Protein 1XHL (pdb70)

CATH classification: 3.40.50.720

B-factor: mean 40.93, std 8.45, range [15.63, 81.37]

Solvent-accessible surface area: 23607 Å² total; per-residue (Å²): 196,9,76,53,80,0,0,0,0,2,20,0,10,48,10,21,0,37,19,0,0,19,23,0,3,127,42,19,0,40,0,0,0,3,10,175,49,123,119,90,5,76,69,0,57,62,66,0,55,148,41,64,13,63,58,138,62,14,1,45,12,77,12,37,16,22,96,62,76,5,1,59,68,1,7,86,43,0,38,92,130,20,59,69,0,5,2,0,0,6,20,22,33,18,8,54,54,67,80,58,46,57,2,85,9,36,23,96,5,9,92,121,2,4,82,25,1,0,18,3,8,0,24,0,1,44,68,0,32,110,32,0,62,133,34,108,1,9,2,0,1,12,4,13,28,11,9,17,96,72,29,33,22,25,67,0,1,14,0,0,0,10,9,0,1,24,0,1,1,64,0,1,0,89,8,3,60,130,90,15,0,3,0,1,0,0,6,7,13,37,14,39,38,26,62,38,35,80,57,60,66,86,135,112,35,8,77,158,61,19,77,111,29,7,86,102,167,51,36,5,55,82,52,69,16,13,127,32,106,71,6,0,77,31,0,16,83,1,2,21,75,127,108,2,62,215,55,48,7,105,32,74,75,26,13,32,15,24,32,147,39,114,59,152,108,68,125,85,131,135,70,98,124,128,208,6,89,32,71,0,1,0,0,2,21,0,9,50,12,23,0,37,19,0,0,18,24,0,3,131,35,21,0,34,0,0,0,3,10,178,56,121,119,96,5,79,76,0,62,58,63,0,53,160,43,65,14,63,48,117,52,6,16,43,8,75,12,47,18,21,88,63,84,7,1,60,64,0,7,84,44,0,41,93,100,21,58,70,0,7,1,0,0,6,18,20,31,17,9,54,55,68,79,61,46,57,0,82,9,35,26,96,4,9,95,118,1,4,72,28,1,0,17,3,7,0,24,1,1,43,65,0,34,111,25,0,65,155,42,126,2,6,2,0,1,9,4,15,28,6,8,16,98,72,30,36,20,25,72,0,2,18,0,0,0,10,10,0,1,25,0,1,2,66,1,2,0,88,9,4,63,136,91,15,0,4,0,1,0,0,5,8,12,37,14,27,35,26,63,36,38,81,55,62,63,84,138,113,36,8,78,161,61,19,76,106,29,7,86,101,163,50,35,6,60,80,54,71,10,15,108,26,98,77,5,0,78,25,0,17,81,1,1,20,70,127,105,2,62,214,58,48,6,106,33,62,83,28,12,31,16,23,32,148,40,114,59,151,108,69,125,85,119,124,64,94,124,129

Structure (mmCIF, N/CA/C/O backbone):
data_1XHL
#
_entry.id   1XHL
#
_cell.length_a   109.589
_cell.length_b   109.589
_cell.length_c   162.591
_cell.angle_alpha   90.00
_cell.angle_beta   90.00
_cell.angle_gamma   90.00
#
_symmetry.space_group_name_H-M   'P 41 21 2'
#
loop_
_entity.id
_entity.type
_entity.pdbx_description
1 polymer 'Short-chain dehydrogenase/reductase family member (5L265), putative Tropinone Reductase-II'
2 non-polymer 'NADPH DIHYDRO-NICOTINAMIDE-ADENINE-DINUCLEOTIDE PHOSPHATE'
3 non-polymer 8-METHYL-8-AZABICYCLO[3,2,1]OCTAN-3-ONE
4 water water
#
loop_
_atom_site.group_PDB
_atom_site.id
_atom_site.type_symbol
_atom_site.label_atom_id
_atom_site.label_alt_id
_atom_site.label_comp_id
_atom_site.label_asym_id
_atom_site.label_entity_id
_atom_site.label_seq_id
_atom_site.pdbx_PDB_ins_code
_atom_site.Cartn_x
_atom_site.Cartn_y
_atom_site.Cartn_z
_atom_site.occupancy
_atom_site.B_iso_or_equiv
_atom_site.auth_seq_id
_atom_site.auth_comp_id
_atom_site.auth_asym_id
_atom_site.auth_atom_id
_atom_site.pdbx_PDB_model_num
ATOM 1 N N . ARG A 1 23 ? -4.227 96.343 0.484 1.00 52.39 3 ARG A N 1
ATOM 2 C CA . ARG A 1 23 ? -3.936 95.113 1.222 1.00 53.42 3 ARG A CA 1
ATOM 3 C C . ARG A 1 23 ? -2.445 94.904 1.246 1.00 53.19 3 ARG A C 1
ATOM 4 O O . ARG A 1 23 ? -1.756 95.345 0.313 1.00 50.80 3 ARG A O 1
ATOM 12 N N . PHE A 1 24 ? -1.965 94.191 2.284 1.00 51.76 4 PHE A N 1
ATOM 13 C CA . PHE A 1 24 ? -0.551 93.812 2.559 1.00 51.56 4 PHE A CA 1
ATOM 14 C C . PHE A 1 24 ? -0.592 92.298 2.853 1.00 52.17 4 PHE A C 1
ATOM 15 O O . PHE A 1 24 ? 0.219 91.767 3.584 1.00 53.03 4 PHE A O 1
ATOM 23 N N . SER A 1 25 ? -1.604 91.652 2.268 1.00 51.78 5 SER A N 1
ATOM 24 C CA . SER A 1 25 ? -1.798 90.205 2.318 1.00 52.28 5 SER A CA 1
ATOM 25 C C . SER A 1 25 ? -0.548 89.639 1.683 1.00 51.85 5 SER A C 1
ATOM 26 O O . SER A 1 25 ? -0.165 90.060 0.589 1.00 51.69 5 SER A O 1
ATOM 29 N N . GLY A 1 26 ? 0.101 88.728 2.398 1.00 51.77 6 GLY A N 1
ATOM 30 C CA . GLY A 1 26 ? 1.310 88.144 1.880 1.00 51.85 6 GLY A CA 1
ATOM 31 C C . GLY A 1 26 ? 2.501 89.050 2.091 1.00 51.19 6 GLY A C 1
ATOM 32 O O . GLY A 1 26 ? 3.560 88.817 1.507 1.00 50.42 6 GLY A O 1
ATOM 33 N N . LYS A 1 27 ? 2.324 90.087 2.908 1.00 49.61 7 LYS A N 1
ATOM 34 C CA . LYS A 1 27 ? 3.404 91.020 3.201 1.00 48.33 7 LYS A CA 1
ATOM 35 C C . LYS A 1 27 ? 3.853 90.908 4.648 1.00 46.25 7 LYS A C 1
ATOM 36 O O . LYS A 1 27 ? 3.038 90.888 5.575 1.00 45.26 7 LYS A O 1
ATOM 42 N N . SER A 1 28 ? 5.165 90.830 4.822 1.00 44.97 8 SER A N 1
ATOM 43 C CA . SER A 1 28 ? 5.781 90.743 6.136 1.00 44.37 8 SER A CA 1
ATOM 44 C C . SER A 1 28 ? 6.308 92.147 6.448 1.00 42.67 8 SER A C 1
ATOM 45 O O . SER A 1 28 ? 7.189 92.659 5.749 1.00 42.04 8 SER A O 1
ATOM 48 N N . VAL A 1 29 ? 5.772 92.764 7.497 1.00 40.43 9 VAL A N 1
ATOM 49 C CA . VAL A 1 29 ? 6.157 94.126 7.857 1.00 39.14 9 VAL A CA 1
ATOM 50 C C . VAL A 1 29 ? 6.782 94.296 9.233 1.00 38.65 9 VAL A C 1
ATOM 51 O O . VAL A 1 29 ? 6.266 93.782 10.226 1.00 38.69 9 VAL A O 1
ATOM 55 N N . ILE A 1 30 ? 7.886 95.037 9.289 1.00 36.40 10 ILE A N 1
ATOM 56 C CA . ILE A 1 30 ? 8.552 95.312 10.556 1.00 35.14 10 ILE A CA 1
ATOM 57 C C . ILE A 1 30 ? 8.380 96.788 10.914 1.00 35.54 10 ILE A C 1
ATOM 58 O O . ILE A 1 30 ? 8.792 97.668 10.156 1.00 34.44 10 ILE A O 1
ATOM 63 N N . ILE A 1 31 ? 7.763 97.060 12.061 1.00 34.80 11 ILE A N 1
ATOM 64 C CA . ILE A 1 31 ? 7.584 98.437 12.501 1.00 33.96 11 ILE A CA 1
ATOM 65 C C . ILE A 1 31 ? 8.339 98.666 13.810 1.00 34.03 11 ILE A C 1
ATOM 66 O O . ILE A 1 31 ? 7.853 98.290 14.878 1.00 33.80 11 ILE A O 1
ATOM 71 N N . THR A 1 32 ? 9.522 99.272 13.741 1.00 33.15 12 THR A N 1
ATOM 72 C CA . THR A 1 32 ? 10.268 99.546 14.968 1.00 33.95 12 THR A CA 1
ATOM 73 C C . THR A 1 32 ? 9.505 100.638 15.715 1.00 35.09 12 THR A C 1
ATOM 74 O O . THR A 1 32 ? 8.791 101.439 15.105 1.00 37.39 12 THR A O 1
ATOM 78 N N . GLY A 1 33 ? 9.636 100.667 17.034 1.00 36.12 13 GLY A N 1
ATOM 79 C CA . GLY A 1 33 ? 8.929 101.673 17.804 1.00 36.31 13 GLY A CA 1
ATOM 80 C C . GLY A 1 33 ? 7.421 101.535 17.681 1.00 37.04 13 GLY A C 1
ATOM 81 O O . GLY A 1 33 ? 6.700 102.532 17.673 1.00 37.36 13 GLY A O 1
ATOM 82 N N . SER A 1 34 ? 6.933 100.301 17.588 1.00 37.95 14 SER A N 1
ATOM 83 C CA . SER A 1 34 ? 5.495 100.064 17.474 1.00 36.86 14 SER A CA 1
ATOM 84 C C . SER A 1 34 ? 4.848 99.690 18.805 1.00 37.50 14 SER A C 1
ATOM 85 O O . SER A 1 34 ? 3.718 99.204 18.846 1.00 35.98 14 SER A O 1
ATOM 88 N N . SER A 1 35 ? 5.572 99.919 19.895 1.00 37.74 15 SER A N 1
ATOM 89 C CA . SER A 1 35 ? 5.052 99.636 21.225 1.00 40.25 15 SER A CA 1
ATOM 90 C C . SER A 1 35 ? 4.250 100.843 21.731 1.00 41.14 15 SER A C 1
ATOM 91 O O . SER A 1 35 ? 3.654 100.797 22.808 1.00 42.32 15 SER A O 1
ATOM 94 N N . ASN A 1 36 ? 4.234 101.922 20.949 1.00 41.76 16 ASN A N 1
ATOM 95 C CA . ASN A 1 36 ? 3.500 103.131 21.328 1.00 41.59 16 ASN A CA 1
ATOM 96 C C . ASN A 1 36 ? 3.361 104.105 20.150 1.00 41.86 16 ASN A C 1
ATOM 97 O O . ASN A 1 36 ? 4.000 103.944 19.107 1.00 40.67 16 ASN A O 1
ATOM 102 N N . GLY A 1 37 ? 2.501 105.102 20.331 1.00 42.57 17 GLY A N 1
ATOM 103 C CA . GLY A 1 37 ? 2.274 106.132 19.329 1.00 42.21 17 GLY A CA 1
ATOM 104 C C . GLY A 1 37 ? 2.104 105.767 17.866 1.00 42.12 17 GLY A C 1
ATOM 105 O O . GLY A 1 37 ? 1.382 104.831 17.515 1.00 43.07 17 GLY A O 1
ATOM 106 N N . ILE A 1 38 ? 2.772 106.536 17.009 1.00 40.82 18 ILE A N 1
ATOM 107 C CA . ILE A 1 38 ? 2.709 106.348 15.566 1.00 39.53 18 ILE A CA 1
ATOM 108 C C . ILE A 1 38 ? 2.984 104.907 15.149 1.00 39.21 18 ILE A C 1
ATOM 109 O O . ILE A 1 38 ? 2.236 104.334 14.355 1.00 39.09 18 ILE A O 1
ATOM 114 N N . GLY A 1 39 ? 4.053 104.328 15.686 1.00 38.41 19 GLY A N 1
ATOM 115 C CA . GLY A 1 39 ? 4.392 102.957 15.356 1.00 39.07 19 GLY A CA 1
ATOM 116 C C . GLY A 1 39 ? 3.235 102.020 15.660 1.00 39.54 19 GLY A C 1
ATOM 117 O O . GLY A 1 39 ? 2.889 101.153 14.852 1.00 38.03 19 GLY A O 1
ATOM 118 N N . ARG A 1 40 ? 2.632 102.190 16.831 1.00 39.09 20 ARG A N 1
ATOM 119 C CA . ARG A 1 40 ? 1.502 101.357 17.212 1.00 39.79 20 ARG A CA 1
ATOM 120 C C . ARG A 1 40 ? 0.401 101.428 16.143 1.00 39.24 20 ARG A C 1
ATOM 121 O O . ARG A 1 40 ? -0.024 100.399 15.621 1.00 39.88 20 ARG A O 1
ATOM 129 N N . SER A 1 41 ? -0.042 102.642 15.813 1.00 38.61 21 SER A N 1
ATOM 130 C CA . SER A 1 41 ? -1.096 102.843 14.812 1.00 37.72 21 SER A CA 1
ATOM 131 C C . SER A 1 41 ? -0.747 102.206 13.482 1.00 36.91 21 SER A C 1
ATOM 132 O O . SER A 1 41 ? -1.569 101.514 12.876 1.00 36.39 21 SER A O 1
ATOM 135 N N . ALA A 1 42 ? 0.475 102.456 13.025 1.00 36.14 22 ALA A N 1
ATOM 136 C CA . ALA A 1 42 ? 0.931 101.902 11.762 1.00 36.00 22 ALA A CA 1
ATOM 137 C C . ALA A 1 42 ? 0.775 100.387 11.825 1.00 36.10 22 ALA A C 1
ATOM 138 O O . ALA A 1 42 ? 0.214 99.773 10.913 1.00 35.72 22 ALA A O 1
ATOM 140 N N . ALA A 1 43 ? 1.261 99.796 12.915 1.00 35.73 23 ALA A N 1
ATOM 141 C CA . ALA A 1 43 ? 1.178 98.355 13.115 1.00 36.16 23 ALA A CA 1
ATOM 142 C C . ALA A 1 43 ? -0.259 97.827 13.003 1.00 36.08 23 ALA A C 1
ATOM 143 O O . ALA A 1 43 ? -0.503 96.858 12.283 1.00 35.41 23 ALA A O 1
ATOM 145 N N . VAL A 1 44 ? -1.214 98.454 13.689 1.00 35.18 24 VAL A N 1
ATOM 146 C CA . VAL A 1 44 ? -2.585 97.966 13.603 1.00 38.98 24 VAL A CA 1
ATOM 147 C C . VAL A 1 44 ? -3.170 98.070 12.186 1.00 39.62 24 VAL A C 1
ATOM 148 O O . VAL A 1 44 ? -3.877 97.161 11.750 1.00 39.94 24 VAL A O 1
ATOM 152 N N . ILE A 1 45 ? -2.872 99.150 11.460 1.00 39.38 25 ILE A N 1
ATOM 153 C CA . ILE A 1 45 ? -3.394 99.291 10.097 1.00 38.91 25 ILE A CA 1
ATOM 154 C C . ILE A 1 45 ? -2.814 98.201 9.190 1.00 39.42 25 ILE A C 1
ATOM 155 O O . ILE A 1 45 ? -3.563 97.520 8.480 1.00 38.24 25 ILE A O 1
ATOM 160 N N . PHE A 1 46 ? -1.489 98.037 9.211 1.00 38.37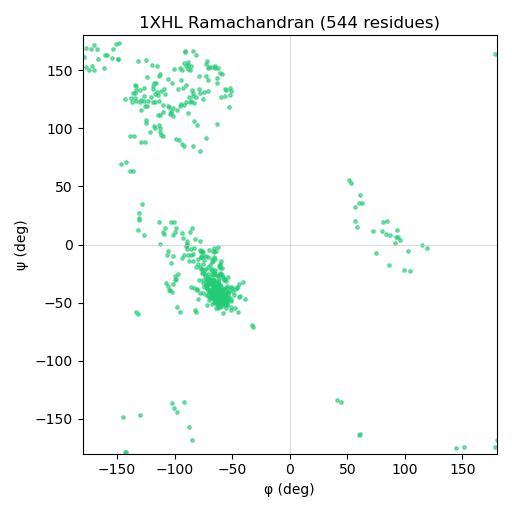 26 PHE A N 1
ATOM 161 C CA . PHE A 1 46 ? -0.839 97.005 8.401 1.00 38.55 26 PHE A CA 1
ATOM 162 C C . PHE A 1 46 ? -1.486 95.645 8.679 1.00 39.43 26 PHE A C 1
ATOM 163 O O . PHE A 1 46 ? -1.785 94.884 7.754 1.00 39.52 26 PHE A O 1
ATOM 171 N N . ALA A 1 47 ? -1.697 95.351 9.961 1.00 39.21 27 ALA A N 1
ATOM 172 C CA . ALA A 1 47 ? -2.303 94.092 10.377 1.00 40.11 27 ALA A CA 1
ATOM 173 C C . ALA A 1 47 ? -3.725 93.977 9.842 1.00 40.39 27 ALA A C 1
ATOM 174 O O . ALA A 1 47 ? -4.121 92.924 9.339 1.00 40.49 27 ALA A O 1
ATOM 176 N N . LYS A 1 48 ? -4.490 95.058 9.952 1.00 40.53 28 LYS A N 1
ATOM 177 C CA . LYS A 1 48 ? -5.860 95.066 9.456 1.00 42.02 28 LYS A CA 1
ATOM 178 C C . LYS A 1 48 ? -5.880 94.826 7.946 1.00 42.80 28 LYS A C 1
ATOM 179 O O . LYS A 1 48 ? -6.840 94.271 7.412 1.00 43.15 28 LYS A O 1
ATOM 185 N N . GLU A 1 49 ? -4.818 95.242 7.261 1.00 43.30 29 GLU A N 1
ATOM 186 C CA . GLU A 1 49 ? -4.724 95.064 5.816 1.00 43.70 29 GLU A CA 1
ATOM 187 C C . GLU A 1 49 ? -4.192 93.679 5.450 1.00 43.26 29 GLU A C 1
ATOM 188 O O . GLU A 1 49 ? -3.781 93.449 4.308 1.00 42.79 29 GLU A O 1
ATOM 194 N N . GLY A 1 50 ? -4.176 92.774 6.426 1.00 42.90 30 GLY A N 1
ATOM 195 C CA . GLY A 1 50 ? -3.725 91.411 6.179 1.00 42.82 30 GLY A CA 1
ATOM 196 C C . GLY A 1 50 ? -2.232 91.123 6.151 1.00 43.03 30 GLY A C 1
ATOM 197 O O . GLY A 1 50 ? -1.807 90.097 5.616 1.00 44.07 30 GLY A O 1
ATOM 198 N N . ALA A 1 51 ? -1.425 92.005 6.727 1.00 42.56 31 ALA A N 1
ATOM 199 C CA . ALA A 1 51 ? 0.021 91.788 6.740 1.00 41.18 31 ALA A CA 1
ATOM 200 C C . ALA A 1 51 ? 0.484 91.010 7.963 1.00 40.61 31 ALA A C 1
ATOM 201 O O . ALA A 1 51 ? -0.169 91.020 9.011 1.00 39.71 31 ALA A O 1
ATOM 203 N N . GLN A 1 52 ? 1.601 90.310 7.816 1.00 39.24 32 GLN A N 1
ATOM 204 C CA . GLN A 1 52 ? 2.186 89.609 8.947 1.00 40.13 32 GLN A CA 1
ATOM 205 C C . GLN A 1 52 ? 3.006 90.745 9.545 1.00 40.67 32 GLN A C 1
ATOM 206 O O . GLN A 1 52 ? 3.832 91.354 8.857 1.00 39.53 32 GLN A O 1
ATOM 212 N N . VAL A 1 53 ? 2.769 91.048 10.813 1.00 41.04 33 VAL A N 1
ATOM 213 C CA . VAL A 1 53 ? 3.466 92.159 11.435 1.00 41.85 33 VAL A CA 1
ATOM 214 C C . VAL A 1 53 ? 4.368 91.829 12.623 1.00 42.08 33 VAL A C 1
ATOM 215 O O . VAL A 1 53 ? 4.034 91.000 13.479 1.00 42.19 33 VAL A O 1
ATOM 219 N N . THR A 1 54 ? 5.524 92.486 12.651 1.00 40.27 34 THR A N 1
ATOM 220 C CA . THR A 1 54 ? 6.476 92.341 13.743 1.00 38.41 34 THR A CA 1
ATOM 221 C C . THR A 1 54 ? 6.451 93.670 14.485 1.00 37.49 34 THR A C 1
ATOM 222 O O . THR A 1 54 ? 6.829 94.702 13.926 1.00 35.35 34 THR A O 1
ATOM 226 N N . ILE A 1 55 ? 5.971 93.649 15.725 1.00 37.52 35 ILE A N 1
ATOM 227 C CA . ILE A 1 55 ? 5.921 94.859 16.535 1.00 38.06 35 ILE A CA 1
ATOM 228 C C . ILE A 1 55 ? 7.021 94.764 17.582 1.00 39.04 35 ILE A C 1
ATOM 229 O O . ILE A 1 55 ? 7.293 93.687 18.112 1.00 39.01 35 ILE A O 1
ATOM 234 N N . THR A 1 56 ? 7.655 95.889 17.883 1.00 39.28 36 THR A N 1
ATOM 235 C CA . THR A 1 56 ? 8.749 95.877 18.833 1.00 39.80 36 THR A CA 1
ATOM 236 C C . THR A 1 56 ? 8.907 97.159 19.639 1.00 41.08 36 THR A C 1
ATOM 237 O O . THR A 1 56 ? 8.428 98.222 19.252 1.00 41.66 36 THR A O 1
ATOM 241 N N . GLY A 1 57 ? 9.598 97.032 20.766 1.00 42.50 37 GLY A N 1
ATOM 242 C CA . GLY A 1 57 ? 9.848 98.151 21.654 1.00 43.10 37 GLY A CA 1
ATOM 243 C C . GLY A 1 57 ? 10.626 97.616 22.841 1.00 44.05 37 GLY A C 1
ATOM 244 O O . GLY A 1 57 ? 11.012 96.443 22.847 1.00 43.89 37 GLY A O 1
ATOM 245 N N . ARG A 1 58 ? 10.866 98.460 23.841 1.00 44.38 38 ARG A N 1
ATOM 246 C CA . ARG A 1 58 ? 11.597 98.041 25.036 1.00 45.42 38 ARG A CA 1
ATOM 247 C C . ARG A 1 58 ? 10.636 97.760 26.191 1.00 45.84 38 ARG A C 1
ATOM 248 O O . ARG A 1 58 ? 10.870 96.874 27.007 1.00 47.05 38 ARG A O 1
ATOM 256 N N . ASN A 1 59 ? 9.555 98.527 26.245 1.00 46.97 39 ASN A N 1
ATOM 257 C CA . ASN A 1 59 ? 8.545 98.399 27.286 1.00 48.63 39 ASN A CA 1
ATOM 258 C C . ASN A 1 59 ? 7.564 97.286 26.919 1.00 49.64 39 ASN A C 1
ATOM 259 O O . ASN A 1 59 ? 6.723 97.458 26.037 1.00 49.34 39 ASN A O 1
ATOM 264 N N . GLU A 1 60 ? 7.674 96.151 27.608 1.00 50.48 40 GLU A N 1
ATOM 265 C CA . GLU A 1 60 ? 6.816 95.001 27.346 1.00 51.27 40 GLU A CA 1
ATOM 266 C C . GLU A 1 60 ? 5.339 95.265 27.622 1.00 50.44 40 GLU A C 1
ATOM 267 O O . GLU A 1 60 ? 4.473 94.729 26.930 1.00 49.58 40 GLU A O 1
ATOM 273 N N . ASP A 1 61 ? 5.048 96.078 28.633 1.00 50.26 41 ASP A N 1
ATOM 274 C CA . ASP A 1 61 ? 3.663 96.401 28.970 1.00 52.03 41 ASP A CA 1
ATOM 275 C C . ASP A 1 61 ? 2.962 97.079 27.801 1.00 51.75 41 ASP A C 1
ATOM 276 O O . ASP A 1 61 ? 1.861 96.684 27.407 1.00 51.03 41 ASP A O 1
ATOM 281 N N . ARG A 1 62 ? 3.604 98.106 27.251 1.00 50.24 42 ARG A N 1
ATOM 282 C CA . ARG A 1 62 ? 3.025 98.830 26.135 1.00 49.71 42 ARG A CA 1
ATOM 283 C C . ARG A 1 62 ? 3.033 98.007 24.850 1.00 48.88 42 ARG A C 1
ATOM 284 O O . ARG A 1 62 ? 2.103 98.094 24.044 1.00 47.08 42 ARG A O 1
ATOM 292 N N . LEU A 1 63 ? 4.062 97.187 24.666 1.00 47.96 43 LEU A N 1
ATOM 293 C CA . LEU A 1 63 ? 4.126 96.348 23.476 1.00 48.39 43 LEU A CA 1
ATOM 294 C C . LEU A 1 63 ? 2.930 95.395 23.495 1.00 49.21 43 LEU A C 1
ATOM 295 O O . LEU A 1 63 ? 2.314 95.127 22.463 1.00 47.87 43 LEU A O 1
ATOM 300 N N . GLU A 1 64 ? 2.606 94.893 24.684 1.00 50.51 44 GLU A N 1
ATOM 301 C CA . GLU A 1 64 ? 1.479 93.985 24.859 1.00 50.74 44 GLU A CA 1
ATOM 302 C C . GLU A 1 64 ? 0.193 94.713 24.480 1.00 50.79 44 GLU A C 1
ATOM 303 O O . GLU A 1 64 ? -0.681 94.147 23.820 1.00 50.48 44 GLU A O 1
ATOM 309 N N . GLU A 1 65 ? 0.082 95.971 24.901 1.00 50.98 45 GLU A N 1
ATOM 310 C CA . GLU A 1 65 ? -1.098 96.775 24.595 1.00 51.21 45 GLU A CA 1
ATOM 311 C C . GLU A 1 65 ? -1.275 96.882 23.077 1.00 49.54 45 GLU A C 1
ATOM 312 O O . GLU A 1 65 ? -2.394 96.810 22.562 1.00 49.57 45 GLU A O 1
ATOM 318 N N . THR A 1 66 ? -0.169 97.048 22.362 1.00 46.62 46 THR A N 1
ATOM 319 C CA . THR A 1 66 ? -0.226 97.130 20.911 1.00 45.65 46 THR A CA 1
ATOM 320 C C . THR A 1 66 ? -0.758 95.808 20.367 1.00 46.58 46 THR A C 1
ATOM 321 O O . THR A 1 66 ? -1.697 95.792 19.567 1.00 46.25 46 THR A O 1
ATOM 325 N N . LYS A 1 67 ? -0.156 94.703 20.808 1.00 47.41 47 LYS A N 1
ATOM 326 C CA . LYS A 1 67 ? -0.570 93.369 20.375 1.00 48.81 47 LYS A CA 1
ATOM 327 C C . LYS A 1 67 ? -2.061 93.192 20.625 1.00 49.14 47 LYS A C 1
ATOM 328 O O . LYS A 1 67 ? -2.785 92.652 19.789 1.00 48.53 47 LYS A O 1
ATOM 334 N N . GLN A 1 68 ? -2.507 93.663 21.783 1.00 49.75 48 GLN A N 1
ATOM 335 C CA . GLN A 1 68 ? -3.901 93.552 22.174 1.00 51.13 48 GLN A CA 1
ATOM 336 C C . GLN A 1 68 ? -4.831 94.279 21.211 1.00 51.58 48 GLN A C 1
ATOM 337 O O . GLN A 1 68 ? -5.872 93.741 20.827 1.00 52.44 48 GLN A O 1
ATOM 343 N N . GLN A 1 69 ? -4.468 95.496 20.815 1.00 51.37 49 GLN A N 1
ATOM 344 C CA . GLN A 1 69 ? -5.310 96.246 19.888 1.00 51.16 49 GLN A CA 1
ATOM 345 C C . GLN A 1 69 ? -5.390 95.536 18.546 1.00 49.93 49 GLN A C 1
ATOM 346 O O . GLN A 1 69 ? -6.432 95.549 17.893 1.00 50.19 49 GLN A O 1
ATOM 352 N N . ILE A 1 70 ? -4.290 94.915 18.134 1.00 48.01 50 ILE A N 1
ATOM 353 C CA . ILE A 1 70 ? -4.273 94.201 16.868 1.00 48.06 50 ILE A CA 1
ATOM 354 C C . ILE A 1 70 ? -5.169 92.968 16.937 1.00 49.63 50 ILE A C 1
ATOM 355 O O . ILE A 1 70 ? -5.886 92.660 15.986 1.00 50.46 50 ILE A O 1
ATOM 360 N N . LEU A 1 71 ? -5.132 92.268 18.067 1.00 50.14 51 LEU A N 1
ATOM 361 C CA . LEU A 1 71 ? -5.962 91.084 18.254 1.00 49.83 51 LEU A CA 1
ATOM 362 C C . LEU A 1 71 ? -7.437 91.472 18.282 1.00 51.02 51 LEU A C 1
ATOM 363 O O . LEU A 1 71 ? -8.285 90.758 17.742 1.00 51.87 51 LEU A O 1
ATOM 368 N N . LYS A 1 72 ? -7.734 92.606 18.915 1.00 51.47 52 LYS A N 1
ATOM 369 C CA . LYS A 1 72 ? -9.105 93.101 19.017 1.00 52.82 52 LYS A CA 1
ATOM 370 C C . LYS A 1 72 ? -9.641 93.486 17.646 1.00 52.05 52 LYS A C 1
ATOM 371 O O . LYS A 1 72 ? -10.852 93.496 17.424 1.00 51.92 52 LYS A O 1
ATOM 377 N N . ALA A 1 73 ? -8.730 93.809 16.733 1.00 51.03 53 ALA A N 1
ATOM 378 C CA . ALA A 1 73 ? -9.101 94.196 15.377 1.00 50.35 53 ALA A CA 1
ATOM 379 C C . ALA A 1 73 ? -9.448 92.974 14.537 1.00 50.50 53 ALA A C 1
ATOM 380 O O . ALA A 1 73 ? -9.724 93.092 13.346 1.00 51.30 53 ALA A O 1
ATOM 382 N N . GLY A 1 74 ? -9.423 91.799 15.163 1.00 50.50 54 GLY A N 1
ATOM 383 C CA . GLY A 1 74 ? -9.752 90.573 14.457 1.00 48.73 54 GLY A CA 1
ATOM 384 C C . GLY A 1 74 ? -8.572 89.853 13.833 1.00 48.66 54 GLY A C 1
ATOM 385 O O . GLY A 1 74 ? -8.748 88.823 13.184 1.00 48.86 54 GLY A O 1
ATOM 386 N N . VAL A 1 75 ? -7.369 90.384 14.018 1.00 47.32 55 VAL A N 1
ATOM 387 C CA . VAL A 1 75 ? -6.181 89.756 13.451 1.00 46.45 55 VAL A CA 1
ATOM 388 C C . VAL A 1 75 ? -5.739 88.561 14.296 1.00 46.88 55 VAL A C 1
ATOM 389 O O . VAL A 1 75 ? -5.682 88.643 15.523 1.00 47.92 55 VAL A O 1
ATOM 393 N N . PRO A 1 76 ? -5.437 87.424 13.645 1.00 46.72 56 PRO A N 1
ATOM 394 C CA . PRO A 1 76 ? -4.997 86.209 14.341 1.00 46.68 56 PRO A CA 1
ATOM 395 C C . PRO A 1 76 ? -3.580 86.347 14.909 1.00 47.06 56 PRO A C 1
ATOM 396 O O . PRO A 1 76 ? -2.697 86.931 14.274 1.00 46.49 56 PRO A O 1
ATOM 400 N N . ALA A 1 77 ? -3.374 85.797 16.102 1.00 47.11 57 ALA A N 1
ATOM 401 C CA . ALA A 1 77 ? -2.085 85.866 16.783 1.00 47.35 57 ALA A CA 1
ATOM 402 C C . ALA A 1 77 ? -0.889 85.364 15.973 1.00 48.19 57 ALA A C 1
ATOM 403 O O . ALA A 1 77 ? 0.234 85.806 16.193 1.00 48.09 57 ALA A O 1
ATOM 405 N N . GLU A 1 78 ? -1.116 84.441 15.047 1.00 49.37 58 GLU A N 1
ATOM 406 C CA . GLU A 1 78 ? -0.018 83.923 14.238 1.00 51.47 58 GLU A CA 1
ATOM 407 C C . GLU A 1 78 ? 0.486 84.960 13.240 1.00 51.33 58 GLU A C 1
ATOM 408 O O . GLU A 1 78 ? 1.531 84.774 12.613 1.00 50.40 58 GLU A O 1
ATOM 414 N N . LYS A 1 79 ? -0.262 86.051 13.100 1.00 51.28 59 LYS A N 1
ATOM 415 C CA . LYS A 1 79 ? 0.095 87.122 12.174 1.00 51.20 59 LYS A CA 1
ATOM 416 C C . LYS A 1 79 ? 0.908 88.211 12.866 1.00 50.81 59 LYS A C 1
ATOM 417 O O . LYS A 1 79 ? 1.476 89.085 12.206 1.00 50.88 59 LYS A O 1
ATOM 423 N N . ILE A 1 80 ? 0.960 88.160 14.194 1.00 48.66 60 ILE A N 1
ATOM 424 C CA . ILE A 1 80 ? 1.689 89.163 14.956 1.00 48.15 60 ILE A CA 1
ATOM 425 C C . ILE A 1 80 ? 2.878 88.627 15.772 1.00 47.70 60 ILE A C 1
ATOM 426 O O . ILE A 1 80 ? 2.734 87.742 16.615 1.00 47.54 60 ILE A O 1
ATOM 431 N N . ASN A 1 81 ? 4.055 89.187 15.501 1.00 46.25 61 ASN A N 1
ATOM 432 C CA . ASN A 1 81 ? 5.297 88.801 16.166 1.00 44.42 61 ASN A CA 1
ATOM 433 C C . ASN A 1 81 ? 5.848 89.920 17.051 1.00 44.18 61 ASN A C 1
ATOM 434 O O . ASN A 1 81 ? 6.533 90.820 16.565 1.00 44.22 61 ASN A O 1
ATOM 439 N N . ALA A 1 82 ? 5.554 89.853 18.348 1.00 43.21 62 ALA A N 1
ATOM 440 C CA . ALA A 1 82 ? 6.011 90.863 19.299 1.00 42.84 62 ALA A CA 1
ATOM 441 C C . ALA A 1 82 ? 7.432 90.561 19.773 1.00 43.44 62 ALA A C 1
ATOM 442 O O . ALA A 1 82 ? 7.725 89.454 20.224 1.00 45.31 62 ALA A O 1
ATOM 444 N N . VAL A 1 83 ? 8.312 91.553 19.668 1.00 42.97 63 VAL A N 1
ATOM 445 C CA . VAL A 1 83 ? 9.703 91.387 20.067 1.00 42.60 63 VAL A CA 1
ATOM 446 C C . VAL A 1 83 ? 10.163 92.509 20.990 1.00 43.65 63 VAL A C 1
ATOM 447 O O . VAL A 1 83 ? 10.088 93.686 20.633 1.00 43.77 63 VAL A O 1
ATOM 451 N N . VAL A 1 84 ? 10.630 92.146 22.180 1.00 43.74 64 VAL A N 1
ATOM 452 C CA . VAL A 1 84 ? 11.130 93.139 23.124 1.00 43.64 64 VAL A CA 1
ATOM 453 C C . VAL A 1 84 ? 12.596 93.360 22.769 1.00 43.98 64 VAL A C 1
ATOM 454 O O . VAL A 1 84 ? 13.389 92.412 22.747 1.00 43.41 64 VAL A O 1
ATOM 458 N N . ALA A 1 85 ? 12.956 94.603 22.472 1.00 42.44 65 ALA A N 1
ATOM 459 C CA . ALA A 1 85 ? 14.331 94.890 22.097 1.00 41.62 65 ALA A CA 1
ATOM 460 C C . ALA A 1 85 ? 14.669 96.368 22.092 1.00 41.94 65 ALA A C 1
ATOM 461 O O . ALA A 1 85 ? 13.791 97.230 22.033 1.00 41.66 65 ALA A O 1
ATOM 463 N N . ASP A 1 86 ? 15.963 96.649 22.176 1.00 42.56 66 ASP A N 1
ATOM 464 C CA . ASP A 1 86 ? 16.450 98.015 22.134 1.00 42.09 66 ASP A CA 1
ATOM 465 C C . ASP A 1 86 ? 16.992 98.147 20.724 1.00 41.24 66 ASP A C 1
ATOM 466 O O . ASP A 1 86 ? 17.954 97.467 20.350 1.00 40.09 66 ASP A O 1
ATOM 471 N N . VAL A 1 87 ? 16.360 99.013 19.940 1.00 40.28 67 VAL A N 1
ATOM 472 C CA . VAL A 1 87 ? 16.753 99.214 18.556 1.00 38.81 67 VAL A CA 1
ATOM 473 C C . VAL A 1 87 ? 18.185 99.719 18.382 1.00 37.66 67 VAL A C 1
ATOM 474 O O . VAL A 1 87 ? 18.765 99.562 17.313 1.00 37.97 67 VAL A O 1
ATOM 478 N N . THR A 1 88 ? 18.767 100.301 19.427 1.00 39.03 68 THR A N 1
ATOM 479 C CA . THR A 1 88 ? 20.137 100.811 19.324 1.00 40.47 68 THR A CA 1
ATOM 480 C C . THR A 1 88 ? 21.187 99.736 19.569 1.00 41.58 68 THR A C 1
ATOM 481 O O . THR A 1 88 ? 22.364 99.934 19.271 1.00 42.64 68 THR A O 1
ATOM 485 N N . GLU A 1 89 ? 20.766 98.601 20.114 1.00 43.29 69 GLU A N 1
ATOM 486 C CA . GLU A 1 89 ? 21.693 97.505 20.387 1.00 43.88 69 GLU A CA 1
ATOM 487 C C . GLU A 1 89 ? 21.669 96.465 19.274 1.00 42.83 69 GLU A C 1
ATOM 488 O O . GLU A 1 89 ? 20.598 96.057 18.820 1.00 43.49 69 GLU A O 1
ATOM 494 N N . ALA A 1 90 ? 22.852 96.044 18.836 1.00 39.95 70 ALA A N 1
ATOM 495 C CA . ALA A 1 90 ? 22.963 95.044 17.782 1.00 39.24 70 ALA A CA 1
ATOM 496 C C . ALA A 1 90 ? 22.122 93.817 18.137 1.00 39.28 70 ALA A C 1
ATOM 497 O O . ALA A 1 90 ? 21.472 93.222 17.278 1.00 38.33 70 ALA A O 1
ATOM 499 N N . SER A 1 91 ? 22.141 93.446 19.412 1.00 39.12 71 SER A N 1
ATOM 500 C CA . SER A 1 91 ? 21.378 92.301 19.891 1.00 37.92 71 SER A CA 1
ATOM 501 C C . SER A 1 91 ? 19.887 92.487 19.599 1.00 37.66 71 SER A C 1
ATOM 502 O O . SER A 1 91 ? 19.219 91.564 19.129 1.00 36.37 71 SER A O 1
ATOM 505 N N . GLY A 1 92 ? 19.372 93.683 19.881 1.00 37.48 72 GLY A N 1
ATOM 506 C CA . GLY A 1 92 ? 17.967 93.966 19.636 1.00 37.10 72 GLY A CA 1
ATOM 507 C C . GLY A 1 92 ? 17.643 93.962 18.151 1.00 36.86 72 GLY A C 1
ATOM 508 O O . GLY A 1 92 ? 16.633 93.410 17.720 1.00 37.73 72 GLY A O 1
ATOM 509 N N . GLN A 1 93 ? 18.512 94.577 17.362 1.00 36.02 73 GLN A N 1
ATOM 510 C CA . GLN A 1 93 ? 18.320 94.644 15.923 1.00 37.25 73 GLN A CA 1
ATOM 511 C C . GLN A 1 93 ? 18.253 93.249 15.307 1.00 38.52 73 GLN A C 1
ATOM 512 O O . GLN A 1 93 ? 17.357 92.955 14.512 1.00 38.05 73 GLN A O 1
ATOM 518 N N . ASP A 1 94 ? 19.197 92.391 15.682 1.00 39.42 74 ASP A N 1
ATOM 519 C CA . ASP A 1 94 ? 19.236 91.029 15.165 1.00 39.92 74 ASP A CA 1
ATOM 520 C C . ASP A 1 94 ? 17.995 90.230 15.552 1.00 39.71 74 ASP A C 1
ATOM 521 O O . ASP A 1 94 ? 17.497 89.436 14.756 1.00 40.89 74 ASP A O 1
ATOM 526 N N . ASP A 1 95 ? 17.494 90.433 16.767 1.00 38.96 75 ASP A N 1
ATOM 527 C CA . ASP A 1 95 ? 16.305 89.709 17.206 1.00 39.97 75 ASP A CA 1
ATOM 528 C C . ASP A 1 95 ? 15.080 90.175 16.430 1.00 39.61 75 ASP A C 1
ATOM 529 O O . ASP A 1 95 ? 14.240 89.369 16.031 1.00 39.65 75 ASP A O 1
ATOM 534 N N . ILE A 1 96 ? 14.986 91.479 16.206 1.00 39.74 76 ILE A N 1
ATOM 535 C CA . ILE A 1 96 ? 13.867 92.032 15.457 1.00 39.52 76 ILE A CA 1
ATOM 536 C C . ILE A 1 96 ? 13.817 91.408 14.063 1.00 39.91 76 ILE A C 1
ATOM 537 O O . ILE A 1 96 ? 12.772 90.950 13.615 1.00 40.46 76 ILE A O 1
ATOM 542 N N . ILE A 1 97 ? 14.961 91.378 13.392 1.00 39.29 77 ILE A N 1
ATOM 543 C CA . ILE A 1 97 ? 15.034 90.833 12.051 1.00 39.90 77 ILE A CA 1
ATOM 544 C C . ILE A 1 97 ? 14.909 89.310 11.981 1.00 40.91 77 ILE A C 1
ATOM 545 O O . ILE A 1 97 ? 14.079 88.788 11.238 1.00 41.93 77 ILE A O 1
ATOM 550 N N . ASN A 1 98 ? 15.722 88.600 12.754 1.00 41.06 78 ASN A N 1
ATOM 551 C CA . ASN A 1 98 ? 15.701 87.138 12.752 1.00 41.12 78 ASN A CA 1
ATOM 552 C C . ASN A 1 98 ? 14.357 86.512 13.127 1.00 41.32 78 ASN A C 1
ATOM 553 O O . ASN A 1 98 ? 13.924 85.551 12.492 1.00 41.64 78 ASN A O 1
ATOM 558 N N . THR A 1 99 ? 13.698 87.040 14.154 1.00 41.23 79 THR A N 1
ATOM 559 C CA . THR A 1 99 ? 12.411 86.490 14.556 1.00 41.51 79 THR A CA 1
ATOM 560 C C . THR A 1 99 ? 11.393 86.615 13.429 1.00 42.94 79 THR A C 1
ATOM 561 O O . THR A 1 99 ? 10.569 85.716 13.233 1.00 42.50 79 THR A O 1
ATOM 565 N N . THR A 1 100 ? 11.442 87.723 12.688 1.00 42.40 80 THR A N 1
ATOM 566 C CA . THR A 1 100 ? 10.492 87.903 11.598 1.00 43.69 80 THR A CA 1
ATOM 567 C C . THR A 1 100 ? 10.805 86.896 10.489 1.00 42.22 80 THR A C 1
ATOM 568 O O . THR A 1 100 ? 9.905 86.232 9.965 1.00 42.24 80 THR A O 1
ATOM 572 N N . LEU A 1 101 ? 12.082 86.768 10.146 1.00 38.89 81 LEU A N 1
ATOM 573 C CA . LEU A 1 101 ? 12.484 85.831 9.112 1.00 39.45 81 LEU A CA 1
ATOM 574 C C . LEU A 1 101 ? 12.174 84.387 9.496 1.00 40.57 81 LEU A C 1
ATOM 575 O O . LEU A 1 101 ? 11.786 83.581 8.651 1.00 41.08 81 LEU A O 1
ATOM 580 N N . ALA A 1 102 ? 12.350 84.059 10.772 1.00 41.25 82 ALA A N 1
ATOM 581 C CA . ALA A 1 102 ? 12.093 82.702 11.241 1.00 40.31 82 ALA A CA 1
ATOM 582 C C . ALA A 1 102 ? 10.590 82.401 11.242 1.00 39.42 82 ALA A C 1
ATOM 583 O O . ALA A 1 102 ? 10.169 81.328 10.806 1.00 39.13 82 ALA A O 1
ATOM 585 N N . LYS A 1 103 ? 9.786 83.351 11.715 1.00 38.31 83 LYS A N 1
ATOM 586 C CA . LYS A 1 103 ? 8.336 83.172 11.766 1.00 38.81 83 LYS A CA 1
ATOM 587 C C . LYS A 1 103 ? 7.605 83.418 10.443 1.00 40.34 83 LYS A C 1
ATOM 588 O O . LYS A 1 103 ? 6.655 82.699 10.118 1.00 41.42 83 LYS A O 1
ATOM 594 N N . PHE A 1 104 ? 8.034 84.432 9.691 1.00 39.18 84 PHE A N 1
ATOM 595 C CA . PHE A 1 104 ? 7.372 84.772 8.431 1.00 38.20 84 PHE A CA 1
ATOM 596 C C . PHE A 1 104 ? 8.149 84.404 7.168 1.00 37.75 84 PHE A C 1
ATOM 597 O O . PHE A 1 104 ? 7.624 84.510 6.061 1.00 38.62 84 PHE A O 1
ATOM 605 N N . GLY A 1 105 ? 9.400 83.990 7.328 1.00 37.37 85 GLY A N 1
ATOM 606 C CA . GLY A 1 105 ? 10.192 83.588 6.178 1.00 36.44 85 GLY A CA 1
ATOM 607 C C . GLY A 1 105 ? 10.736 84.669 5.264 1.00 37.45 85 GLY A C 1
ATOM 608 O O . GLY A 1 105 ? 11.528 84.371 4.365 1.00 37.45 85 GLY A O 1
ATOM 609 N N . LYS A 1 106 ? 10.331 85.918 5.476 1.00 37.73 86 LYS A N 1
ATOM 610 C CA . LYS A 1 106 ? 10.808 87.017 4.635 1.00 35.96 86 LYS A CA 1
ATOM 611 C C . LYS A 1 106 ? 10.424 88.381 5.194 1.00 36.78 86 LYS A C 1
ATOM 612 O O . LYS A 1 106 ? 9.654 88.485 6.149 1.00 34.91 86 LYS A O 1
ATOM 618 N N . ILE A 1 107 ? 10.970 89.425 4.583 1.00 36.29 87 ILE A N 1
ATOM 619 C CA . ILE A 1 107 ? 10.682 90.793 4.990 1.00 36.41 87 ILE A CA 1
ATOM 620 C C . ILE A 1 107 ? 10.385 91.617 3.739 1.00 35.88 87 ILE A C 1
ATOM 621 O O . ILE A 1 107 ? 11.212 91.691 2.824 1.00 34.97 87 ILE A O 1
ATOM 626 N N . ASP A 1 108 ? 9.208 92.235 3.711 1.00 35.25 88 ASP A N 1
ATOM 627 C CA . ASP A 1 108 ? 8.779 93.047 2.571 1.00 35.67 88 ASP A CA 1
ATOM 628 C C . ASP A 1 108 ? 8.873 94.537 2.858 1.00 35.76 88 ASP A C 1
ATOM 629 O O . ASP A 1 108 ? 9.254 95.330 1.998 1.00 35.58 88 ASP A O 1
ATOM 634 N N . ILE A 1 109 ? 8.519 94.913 4.079 1.00 35.35 89 ILE A N 1
ATOM 635 C CA . ILE A 1 109 ? 8.531 96.310 4.459 1.00 34.86 89 ILE A CA 1
ATOM 636 C C . ILE A 1 109 ? 9.199 96.559 5.804 1.00 35.75 89 ILE A C 1
ATOM 637 O O . ILE A 1 109 ? 8.982 95.824 6.769 1.00 37.50 89 ILE A O 1
ATOM 642 N N . LEU A 1 110 ? 10.018 97.604 5.849 1.00 36.55 90 LEU A N 1
ATOM 643 C CA . LEU A 1 110 ? 10.703 98.016 7.066 1.00 35.56 90 LEU A CA 1
ATOM 644 C C . LEU A 1 110 ? 10.385 99.479 7.303 1.00 35.61 90 LEU A C 1
ATOM 645 O O . LEU A 1 110 ? 10.684 100.331 6.461 1.00 35.70 90 LEU A O 1
ATOM 650 N N . VAL A 1 111 ? 9.765 99.775 8.435 1.00 35.07 91 VAL A N 1
ATOM 651 C CA . VAL A 1 111 ? 9.461 101.156 8.760 1.00 35.29 91 VAL A CA 1
ATOM 652 C C . VAL A 1 111 ? 10.267 101.562 9.993 1.00 35.91 91 VAL A C 1
ATOM 653 O O . VAL A 1 111 ? 10.058 101.049 11.096 1.00 35.86 91 VAL A O 1
ATOM 657 N N . ASN A 1 112 ? 11.223 102.462 9.778 1.00 35.21 92 ASN A N 1
ATOM 658 C CA . ASN A 1 112 ? 12.070 102.961 10.850 1.00 33.81 92 ASN A CA 1
ATOM 659 C C . ASN A 1 112 ? 11.337 104.098 11.559 1.00 34.46 92 ASN A C 1
ATOM 660 O O . ASN A 1 112 ? 11.529 105.280 11.242 1.00 33.84 92 ASN A O 1
ATOM 665 N N . ASN A 1 113 ? 10.489 103.725 12.514 1.00 33.44 93 ASN A N 1
ATOM 666 C CA . ASN A 1 113 ? 9.704 104.686 13.274 1.00 32.81 93 ASN A CA 1
ATOM 667 C C . ASN A 1 113 ? 10.303 105.019 14.636 1.00 34.21 93 ASN A C 1
ATOM 668 O O . ASN A 1 113 ? 10.111 106.120 15.133 1.00 35.94 93 ASN A O 1
ATOM 673 N N . ALA A 1 114 ? 11.021 104.079 15.247 1.00 33.94 94 ALA A N 1
ATOM 674 C CA . ALA A 1 114 ? 11.607 104.322 16.566 1.00 33.90 94 ALA A CA 1
ATOM 675 C C . ALA A 1 114 ? 12.415 105.615 16.609 1.00 34.47 94 ALA A C 1
ATOM 676 O O . ALA A 1 114 ? 13.293 105.840 15.772 1.00 34.49 94 ALA A O 1
ATOM 678 N N . GLY A 1 115 ? 12.115 106.458 17.592 1.00 34.19 95 GLY A N 1
ATOM 679 C CA . GLY A 1 115 ? 12.820 107.719 17.730 1.00 34.99 95 GLY A CA 1
ATOM 680 C C . GLY A 1 115 ? 12.328 108.507 18.933 1.00 37.23 95 GLY A C 1
ATOM 681 O O . GLY A 1 115 ? 11.232 108.253 19.446 1.00 36.39 95 GLY A O 1
ATOM 682 N N . ALA A 1 116 ? 13.132 109.467 19.385 1.00 36.03 96 ALA A N 1
ATOM 683 C CA . ALA A 1 116 ? 12.772 110.273 20.542 1.00 35.76 96 ALA A CA 1
ATOM 684 C C . ALA A 1 116 ? 13.712 111.451 20.716 1.00 36.19 96 ALA A C 1
ATOM 685 O O . ALA A 1 116 ? 14.882 111.387 20.340 1.00 37.24 96 ALA A O 1
ATOM 687 N N . ASN A 1 117 ? 13.188 112.530 21.283 1.00 36.50 97 ASN A N 1
ATOM 688 C CA . ASN A 1 117 ? 13.981 113.722 21.539 1.00 37.47 97 ASN A CA 1
ATOM 689 C C . ASN A 1 117 ? 14.526 113.541 22.958 1.00 38.22 97 ASN A C 1
ATOM 690 O O . ASN A 1 117 ? 13.932 114.015 23.926 1.00 37.74 97 ASN A O 1
ATOM 695 N N . LEU A 1 118 ? 15.647 112.834 23.071 1.00 38.50 98 LEU A N 1
ATOM 696 C CA . LEU A 1 118 ? 16.258 112.567 24.366 1.00 40.40 98 LEU A CA 1
ATOM 697 C C . LEU A 1 118 ? 16.533 113.851 25.134 1.00 41.39 98 LEU A C 1
ATOM 698 O O . LEU A 1 118 ? 17.070 114.811 24.583 1.00 42.16 98 LEU A O 1
ATOM 703 N N . ALA A 1 119 ? 16.153 113.864 26.408 1.00 41.84 99 ALA A N 1
ATOM 704 C CA . ALA A 1 119 ? 16.357 115.030 27.261 1.00 43.03 99 ALA A CA 1
ATOM 705 C C . ALA A 1 119 ? 17.154 114.663 28.516 1.00 43.18 99 ALA A C 1
ATOM 706 O O . ALA A 1 119 ? 17.001 113.574 29.064 1.00 43.72 99 ALA A O 1
ATOM 708 N N . ASP A 1 120 ? 18.011 115.574 28.963 1.00 43.43 100 ASP A N 1
ATOM 709 C CA . ASP A 1 120 ? 18.810 115.341 30.160 1.00 43.38 100 ASP A CA 1
ATOM 710 C C . ASP A 1 120 ? 18.724 116.561 31.081 1.00 43.86 100 ASP A C 1
ATOM 711 O O . ASP A 1 120 ? 19.485 116.691 32.038 1.00 44.53 100 ASP A O 1
ATOM 716 N N . GLY A 1 121 ? 17.787 117.454 30.786 1.00 44.06 101 GLY A N 1
ATOM 717 C CA . GLY A 1 121 ? 17.634 118.648 31.596 1.00 43.67 101 GLY A CA 1
ATOM 718 C C . GLY A 1 121 ? 18.294 119.872 30.980 1.00 43.91 101 GLY A C 1
ATOM 719 O O . GLY A 1 121 ? 17.928 120.999 31.310 1.00 44.71 101 GLY A O 1
ATOM 720 N N . THR A 1 122 ? 19.266 119.665 30.094 1.00 42.18 102 THR A N 1
ATOM 721 C CA . THR A 1 122 ? 19.943 120.788 29.453 1.00 41.13 102 THR A CA 1
ATOM 722 C C . THR A 1 122 ? 19.236 121.170 28.153 1.00 41.21 102 THR A C 1
ATOM 723 O O . THR A 1 122 ? 18.403 120.418 27.641 1.00 42.71 102 THR A O 1
ATOM 727 N N . ALA A 1 123 ? 19.569 122.339 27.619 1.00 39.70 103 ALA A N 1
ATOM 728 C CA . ALA A 1 123 ? 18.946 122.803 26.389 1.00 38.29 103 ALA A CA 1
ATOM 729 C C . ALA A 1 123 ? 19.849 123.713 25.570 1.00 37.79 103 ALA A C 1
ATOM 730 O O . ALA A 1 123 ? 20.938 124.100 26.006 1.00 35.86 103 ALA A O 1
ATOM 732 N N . ASN A 1 124 ? 19.377 124.039 24.372 1.00 36.99 104 ASN A N 1
ATOM 733 C CA . ASN A 1 124 ? 20.093 124.918 23.461 1.00 37.79 104 ASN A CA 1
ATOM 734 C C . ASN A 1 124 ? 21.464 124.375 23.069 1.00 38.56 104 ASN A C 1
ATOM 735 O O . ASN A 1 124 ? 21.757 123.194 23.262 1.00 39.19 104 ASN A O 1
ATOM 740 N N . THR A 1 125 ? 22.306 125.239 22.516 1.00 38.65 105 THR A N 1
ATOM 741 C CA . THR A 1 125 ? 23.626 124.812 22.084 1.00 39.23 105 THR A CA 1
ATOM 742 C C . THR A 1 125 ? 24.490 124.308 23.250 1.00 38.51 105 THR A C 1
ATOM 743 O O . THR A 1 125 ? 25.617 123.853 23.044 1.00 38.55 105 THR A O 1
ATOM 747 N N . ASP A 1 126 ? 23.953 124.359 24.468 1.00 37.78 106 ASP A N 1
ATOM 748 C CA . ASP A 1 126 ? 24.700 123.892 25.637 1.00 38.48 106 ASP A CA 1
ATOM 749 C C . ASP A 1 126 ? 24.548 122.401 25.922 1.00 38.29 106 ASP A C 1
ATOM 750 O O . ASP A 1 126 ? 25.306 121.846 26.721 1.00 38.90 106 ASP A O 1
ATOM 755 N N . GLN A 1 127 ? 23.565 121.753 25.302 1.00 37.79 107 GLN A N 1
ATOM 756 C CA . GLN A 1 127 ? 23.387 120.324 25.522 1.00 37.32 107 GLN A CA 1
ATOM 757 C C . GLN A 1 127 ? 24.749 119.686 25.262 1.00 36.79 107 GLN A C 1
ATOM 758 O O . GLN A 1 127 ? 25.437 120.036 24.301 1.00 35.66 107 GLN A O 1
ATOM 764 N N . PRO A 1 128 ? 25.176 118.774 26.147 1.00 36.64 108 PRO A N 1
ATOM 765 C CA . PRO A 1 128 ? 26.467 118.081 26.041 1.00 35.27 108 PRO A CA 1
ATOM 766 C C . PRO A 1 128 ? 26.601 117.116 24.861 1.00 35.88 108 PRO A C 1
ATOM 767 O O . PRO A 1 128 ? 25.606 116.557 24.387 1.00 34.80 108 PRO A O 1
ATOM 771 N N . VAL A 1 129 ? 27.834 116.913 24.393 1.00 35.93 109 VAL A N 1
ATOM 772 C CA . VAL A 1 129 ? 28.057 116.004 23.276 1.00 37.92 109 VAL A CA 1
ATOM 773 C C . VAL A 1 129 ? 27.576 114.604 23.649 1.00 38.60 109 VAL A C 1
ATOM 774 O O . VAL A 1 129 ? 27.227 113.812 22.778 1.00 39.41 109 VAL A O 1
ATOM 778 N N . GLU A 1 130 ? 27.556 114.301 24.943 1.00 38.53 110 GLU A N 1
ATOM 779 C CA . GLU A 1 130 ? 27.095 112.993 25.385 1.00 40.58 110 GLU A CA 1
ATOM 780 C C . GLU A 1 130 ? 25.620 112.826 25.016 1.00 37.95 110 GLU A C 1
ATOM 781 O O . GLU A 1 130 ? 25.193 111.740 24.634 1.00 35.58 110 GLU A O 1
ATOM 787 N N . LEU A 1 131 ? 24.840 113.898 25.126 1.00 36.77 111 LEU A N 1
ATOM 788 C CA . LEU A 1 131 ? 23.428 113.816 24.765 1.00 37.15 111 LEU A CA 1
ATOM 789 C C . LEU A 1 131 ? 23.350 113.669 23.250 1.00 36.90 111 LEU A C 1
ATOM 790 O O . LEU A 1 131 ? 22.475 112.982 22.726 1.00 37.49 111 LEU A O 1
ATOM 795 N N . TYR A 1 132 ? 24.287 114.316 22.561 1.00 35.19 112 TYR A N 1
ATOM 796 C CA . TYR A 1 132 ? 24.365 114.261 21.109 1.00 35.06 112 TYR A CA 1
ATOM 797 C C . TYR A 1 132 ? 24.566 112.824 20.653 1.00 36.62 112 TYR A C 1
ATOM 798 O O . TYR A 1 132 ? 23.828 112.326 19.799 1.00 37.54 112 TYR A O 1
ATOM 807 N N . GLN A 1 133 ? 25.565 112.164 21.231 1.00 36.65 113 GLN A N 1
ATOM 808 C CA . GLN A 1 133 ? 25.882 110.790 20.881 1.00 39.37 113 GLN A CA 1
ATOM 809 C C . GLN A 1 133 ? 24.707 109.844 21.095 1.00 39.88 113 GLN A C 1
ATOM 810 O O . GLN A 1 133 ? 24.439 108.974 20.262 1.00 39.04 113 GLN A O 1
ATOM 816 N N . LYS A 1 134 ? 24.003 110.013 22.207 1.00 40.15 114 LYS A N 1
ATOM 817 C CA . LYS A 1 134 ? 22.862 109.161 22.493 1.00 40.89 114 LYS A CA 1
ATOM 818 C C . LYS A 1 134 ? 21.706 109.470 21.548 1.00 40.41 114 LYS A C 1
ATOM 819 O O . LYS A 1 134 ? 21.022 108.561 21.077 1.00 41.38 114 LYS A O 1
ATOM 825 N N . THR A 1 135 ? 21.501 110.749 21.251 1.00 38.44 115 THR A N 1
ATOM 826 C CA . THR A 1 135 ? 20.421 111.150 20.357 1.00 37.31 115 THR A CA 1
ATOM 827 C C . THR A 1 135 ? 20.616 110.617 18.937 1.00 37.58 115 THR A C 1
ATOM 828 O O . THR A 1 135 ? 19.657 110.180 18.287 1.00 36.49 115 THR A O 1
ATOM 832 N N . PHE A 1 136 ? 21.856 110.648 18.459 1.00 36.49 116 PHE A N 1
ATOM 833 C CA . PHE A 1 136 ? 22.153 110.159 17.124 1.00 37.13 116 PHE A CA 1
ATOM 834 C C . PHE A 1 136 ? 22.158 108.637 17.030 1.00 38.90 116 PHE A C 1
ATOM 835 O O . PHE A 1 136 ? 21.784 108.075 15.993 1.00 36.95 116 PHE A O 1
ATOM 843 N N . LYS A 1 137 ? 22.572 107.967 18.103 1.00 39.40 117 LYS A N 1
ATOM 844 C CA . LYS A 1 137 ? 22.610 106.507 18.092 1.00 40.19 117 LYS A CA 1
ATOM 845 C C . LYS A 1 137 ? 21.204 105.954 17.893 1.00 38.77 117 LYS A C 1
ATOM 846 O O . LYS A 1 137 ? 21.012 104.971 17.184 1.00 38.94 117 LYS A O 1
ATOM 852 N N . LEU A 1 138 ? 20.223 106.598 18.513 1.00 37.66 118 LEU A N 1
ATOM 853 C CA . LEU A 1 138 ? 18.838 106.167 18.393 1.00 37.81 118 LEU A CA 1
ATOM 854 C C . LEU A 1 138 ? 18.170 106.650 17.104 1.00 38.40 118 LEU A C 1
ATOM 855 O O . LEU A 1 138 ? 17.704 105.851 16.298 1.00 39.96 118 LEU A O 1
ATOM 860 N N . ASN A 1 139 ? 18.144 107.963 16.913 1.00 38.45 119 ASN A N 1
ATOM 861 C CA . ASN A 1 139 ? 17.490 108.571 15.762 1.00 36.12 119 ASN A CA 1
ATOM 862 C C . ASN A 1 139 ? 18.183 108.500 14.405 1.00 35.84 119 ASN A C 1
ATOM 863 O O . ASN A 1 139 ? 17.573 108.825 13.387 1.00 37.00 119 ASN A O 1
ATOM 868 N N . PHE A 1 140 ? 19.439 108.073 14.369 1.00 35.62 120 PHE A N 1
ATOM 869 C CA . PHE A 1 140 ? 20.138 107.995 13.092 1.00 34.50 120 PHE A CA 1
ATOM 870 C C . PHE A 1 140 ? 20.897 106.690 12.866 1.00 35.37 120 PHE A C 1
ATOM 871 O O . PHE A 1 140 ? 20.648 105.990 11.882 1.00 36.10 120 PHE A O 1
ATOM 879 N N . GLN A 1 141 ? 21.823 106.366 13.769 1.00 36.25 121 GLN A N 1
ATOM 880 C CA . GLN A 1 141 ? 22.617 105.142 13.640 1.00 36.48 121 GLN A CA 1
ATOM 881 C C . GLN A 1 141 ? 21.756 103.874 13.638 1.00 35.42 121 GLN A C 1
ATOM 882 O O . GLN A 1 141 ? 22.055 102.915 12.923 1.00 34.51 121 GLN A O 1
ATOM 888 N N . ALA A 1 142 ? 20.690 103.872 14.432 1.00 33.95 122 ALA A N 1
ATOM 889 C CA . ALA A 1 142 ? 19.797 102.721 14.479 1.00 35.30 122 ALA A CA 1
ATOM 890 C C . ALA A 1 142 ? 19.143 102.551 13.103 1.00 36.37 122 ALA A C 1
ATOM 891 O O . ALA A 1 142 ? 18.868 101.428 12.667 1.00 36.87 122 ALA A O 1
ATOM 893 N N . VAL A 1 143 ? 18.903 103.667 12.415 1.00 35.18 123 VAL A N 1
ATOM 894 C CA . VAL A 1 143 ? 18.300 103.603 11.094 1.00 33.76 123 VAL A CA 1
ATOM 895 C C . VAL A 1 143 ? 19.328 103.070 10.108 1.00 33.89 123 VAL A C 1
ATOM 896 O O . VAL A 1 143 ? 19.007 102.233 9.271 1.00 35.37 123 VAL A O 1
ATOM 900 N N . ILE A 1 144 ? 20.563 103.548 10.203 1.00 33.30 124 ILE A N 1
ATOM 901 C CA . ILE A 1 144 ? 21.609 103.068 9.308 1.00 34.64 124 ILE A CA 1
ATOM 902 C C . ILE A 1 144 ? 21.722 101.555 9.457 1.00 36.40 124 ILE A C 1
ATOM 903 O O . ILE A 1 144 ? 21.699 100.810 8.475 1.00 36.54 124 ILE A O 1
ATOM 908 N N . GLU A 1 145 ? 21.840 101.112 10.704 1.00 36.52 125 GLU A N 1
ATOM 909 C CA . GLU A 1 145 ? 21.990 99.697 10.993 1.00 37.59 125 GLU A CA 1
ATOM 910 C C . GLU A 1 145 ? 20.810 98.828 10.557 1.00 37.11 125 GLU A C 1
ATOM 911 O O . GLU A 1 145 ? 21.006 97.798 9.911 1.00 38.05 125 GLU A O 1
ATOM 917 N N . MET A 1 146 ? 19.591 99.231 10.891 1.00 36.37 126 MET A N 1
ATOM 918 C CA . MET A 1 146 ? 18.429 98.455 10.483 1.00 36.69 126 MET A CA 1
ATOM 919 C C . MET A 1 146 ? 18.359 98.409 8.958 1.00 36.89 126 MET A C 1
ATOM 920 O O . MET A 1 146 ? 17.986 97.395 8.374 1.00 37.91 126 MET A O 1
ATOM 925 N N . THR A 1 147 ? 18.728 99.508 8.312 1.00 36.94 127 THR A N 1
ATOM 926 C CA . THR A 1 147 ? 18.700 99.560 6.859 1.00 36.37 127 THR A CA 1
ATOM 927 C C . THR A 1 147 ? 19.725 98.578 6.307 1.00 37.62 127 THR A C 1
ATOM 928 O O . THR A 1 147 ? 19.402 97.760 5.447 1.00 38.33 127 THR A O 1
ATOM 932 N N . GLN A 1 148 ? 20.954 98.641 6.813 1.00 37.51 128 GLN A N 1
ATOM 933 C CA . GLN A 1 148 ? 21.993 97.733 6.339 1.00 37.16 128 GLN A CA 1
ATOM 934 C C . GLN A 1 148 ? 21.646 96.268 6.568 1.00 37.47 128 GLN A C 1
ATOM 935 O O . GLN A 1 148 ? 21.877 95.437 5.696 1.00 37.74 128 GLN A O 1
ATOM 941 N N . LYS A 1 149 ? 21.091 95.953 7.736 1.00 36.82 129 LYS A N 1
ATOM 942 C CA . LYS A 1 149 ? 20.759 94.572 8.062 1.00 38.74 129 LYS A CA 1
ATOM 943 C C . LYS A 1 149 ? 19.500 94.027 7.402 1.00 41.01 129 LYS A C 1
ATOM 944 O O . LYS A 1 149 ? 19.341 92.812 7.294 1.00 42.89 129 LYS A O 1
ATOM 950 N N . THR A 1 150 ? 18.604 94.905 6.962 1.00 40.82 130 THR A N 1
ATOM 951 C CA . THR A 1 150 ? 17.379 94.437 6.325 1.00 41.64 130 THR A CA 1
ATOM 952 C C . THR A 1 150 ? 17.466 94.429 4.794 1.00 41.31 130 THR A C 1
ATOM 953 O O . THR A 1 150 ? 16.764 93.660 4.137 1.00 39.11 130 THR A O 1
ATOM 957 N N . LYS A 1 151 ? 18.334 95.276 4.243 1.00 41.49 131 LYS A N 1
ATOM 958 C CA . LYS A 1 151 ? 18.540 95.377 2.795 1.00 43.39 131 LYS A CA 1
ATOM 959 C C . LYS A 1 151 ? 18.370 94.066 2.043 1.00 43.54 131 LYS A C 1
ATOM 960 O O . LYS A 1 151 ? 17.443 93.901 1.253 1.00 43.35 131 LYS A O 1
ATOM 966 N N . GLU A 1 152 ? 19.316 93.159 2.275 1.00 44.52 132 GLU A N 1
ATOM 967 C CA . GLU A 1 152 ? 19.349 91.859 1.618 1.00 45.44 132 GLU A CA 1
ATOM 968 C C . GLU A 1 152 ? 17.980 91.225 1.453 1.00 44.27 132 GLU A C 1
ATOM 969 O O . GLU A 1 152 ? 17.639 90.735 0.377 1.00 42.59 132 GLU A O 1
ATOM 975 N N . HIS A 1 153 ? 17.196 91.242 2.523 1.00 42.77 133 HIS A N 1
ATOM 976 C CA . HIS A 1 153 ? 15.876 90.640 2.493 1.00 44.02 133 HIS A CA 1
ATOM 977 C C . HIS A 1 153 ? 14.870 91.485 1.733 1.00 43.87 133 HIS A C 1
ATOM 978 O O . HIS A 1 153 ? 13.946 90.955 1.116 1.00 43.45 133 HIS A O 1
ATOM 985 N N . LEU A 1 154 ? 15.065 92.799 1.764 1.00 42.93 134 LEU A N 1
ATOM 986 C CA . LEU A 1 154 ? 14.184 93.717 1.063 1.00 41.37 134 LEU A CA 1
ATOM 987 C C . LEU A 1 154 ? 14.407 93.643 -0.445 1.00 41.29 134 LEU A C 1
ATOM 988 O O . LEU A 1 154 ? 13.459 93.775 -1.216 1.00 40.14 134 LEU A O 1
ATOM 993 N N . ILE A 1 155 ? 15.647 93.430 -0.877 1.00 41.59 135 ILE A N 1
ATOM 994 C CA . ILE A 1 155 ? 15.883 93.347 -2.313 1.00 44.83 135 ILE A CA 1
ATOM 995 C C . ILE A 1 155 ? 15.392 91.976 -2.795 1.00 45.15 135 ILE A C 1
ATOM 996 O O . ILE A 1 155 ? 15.075 91.786 -3.969 1.00 45.69 135 ILE A O 1
ATOM 1001 N N . LYS A 1 156 ? 15.299 91.037 -1.861 1.00 45.36 136 LYS A N 1
ATOM 1002 C CA . LYS A 1 156 ? 14.839 89.687 -2.157 1.00 45.49 136 LYS A CA 1
ATOM 1003 C C . LYS A 1 156 ? 13.369 89.730 -2.562 1.00 44.80 136 LYS A C 1
ATOM 1004 O O . LYS A 1 156 ? 12.929 88.988 -3.439 1.00 44.65 136 LYS A O 1
ATOM 1010 N N . THR A 1 157 ? 12.614 90.606 -1.911 1.00 42.97 137 THR A N 1
ATOM 1011 C CA . THR A 1 157 ? 11.190 90.733 -2.177 1.00 42.49 137 THR A CA 1
ATOM 1012 C C . THR A 1 157 ? 10.804 92.022 -2.891 1.00 42.16 137 THR A C 1
ATOM 1013 O O . THR A 1 157 ? 9.615 92.312 -3.024 1.00 41.10 137 THR A O 1
ATOM 1017 N N . LYS A 1 158 ? 11.791 92.787 -3.357 1.00 43.11 138 LYS A N 1
ATOM 1018 C CA . LYS A 1 158 ? 11.502 94.058 -4.025 1.00 44.23 138 LYS A CA 1
ATOM 1019 C C . LYS A 1 158 ? 10.611 94.831 -3.060 1.00 42.20 138 LYS A C 1
ATOM 1020 O O . LYS A 1 158 ? 9.526 95.288 -3.425 1.00 42.10 138 LYS A O 1
ATOM 1026 N N . GLY A 1 159 ? 11.085 94.955 -1.822 1.00 39.86 139 GLY A N 1
ATOM 1027 C CA . GLY A 1 159 ? 10.331 95.623 -0.777 1.00 37.81 139 GLY A CA 1
ATOM 1028 C C . GLY A 1 159 ? 10.412 97.133 -0.630 1.00 36.67 139 GLY A C 1
ATOM 1029 O O . GLY A 1 159 ? 10.929 97.851 -1.489 1.00 33.45 139 GLY A O 1
ATOM 1030 N N . GLU A 1 160 ? 9.895 97.603 0.498 1.00 35.87 140 GLU A N 1
ATOM 1031 C CA . GLU A 1 160 ? 9.840 99.023 0.811 1.00 38.03 140 GLU A CA 1
ATOM 1032 C C . GLU A 1 160 ? 10.497 99.396 2.134 1.00 37.85 140 GLU A C 1
ATOM 1033 O O . GLU A 1 160 ? 10.658 98.563 3.030 1.00 37.03 140 GLU A O 1
ATOM 1039 N N . ILE A 1 161 ? 10.851 100.673 2.242 1.00 37.62 141 ILE A N 1
ATOM 1040 C CA . ILE A 1 161 ? 11.415 101.239 3.458 1.00 36.23 141 ILE A CA 1
ATOM 1041 C C . ILE A 1 161 ? 10.760 102.602 3.668 1.00 35.01 141 ILE A C 1
ATOM 1042 O O . ILE A 1 161 ? 10.748 103.441 2.768 1.00 33.98 141 ILE A O 1
ATOM 1047 N N . VAL A 1 162 ? 10.193 102.805 4.849 1.00 33.69 142 VAL A N 1
ATOM 1048 C CA . VAL A 1 162 ? 9.586 104.079 5.188 1.00 33.29 142 VAL A CA 1
ATOM 1049 C C . VAL A 1 162 ? 10.241 104.597 6.463 1.00 34.70 142 VAL A C 1
ATOM 1050 O O . VAL A 1 162 ? 10.192 103.949 7.516 1.00 36.41 142 VAL A O 1
ATOM 1054 N N . ASN A 1 163 ? 10.875 105.757 6.372 1.00 34.33 143 ASN A N 1
ATOM 1055 C CA . ASN A 1 163 ? 11.509 106.334 7.545 1.00 33.20 143 ASN A CA 1
ATOM 1056 C C . ASN A 1 163 ? 10.617 107.420 8.126 1.00 33.17 143 ASN A C 1
ATOM 1057 O O . ASN A 1 163 ? 9.837 108.058 7.407 1.00 33.78 143 ASN A O 1
ATOM 1062 N N . VAL A 1 164 ? 10.715 107.614 9.435 1.00 32.85 144 VAL A N 1
ATOM 1063 C CA . VAL A 1 164 ? 9.930 108.640 10.104 1.00 33.32 144 VAL A CA 1
ATOM 1064 C C . VAL A 1 164 ? 10.894 109.711 10.603 1.00 34.29 144 VAL A C 1
ATOM 1065 O O . VAL A 1 164 ? 11.715 109.471 11.494 1.00 35.78 144 VAL A O 1
ATOM 1069 N N . SER A 1 165 ? 10.809 110.889 9.997 1.00 34.24 145 SER A N 1
ATOM 1070 C CA . SER A 1 165 ? 11.671 111.998 10.372 1.00 33.05 145 SER A CA 1
ATOM 1071 C C . SER A 1 165 ? 10.871 112.971 11.226 1.00 33.49 145 SER A C 1
ATOM 1072 O O . SER A 1 165 ? 10.119 112.549 12.104 1.00 33.34 145 SER A O 1
ATOM 1075 N N . SER A 1 166 ? 11.016 114.265 10.958 1.00 32.94 146 SER A N 1
ATOM 1076 C CA . SER A 1 166 ? 10.313 115.288 11.726 1.00 32.56 146 SER A CA 1
ATOM 1077 C C . SER A 1 166 ? 10.556 116.668 11.129 1.00 32.64 146 SER A C 1
ATOM 1078 O O . SER A 1 166 ? 11.617 116.914 10.547 1.00 32.46 146 SER A O 1
ATOM 1081 N N . ILE A 1 167 ? 9.586 117.570 11.280 1.00 31.41 147 ILE A N 1
ATOM 1082 C CA . ILE A 1 167 ? 9.746 118.928 10.761 1.00 31.27 147 ILE A CA 1
ATOM 1083 C C . ILE A 1 167 ? 10.867 119.598 11.541 1.00 32.43 147 ILE A C 1
ATOM 1084 O O . ILE A 1 167 ? 11.301 120.704 11.228 1.00 33.42 147 ILE A O 1
ATOM 1089 N N . VAL A 1 168 ? 11.334 118.897 12.562 1.00 32.82 148 VAL A N 1
ATOM 1090 C CA . VAL A 1 168 ? 12.397 119.376 13.422 1.00 32.92 148 VAL A CA 1
ATOM 1091 C C . VAL A 1 168 ? 13.729 119.472 12.659 1.00 33.58 148 VAL A C 1
ATOM 1092 O O . VAL A 1 168 ? 14.680 120.108 13.122 1.00 32.54 148 VAL A O 1
ATOM 1096 N N . ALA A 1 169 ? 13.792 118.854 11.482 1.00 32.57 149 ALA A N 1
ATOM 1097 C CA . ALA A 1 169 ? 15.011 118.897 10.663 1.00 33.88 149 ALA A CA 1
ATOM 1098 C C . ALA A 1 169 ? 15.199 120.248 9.953 1.00 33.89 149 ALA A C 1
ATOM 1099 O O . ALA A 1 169 ? 16.318 120.630 9.601 1.00 35.25 149 ALA A O 1
ATOM 1101 N N . GLY A 1 170 ? 14.097 120.961 9.742 1.00 32.35 150 GLY A N 1
ATOM 1102 C CA . GLY A 1 170 ? 14.146 122.244 9.065 1.00 33.51 150 GLY A CA 1
ATOM 1103 C C . GLY A 1 170 ? 12.831 122.485 8.340 1.00 34.33 150 GLY A C 1
ATOM 1104 O O . GLY A 1 170 ? 11.916 121.669 8.458 1.00 34.88 150 GLY A O 1
ATOM 1105 N N . PRO A 1 171 ? 12.710 123.560 7.547 1.00 34.70 151 PRO A N 1
ATOM 1106 C CA . PRO A 1 171 ? 13.745 124.564 7.286 1.00 34.47 151 PRO A CA 1
ATOM 1107 C C . PRO A 1 171 ? 13.934 125.567 8.421 1.00 34.16 151 PRO A C 1
ATOM 1108 O O . PRO A 1 171 ? 14.846 126.396 8.374 1.00 34.27 151 PRO A O 1
ATOM 1112 N N . GLN A 1 172 ? 13.071 125.503 9.432 1.00 33.97 152 GLN A N 1
ATOM 1113 C CA . GLN A 1 172 ? 13.196 126.407 10.571 1.00 33.84 152 GLN A CA 1
ATOM 1114 C C . GLN A 1 172 ? 14.243 125.871 11.541 1.00 33.28 152 GLN A C 1
ATOM 1115 O O . GLN A 1 172 ? 14.621 124.696 11.486 1.00 33.04 152 GLN A O 1
ATOM 1121 N N . ALA A 1 173 ? 14.711 126.737 12.430 1.00 31.85 153 ALA A N 1
ATOM 1122 C CA . ALA A 1 173 ? 15.685 126.326 13.428 1.00 31.99 153 ALA A CA 1
ATOM 1123 C C . ALA A 1 173 ? 14.933 125.734 14.622 1.00 32.32 153 ALA A C 1
ATOM 1124 O O . ALA A 1 173 ? 13.764 126.057 14.868 1.00 29.85 153 ALA A O 1
ATOM 1126 N N . HIS A 1 174 ? 15.609 124.853 15.347 1.00 32.81 154 HIS A N 1
ATOM 1127 C CA . HIS A 1 174 ? 15.051 124.215 16.537 1.00 33.63 154 HIS A CA 1
ATOM 1128 C C . HIS A 1 174 ? 16.201 124.209 17.538 1.00 34.26 154 HIS A C 1
ATOM 1129 O O . HIS A 1 174 ? 16.693 123.160 17.957 1.00 35.21 154 HIS A O 1
ATOM 1136 N N . SER A 1 175 ? 16.616 125.421 17.897 1.00 34.07 155 SER A N 1
ATOM 1137 C CA . SER A 1 175 ? 17.741 125.675 18.790 1.00 35.40 155 SER A CA 1
ATOM 1138 C C . SER A 1 175 ? 17.696 125.092 20.195 1.00 35.75 155 SER A C 1
ATOM 1139 O O . SER A 1 175 ? 18.735 124.960 20.841 1.00 35.59 155 SER A O 1
ATOM 1142 N N . GLY A 1 176 ? 16.510 124.748 20.676 1.00 36.24 156 GLY A N 1
ATOM 1143 C CA . GLY A 1 176 ? 16.417 124.185 22.010 1.00 36.45 156 GLY A CA 1
ATOM 1144 C C . GLY A 1 176 ? 16.971 122.773 22.120 1.00 37.23 156 GLY A C 1
ATOM 1145 O O . GLY A 1 176 ? 17.463 122.375 23.179 1.00 39.15 156 GLY A O 1
ATOM 1146 N N . TYR A 1 177 ? 16.900 122.018 21.028 1.00 36.11 157 TYR A N 1
ATOM 1147 C CA . TYR A 1 177 ? 17.369 120.635 21.001 1.00 35.67 157 TYR A CA 1
ATOM 1148 C C . TYR A 1 177 ? 18.036 120.346 19.656 1.00 35.48 157 TYR A C 1
ATOM 1149 O O . TYR A 1 177 ? 17.517 119.598 18.822 1.00 33.74 157 TYR A O 1
ATOM 1158 N N . PRO A 1 178 ? 19.222 120.931 19.442 1.00 36.31 158 PRO A N 1
ATOM 1159 C CA . PRO A 1 178 ? 20.000 120.780 18.208 1.00 36.39 158 PRO A CA 1
ATOM 1160 C C . PRO A 1 178 ? 20.317 119.373 17.720 1.00 36.29 158 PRO A C 1
ATOM 1161 O O . PRO A 1 178 ? 20.232 119.093 16.525 1.00 35.76 158 PRO A O 1
ATOM 1165 N N . TYR A 1 179 ? 20.675 118.484 18.632 1.00 34.62 159 TYR A N 1
ATOM 1166 C CA . TYR A 1 179 ? 21.038 117.137 18.222 1.00 34.52 159 TYR A CA 1
ATOM 1167 C C . TYR A 1 179 ? 19.865 116.324 17.681 1.00 33.14 159 TYR A C 1
ATOM 1168 O O . TYR A 1 179 ? 20.010 115.553 16.728 1.00 32.06 159 TYR A O 1
ATOM 1177 N N . TYR A 1 180 ? 18.701 116.497 18.290 1.00 32.63 160 TYR A N 1
ATOM 1178 C CA . TYR A 1 180 ? 17.517 115.795 17.833 1.00 32.91 160 TYR A CA 1
ATOM 1179 C C . TYR A 1 180 ? 17.136 116.380 16.466 1.00 33.53 160 TYR A C 1
ATOM 1180 O O . TYR A 1 180 ? 16.764 115.659 15.539 1.00 33.71 160 TYR A O 1
ATOM 1189 N N . ALA A 1 181 ? 17.253 117.697 16.344 1.00 33.44 161 ALA A N 1
ATOM 1190 C CA . ALA A 1 181 ? 16.939 118.374 15.093 1.00 33.53 161 ALA A CA 1
ATOM 1191 C C . ALA A 1 181 ? 17.891 117.947 13.981 1.00 33.49 161 ALA A C 1
ATOM 1192 O O . ALA A 1 181 ? 17.455 117.591 12.878 1.00 32.63 161 ALA A O 1
ATOM 1194 N N . CYS A 1 182 ? 19.189 117.978 14.279 1.00 31.68 162 CYS A N 1
ATOM 1195 C CA . CYS A 1 182 ? 20.209 117.619 13.301 1.00 32.02 162 CYS A CA 1
ATOM 1196 C C . CYS A 1 182 ? 20.212 116.149 12.922 1.00 31.83 162 CYS A C 1
ATOM 1197 O O . CYS A 1 182 ? 20.573 115.796 11.802 1.00 31.01 162 CYS A O 1
ATOM 1200 N N . ALA A 1 183 ? 19.813 115.296 13.857 1.00 32.73 163 ALA A N 1
ATOM 1201 C CA . ALA A 1 183 ? 19.760 113.868 13.595 1.00 33.07 163 ALA A CA 1
ATOM 1202 C C . ALA A 1 183 ? 18.692 113.630 12.529 1.00 33.41 163 ALA A C 1
ATOM 1203 O O . ALA A 1 183 ? 18.887 112.835 11.606 1.00 33.35 163 ALA A O 1
ATOM 1205 N N . LYS A 1 184 ? 17.567 114.330 12.659 1.00 32.66 164 LYS A N 1
ATOM 1206 C CA . LYS A 1 184 ? 16.480 114.199 11.697 1.00 34.47 164 LYS A CA 1
ATOM 1207 C C . LYS A 1 184 ? 16.899 114.778 10.342 1.00 34.72 164 LYS A C 1
ATOM 1208 O O . LYS A 1 184 ? 16.503 114.269 9.290 1.00 34.30 164 LYS A O 1
ATOM 1214 N N . ALA A 1 185 ? 17.706 115.835 10.374 1.00 34.90 165 ALA A N 1
ATOM 1215 C CA . ALA A 1 185 ? 18.207 116.451 9.151 1.00 35.19 165 ALA A CA 1
ATOM 1216 C C . ALA A 1 185 ? 19.131 115.453 8.442 1.00 35.53 165 ALA A C 1
ATOM 1217 O O . ALA A 1 185 ? 19.140 115.363 7.209 1.00 36.20 165 ALA A O 1
ATOM 1219 N N . ALA A 1 186 ? 19.910 114.705 9.221 1.00 34.62 166 ALA A N 1
ATOM 1220 C CA . ALA A 1 186 ? 20.818 113.709 8.653 1.00 35.12 166 ALA A CA 1
ATOM 1221 C C . ALA A 1 186 ? 19.986 112.576 8.054 1.00 34.83 166 ALA A C 1
ATOM 1222 O O . ALA A 1 186 ? 20.296 112.068 6.978 1.00 35.58 166 ALA A O 1
ATOM 1224 N N . LEU A 1 187 ? 18.923 112.202 8.761 1.00 33.73 167 LEU A N 1
ATOM 1225 C CA . LEU A 1 187 ? 18.017 111.142 8.327 1.00 34.39 167 LEU A CA 1
ATOM 1226 C C . LEU A 1 187 ? 17.466 111.445 6.934 1.00 35.07 167 LEU A C 1
ATOM 1227 O O . LEU A 1 187 ? 17.478 110.587 6.045 1.00 35.22 167 LEU A O 1
ATOM 1232 N N . ASP A 1 188 ? 16.979 112.669 6.749 1.00 34.23 168 ASP A N 1
ATOM 1233 C CA . ASP A 1 188 ? 16.416 113.067 5.466 1.00 33.84 168 ASP A CA 1
ATOM 1234 C C . ASP A 1 188 ? 17.388 112.864 4.317 1.00 32.51 168 ASP A C 1
ATOM 1235 O O . ASP A 1 188 ? 16.990 112.399 3.247 1.00 32.29 168 ASP A O 1
ATOM 1240 N N . GLN A 1 189 ? 18.658 113.207 4.518 1.00 32.32 169 GLN A N 1
ATOM 1241 C CA . GLN A 1 189 ? 19.619 113.012 3.441 1.00 31.69 169 GLN A CA 1
ATOM 1242 C C . GLN A 1 189 ? 19.927 111.524 3.290 1.00 32.08 169 GLN A C 1
ATOM 1243 O O . GLN A 1 189 ? 20.295 111.073 2.210 1.00 31.90 169 GLN A O 1
ATOM 1249 N N . TYR A 1 190 ? 19.758 110.763 4.370 1.00 33.23 170 TYR A N 1
ATOM 1250 C CA . TYR A 1 190 ? 20.010 109.324 4.331 1.00 33.33 170 TYR A CA 1
ATOM 1251 C C . TYR A 1 190 ? 18.897 108.654 3.530 1.00 33.29 170 TYR A C 1
ATOM 1252 O O . TYR A 1 190 ? 19.129 107.694 2.789 1.00 32.10 170 TYR A O 1
ATOM 1261 N N . THR A 1 191 ? 17.683 109.165 3.701 1.00 33.01 171 THR A N 1
ATOM 1262 C CA . THR A 1 191 ? 16.528 108.647 2.985 1.00 31.73 171 THR A CA 1
ATOM 1263 C C . THR A 1 191 ? 16.781 108.822 1.497 1.00 32.00 171 THR A C 1
ATOM 1264 O O . THR A 1 191 ? 16.565 107.903 0.707 1.00 30.26 171 THR A O 1
ATOM 1268 N N . ARG A 1 192 ? 17.259 110.003 1.120 1.00 32.81 172 ARG A N 1
ATOM 1269 C CA . ARG A 1 192 ? 17.537 110.281 -0.283 1.00 33.41 172 ARG A CA 1
ATOM 1270 C C . ARG A 1 192 ? 18.664 109.412 -0.831 1.00 32.96 172 ARG A C 1
ATOM 1271 O O . ARG A 1 192 ? 18.541 108.838 -1.914 1.00 31.74 172 ARG A O 1
ATOM 1279 N N . CYS A 1 193 ? 19.754 109.307 -0.076 1.00 34.16 173 CYS A N 1
ATOM 1280 C CA . CYS A 1 193 ? 20.902 108.507 -0.494 1.00 33.19 173 CYS A CA 1
ATOM 1281 C C . CYS A 1 193 ? 20.540 107.039 -0.686 1.00 33.60 173 CYS A C 1
ATOM 1282 O O . CYS A 1 193 ? 20.795 106.474 -1.747 1.00 33.56 173 CYS A O 1
ATOM 1285 N N . THR A 1 194 ? 19.942 106.423 0.329 1.00 32.97 174 THR A N 1
ATOM 1286 C CA . THR A 1 194 ? 19.583 105.015 0.226 1.00 34.60 174 THR A CA 1
ATOM 1287 C C . THR A 1 194 ? 18.499 104.767 -0.819 1.00 36.12 174 THR A C 1
ATOM 1288 O O . THR A 1 194 ? 18.466 103.704 -1.444 1.00 36.46 174 THR A O 1
ATOM 1292 N N . ALA A 1 195 ? 17.621 105.747 -1.018 1.00 36.03 175 ALA A N 1
ATOM 1293 C CA . ALA A 1 195 ? 16.559 105.612 -2.009 1.00 35.57 175 ALA A CA 1
ATOM 1294 C C . ALA A 1 195 ? 17.168 105.459 -3.395 1.00 35.71 175 ALA A C 1
ATOM 1295 O O . ALA A 1 195 ? 16.778 104.585 -4.166 1.00 35.74 175 ALA A O 1
ATOM 1297 N N . ILE A 1 196 ? 18.130 106.314 -3.709 1.00 35.51 176 ILE A N 1
ATOM 1298 C CA . ILE A 1 196 ? 18.771 106.261 -5.013 1.00 36.94 176 ILE A CA 1
ATOM 1299 C C . ILE A 1 196 ? 19.690 105.053 -5.132 1.00 38.25 176 ILE A C 1
ATOM 1300 O O . ILE A 1 196 ? 19.880 104.516 -6.222 1.00 39.53 176 ILE A O 1
ATOM 1305 N N . ASP A 1 197 ? 20.254 104.616 -4.012 1.00 38.20 177 ASP A N 1
ATOM 1306 C CA . ASP A 1 197 ? 21.141 103.464 -4.039 1.00 37.81 177 ASP A CA 1
ATOM 1307 C C . ASP A 1 197 ? 20.376 102.148 -4.079 1.00 37.03 177 ASP A C 1
ATOM 1308 O O . ASP A 1 197 ? 20.675 101.275 -4.891 1.00 34.61 177 ASP A O 1
ATOM 1313 N N . LEU A 1 198 ? 19.375 102.011 -3.219 1.00 35.75 178 LEU A N 1
ATOM 1314 C CA . LEU A 1 198 ? 18.620 100.769 -3.161 1.00 36.20 178 LEU A CA 1
ATOM 1315 C C . LEU A 1 198 ? 17.580 100.573 -4.260 1.00 37.50 178 LEU A C 1
ATOM 1316 O O . LEU A 1 198 ? 17.165 99.444 -4.526 1.00 36.96 178 LEU A O 1
ATOM 1321 N N . ILE A 1 199 ? 17.163 101.653 -4.915 1.00 37.88 179 ILE A N 1
ATOM 1322 C CA . ILE A 1 199 ? 16.167 101.509 -5.969 1.00 37.78 179 ILE A CA 1
ATOM 1323 C C . ILE A 1 199 ? 16.737 100.710 -7.149 1.00 38.79 179 ILE A C 1
ATOM 1324 O O . ILE A 1 199 ? 16.006 99.999 -7.839 1.00 38.32 179 ILE A O 1
ATOM 1329 N N . GLN A 1 200 ? 18.041 100.808 -7.378 1.00 38.95 180 GLN A N 1
ATOM 1330 C CA . GLN A 1 200 ? 18.632 100.063 -8.480 1.00 41.31 180 GLN A CA 1
ATOM 1331 C C . GLN A 1 200 ? 18.545 98.559 -8.218 1.00 41.89 180 GLN A C 1
ATOM 1332 O O . GLN A 1 200 ? 18.789 97.756 -9.115 1.00 42.69 180 GLN A O 1
ATOM 1338 N N . HIS A 1 201 ? 18.183 98.188 -6.990 1.00 41.30 181 HIS A N 1
ATOM 1339 C CA . HIS A 1 201 ? 18.031 96.784 -6.621 1.00 40.56 181 HIS A CA 1
ATOM 1340 C C . HIS A 1 201 ? 16.556 96.484 -6.399 1.00 39.77 181 HIS A C 1
ATOM 1341 O O . HIS A 1 201 ? 16.197 95.428 -5.875 1.00 40.83 181 HIS A O 1
ATOM 1348 N N . GLY A 1 202 ? 15.711 97.436 -6.784 1.00 38.25 182 GLY A N 1
ATOM 1349 C CA . GLY A 1 202 ? 14.276 97.257 -6.665 1.00 37.49 182 GLY A CA 1
ATOM 1350 C C . GLY A 1 202 ? 13.593 97.624 -5.362 1.00 37.58 182 GLY A C 1
ATOM 1351 O O . GLY A 1 202 ? 12.411 97.335 -5.197 1.00 37.39 182 GLY A O 1
ATOM 1352 N N . VAL A 1 203 ? 14.300 98.254 -4.431 1.00 37.81 183 VAL A N 1
ATOM 1353 C CA . VAL A 1 203 ? 13.661 98.623 -3.171 1.00 37.48 183 VAL A CA 1
ATOM 1354 C C . VAL A 1 203 ? 13.433 100.127 -3.049 1.00 35.97 183 VAL A C 1
ATOM 1355 O O . VAL A 1 203 ? 14.339 100.925 -3.272 1.00 36.16 183 VAL A O 1
ATOM 1359 N N . ARG A 1 204 ? 12.206 100.504 -2.702 1.00 35.83 184 ARG A N 1
ATOM 1360 C CA . ARG A 1 204 ? 11.846 101.915 -2.553 1.00 36.34 184 ARG A CA 1
ATOM 1361 C C . ARG A 1 204 ? 12.072 102.443 -1.136 1.00 36.41 184 ARG A C 1
ATOM 1362 O O . ARG A 1 204 ? 11.742 101.781 -0.144 1.00 36.23 184 ARG A O 1
ATOM 1370 N N . VAL A 1 205 ? 12.625 103.647 -1.050 1.00 34.52 185 VAL A N 1
ATOM 1371 C CA . VAL A 1 205 ? 12.875 104.276 0.237 1.00 34.62 185 VAL A CA 1
ATOM 1372 C C . VAL A 1 205 ? 12.244 105.661 0.269 1.00 33.14 185 VAL A C 1
ATOM 1373 O O . VAL A 1 205 ? 12.527 106.502 -0.583 1.00 33.17 185 VAL A O 1
ATOM 1377 N N . ASN A 1 206 ? 11.377 105.881 1.252 1.00 32.59 186 ASN A N 1
ATOM 1378 C CA . ASN A 1 206 ? 10.710 107.163 1.433 1.00 32.14 186 ASN A CA 1
ATOM 1379 C C . ASN A 1 206 ? 10.570 107.469 2.915 1.00 33.13 186 ASN A C 1
ATOM 1380 O O . ASN A 1 206 ? 11.001 106.690 3.773 1.00 31.87 186 ASN A O 1
ATOM 1385 N N . SER A 1 207 ? 9.942 108.597 3.218 1.00 31.94 187 SER A N 1
ATOM 1386 C CA . SER A 1 207 ? 9.801 109.002 4.597 1.00 30.71 187 SER A CA 1
ATOM 1387 C C . SER A 1 207 ? 8.660 109.983 4.804 1.00 31.55 187 SER A C 1
ATOM 1388 O O . SER A 1 207 ? 8.158 110.580 3.855 1.00 32.47 187 SER A O 1
ATOM 1391 N N . VAL A 1 208 ? 8.249 110.130 6.057 1.00 30.87 188 VAL A N 1
ATOM 1392 C CA . VAL A 1 208 ? 7.214 111.083 6.419 1.00 32.39 188 VAL A CA 1
ATOM 1393 C C . VAL A 1 208 ? 7.808 111.954 7.540 1.00 33.60 188 VAL A C 1
ATOM 1394 O O . VAL A 1 208 ? 8.449 111.439 8.462 1.00 33.66 188 VAL A O 1
ATOM 1398 N N . SER A 1 209 ? 7.628 113.268 7.441 1.00 32.25 189 SER A N 1
ATOM 1399 C CA . SER A 1 209 ? 8.140 114.188 8.457 1.00 32.06 189 SER A CA 1
ATOM 1400 C C . SER A 1 209 ? 6.948 114.768 9.212 1.00 33.49 189 SER A C 1
ATOM 1401 O O . SER A 1 209 ? 6.360 115.770 8.801 1.00 34.65 189 SER A O 1
ATOM 1404 N N . PRO A 1 210 ? 6.573 114.143 10.335 1.00 34.80 190 PRO A N 1
ATOM 1405 C CA . PRO A 1 210 ? 5.430 114.647 11.096 1.00 34.64 190 PRO A CA 1
ATOM 1406 C C . PRO A 1 210 ? 5.702 115.946 11.824 1.00 35.02 190 PRO A C 1
ATOM 1407 O O . PRO A 1 210 ? 6.852 116.308 12.087 1.00 34.73 190 PRO A O 1
ATOM 1411 N N . GLY A 1 211 ? 4.618 116.646 12.132 1.00 35.92 191 GLY A N 1
ATOM 1412 C CA . GLY A 1 211 ? 4.707 117.870 12.899 1.00 36.89 191 GLY A CA 1
ATOM 1413 C C . GLY A 1 211 ? 4.321 117.399 14.294 1.00 37.97 191 GLY A C 1
ATOM 1414 O O . GLY A 1 211 ? 4.695 116.299 14.699 1.00 37.29 191 GLY A O 1
ATOM 1415 N N . ALA A 1 212 ? 3.558 118.197 15.029 1.00 38.64 192 ALA A N 1
ATOM 1416 C CA . ALA A 1 212 ? 3.139 117.799 16.366 1.00 38.46 192 ALA A CA 1
ATOM 1417 C C . ALA A 1 212 ? 2.047 116.734 16.295 1.00 39.45 192 ALA A C 1
ATOM 1418 O O . ALA A 1 212 ? 1.074 116.877 15.547 1.00 39.98 192 ALA A O 1
ATOM 1420 N N . VAL A 1 213 ? 2.222 115.658 17.055 1.00 38.25 193 VAL A N 1
ATOM 1421 C CA . VAL A 1 213 ? 1.225 114.601 17.111 1.00 39.81 193 VAL A CA 1
ATOM 1422 C C . VAL A 1 213 ? 1.155 114.052 18.536 1.00 39.74 193 VAL A C 1
ATOM 1423 O O . VAL A 1 213 ? 2.167 113.664 19.121 1.00 37.58 193 VAL A O 1
ATOM 1427 N N . ALA A 1 214 ? -0.057 114.071 19.092 1.00 40.80 194 ALA A N 1
ATOM 1428 C CA . ALA A 1 214 ? -0.326 113.610 20.454 1.00 39.64 194 ALA A CA 1
ATOM 1429 C C . ALA A 1 214 ? -0.025 112.133 20.596 1.00 40.63 194 ALA A C 1
ATOM 1430 O O . ALA A 1 214 ? -0.789 111.271 20.167 1.00 41.73 194 ALA A O 1
ATOM 1432 N N . THR A 1 215 ? 1.095 111.844 21.228 1.00 42.02 195 THR A N 1
ATOM 1433 C CA . THR A 1 215 ? 1.509 110.474 21.404 1.00 43.16 195 THR A CA 1
ATOM 1434 C C . THR A 1 215 ? 2.201 110.373 22.763 1.00 43.13 195 THR A C 1
ATOM 1435 O O . THR A 1 215 ? 1.840 111.087 23.700 1.00 42.13 195 THR A O 1
ATOM 1439 N N . GLY A 1 216 ? 3.182 109.487 22.880 1.00 43.07 196 GLY A N 1
ATOM 1440 C CA . GLY A 1 216 ? 3.901 109.368 24.134 1.00 43.32 196 GLY A CA 1
ATOM 1441 C C . GLY A 1 216 ? 5.233 110.091 24.035 1.00 43.08 196 GLY A C 1
ATOM 1442 O O . GLY A 1 216 ? 6.078 109.998 24.925 1.00 43.12 196 GLY A O 1
ATOM 1443 N N . PHE A 1 217 ? 5.416 110.823 22.940 1.00 43.00 197 PHE A N 1
ATOM 1444 C CA . PHE A 1 217 ? 6.654 111.556 22.690 1.00 42.29 197 PHE A CA 1
ATOM 1445 C C . PHE A 1 217 ? 7.019 112.510 23.823 1.00 42.68 197 PHE A C 1
ATOM 1446 O O . PHE A 1 217 ? 8.152 112.494 24.312 1.00 41.16 197 PHE A O 1
ATOM 1454 N N . MET A 1 218 ? 6.065 113.347 24.229 1.00 43.51 198 MET A N 1
ATOM 1455 C CA . MET A 1 218 ? 6.313 114.302 25.302 1.00 45.62 198 MET A CA 1
ATOM 1456 C C . MET A 1 218 ? 6.533 113.597 26.637 1.00 46.02 198 MET A C 1
ATOM 1457 O O . MET A 1 218 ? 7.346 114.040 27.455 1.00 46.07 198 MET A O 1
ATOM 1462 N N . GLY A 1 219 ? 5.816 112.496 26.846 1.00 45.45 199 GLY A N 1
ATOM 1463 C CA . GLY A 1 219 ? 5.972 111.738 28.074 1.00 45.42 199 GLY A CA 1
ATOM 1464 C C . GLY A 1 219 ? 7.400 111.229 28.183 1.00 46.38 199 GLY A C 1
ATOM 1465 O O . GLY A 1 219 ? 8.028 111.329 29.238 1.00 46.23 199 GLY A O 1
ATOM 1466 N N . ALA A 1 220 ? 7.924 110.694 27.083 1.00 46.22 200 ALA A N 1
ATOM 1467 C CA . ALA A 1 220 ? 9.286 110.175 27.066 1.00 47.32 200 ALA A CA 1
ATOM 1468 C C . ALA A 1 220 ? 10.284 111.271 27.429 1.00 48.73 200 ALA A C 1
ATOM 1469 O O . ALA A 1 220 ? 11.375 110.989 27.936 1.00 48.10 200 ALA A O 1
ATOM 1471 N N . MET A 1 221 ? 9.906 112.520 27.162 1.00 50.93 201 MET A N 1
ATOM 1472 C CA . MET A 1 221 ? 10.764 113.663 27.463 1.00 52.92 201 MET A CA 1
ATOM 1473 C C . MET A 1 221 ? 10.697 114.039 28.939 1.00 54.36 201 MET A C 1
ATOM 1474 O O . MET A 1 221 ? 11.509 114.829 29.420 1.00 54.23 201 MET A O 1
ATOM 1479 N N . GLY A 1 222 ? 9.722 113.485 29.653 1.00 55.78 202 GLY A N 1
ATOM 1480 C CA . GLY A 1 222 ? 9.610 113.776 31.069 1.00 56.49 202 GLY A CA 1
ATOM 1481 C C . GLY A 1 222 ? 8.333 114.441 31.543 1.00 57.19 202 GLY A C 1
ATOM 1482 O O . GLY A 1 222 ? 8.169 114.659 32.744 1.00 58.23 202 GLY A O 1
ATOM 1483 N N . LEU A 1 223 ? 7.423 114.762 30.630 1.00 57.24 203 LEU A N 1
ATOM 1484 C CA . LEU A 1 223 ? 6.178 115.413 31.026 1.00 57.90 203 LEU A CA 1
ATOM 1485 C C . LEU A 1 223 ? 5.080 114.460 31.468 1.00 58.18 203 LEU A C 1
ATOM 1486 O O . LEU A 1 223 ? 4.808 113.461 30.804 1.00 58.01 203 LEU A O 1
ATOM 1491 N N . PRO A 1 224 ? 4.437 114.756 32.609 1.00 58.41 204 PRO A N 1
ATOM 1492 C CA . PRO A 1 224 ? 3.354 113.911 33.118 1.00 58.70 204 PRO A CA 1
ATOM 1493 C C . PRO A 1 224 ? 2.208 113.984 32.111 1.00 59.47 204 PRO A C 1
ATOM 1494 O O . PRO A 1 224 ? 2.076 114.974 31.391 1.00 57.89 204 PRO A O 1
ATOM 1498 N N . GLU A 1 225 ? 1.378 112.950 32.062 1.00 60.63 205 GLU A N 1
ATOM 1499 C CA . GLU A 1 225 ? 0.273 112.929 31.113 1.00 62.27 205 GLU A CA 1
ATOM 1500 C C . GLU A 1 225 ? -0.584 114.196 31.127 1.00 61.57 205 GLU A C 1
ATOM 1501 O O . GLU A 1 225 ? -1.035 114.652 30.074 1.00 60.75 205 GLU A O 1
ATOM 1507 N N . THR A 1 226 ? -0.810 114.765 32.309 1.00 60.35 206 THR A N 1
ATOM 1508 C CA . THR A 1 226 ? -1.625 115.975 32.410 1.00 58.52 206 THR A CA 1
ATOM 1509 C C . THR A 1 226 ? -0.986 117.160 31.687 1.00 57.08 206 THR A C 1
ATOM 1510 O O . THR A 1 226 ? -1.670 117.907 30.986 1.00 56.18 206 THR A O 1
ATOM 1514 N N . ALA A 1 227 ? 0.321 117.330 31.863 1.00 55.42 207 ALA A N 1
ATOM 1515 C CA . ALA A 1 227 ? 1.043 118.421 31.220 1.00 54.99 207 ALA A CA 1
ATOM 1516 C C . ALA A 1 227 ? 1.059 118.193 29.711 1.00 55.20 207 ALA A C 1
ATOM 1517 O O . ALA A 1 227 ? 0.883 119.123 28.923 1.00 54.57 207 ALA A O 1
ATOM 1519 N N . SER A 1 228 ? 1.272 116.939 29.329 1.00 55.18 208 SER A N 1
ATOM 1520 C CA . SER A 1 228 ? 1.314 116.532 27.935 1.00 55.31 208 SER A CA 1
ATOM 1521 C C . SER A 1 228 ? -0.005 116.869 27.239 1.00 55.69 208 SER A C 1
ATOM 1522 O O . SER A 1 228 ? -0.016 117.528 26.198 1.00 53.91 208 SER A O 1
ATOM 1525 N N . ASP A 1 229 ? -1.113 116.418 27.823 1.00 56.15 209 ASP A N 1
ATOM 1526 C CA . ASP A 1 229 ? -2.439 116.675 27.267 1.00 57.29 209 ASP A CA 1
ATOM 1527 C C . ASP A 1 229 ? -2.704 118.167 27.137 1.00 56.96 209 ASP A C 1
ATOM 1528 O O . ASP A 1 229 ? -3.308 118.616 26.164 1.00 56.40 209 ASP A O 1
ATOM 1533 N N . LYS A 1 230 ? -2.254 118.930 28.128 1.00 56.52 210 LYS A N 1
ATOM 1534 C CA . LYS A 1 230 ? -2.443 120.374 28.125 1.00 56.30 210 LYS A CA 1
ATOM 1535 C C . LYS A 1 230 ? -1.677 120.981 26.953 1.00 55.64 210 LYS A C 1
ATOM 1536 O O . LYS A 1 230 ? -2.223 121.765 26.172 1.00 55.96 210 LYS A O 1
ATOM 1542 N N . LEU A 1 231 ? -0.409 120.605 26.837 1.00 53.77 211 LEU A N 1
ATOM 1543 C CA . LEU A 1 231 ? 0.446 121.098 25.770 1.00 52.55 211 LEU A CA 1
ATOM 1544 C C . LEU A 1 231 ? -0.165 120.802 24.402 1.00 51.19 211 LEU A C 1
ATOM 1545 O O . LEU A 1 231 ? -0.317 121.701 23.577 1.00 51.04 211 LEU A O 1
ATOM 1550 N N . TYR A 1 232 ? -0.528 119.543 24.176 1.00 49.38 212 TYR A N 1
ATOM 1551 C CA . TYR A 1 232 ? -1.116 119.128 22.907 1.00 48.79 212 TYR A CA 1
ATOM 1552 C C . TYR A 1 232 ? -2.434 119.832 22.591 1.00 49.12 212 TYR A C 1
ATOM 1553 O O . TYR A 1 232 ? -2.685 120.204 21.441 1.00 49.13 212 TYR A O 1
ATOM 1562 N N . SER A 1 233 ? -3.273 120.011 23.607 1.00 48.62 213 SER A N 1
ATOM 1563 C CA . SER A 1 233 ? -4.554 120.683 23.422 1.00 48.92 213 SER A CA 1
ATOM 1564 C C . SER A 1 233 ? -4.333 122.135 23.036 1.00 47.64 213 SER A C 1
ATOM 1565 O O . SER A 1 233 ? -5.004 122.666 22.153 1.00 47.58 213 SER A O 1
ATOM 1568 N N . PHE A 1 234 ? -3.388 122.779 23.706 1.00 45.91 214 PHE A N 1
ATOM 1569 C CA . PHE A 1 234 ? -3.104 124.170 23.415 1.00 45.15 214 PHE A CA 1
ATOM 1570 C C . PHE A 1 234 ? -2.713 124.402 21.953 1.00 44.00 214 PHE A C 1
ATOM 1571 O O . PHE A 1 234 ? -3.382 125.156 21.249 1.00 44.35 214 PHE A O 1
ATOM 1579 N N . ILE A 1 235 ? -1.650 123.750 21.490 1.00 41.88 215 ILE A N 1
ATOM 1580 C CA . ILE A 1 235 ? -1.206 123.946 20.114 1.00 41.45 215 ILE A CA 1
ATOM 1581 C C . ILE A 1 235 ? -2.242 123.516 19.083 1.00 42.34 215 ILE A C 1
ATOM 1582 O O . ILE A 1 235 ? -2.275 124.044 17.968 1.00 42.44 215 ILE A O 1
ATOM 1587 N N . GLY A 1 236 ? -3.093 122.568 19.457 1.00 42.82 216 GLY A N 1
ATOM 1588 C CA . GLY A 1 236 ? -4.117 122.103 18.538 1.00 43.12 216 GLY A CA 1
ATOM 1589 C C . GLY A 1 236 ? -5.261 123.091 18.381 1.00 43.77 216 GLY A C 1
ATOM 1590 O O . GLY A 1 236 ? -6.034 123.002 17.426 1.00 43.17 216 GLY A O 1
ATOM 1591 N N . SER A 1 237 ? -5.365 124.040 19.309 1.00 43.10 217 SER A N 1
ATOM 1592 C CA . SER A 1 237 ? -6.435 125.034 19.271 1.00 43.81 217 SER A CA 1
ATOM 1593 C C . SER A 1 237 ? -6.012 126.403 18.734 1.00 43.06 217 SER A C 1
ATOM 1594 O O . SER A 1 237 ? -6.859 127.261 18.494 1.00 43.17 217 SER A O 1
ATOM 1597 N N . ARG A 1 238 ? -4.711 126.608 18.555 1.00 42.98 218 ARG A N 1
ATOM 1598 C CA . ARG A 1 238 ? -4.195 127.880 18.050 1.00 43.01 218 ARG A CA 1
ATOM 1599 C C . ARG A 1 238 ? -3.768 127.695 16.597 1.00 42.51 218 ARG A C 1
ATOM 1600 O O . ARG A 1 238 ? -2.878 126.897 16.300 1.00 41.98 218 ARG A O 1
ATOM 1608 N N . LYS A 1 239 ? -4.396 128.434 15.689 1.00 42.25 219 LYS A N 1
ATOM 1609 C CA . LYS A 1 239 ? -4.064 128.297 14.280 1.00 41.95 219 LYS A CA 1
ATOM 1610 C C . LYS A 1 239 ? -2.648 128.732 13.906 1.00 40.93 219 LYS A C 1
ATOM 1611 O O . LYS A 1 239 ? -2.113 128.273 12.896 1.00 39.03 219 LYS A O 1
ATOM 1617 N N . GLU A 1 240 ? -2.030 129.603 14.700 1.00 39.07 220 GLU A N 1
ATOM 1618 C CA . GLU A 1 240 ? -0.672 130.010 14.371 1.00 38.75 220 GLU A CA 1
ATOM 1619 C C . GLU A 1 240 ? 0.279 128.888 14.781 1.00 39.34 220 GLU A C 1
ATOM 1620 O O . GLU A 1 240 ? 1.460 128.911 14.433 1.00 39.63 220 GLU A O 1
ATOM 1626 N N . CYS A 1 241 ? -0.248 127.909 15.520 1.00 39.15 221 CYS A N 1
ATOM 1627 C CA . CYS A 1 241 ? 0.527 126.741 15.960 1.00 38.42 221 CYS A CA 1
ATOM 1628 C C . CYS A 1 241 ? 0.314 125.578 14.988 1.00 37.76 221 CYS A C 1
ATOM 1629 O O . CYS A 1 241 ? 1.271 125.048 14.414 1.00 36.91 221 CYS A O 1
ATOM 1632 N N . ILE A 1 242 ? -0.946 125.182 14.822 1.00 35.84 222 ILE A N 1
ATOM 1633 C CA . ILE A 1 242 ? -1.313 124.109 13.901 1.00 35.86 222 ILE A CA 1
ATOM 1634 C C . ILE A 1 242 ? -2.545 124.580 13.128 1.00 36.84 222 ILE A C 1
ATOM 1635 O O . ILE A 1 242 ? -3.684 124.409 13.575 1.00 37.42 222 ILE A O 1
ATOM 1640 N N . PRO A 1 243 ? -2.328 125.188 11.955 1.00 36.40 223 PRO A N 1
ATOM 1641 C CA . PRO A 1 243 ? -3.407 125.699 11.107 1.00 36.19 223 PRO A CA 1
ATOM 1642 C C . PRO A 1 243 ? -4.601 124.766 10.887 1.00 36.12 223 PRO A C 1
ATOM 1643 O O . PRO A 1 243 ? -5.741 125.230 10.836 1.00 36.89 223 PRO A O 1
ATOM 1647 N N . VAL A 1 244 ? -4.356 123.464 10.764 1.00 34.60 224 VAL A N 1
ATOM 1648 C CA . VAL A 1 244 ? -5.448 122.527 10.495 1.00 33.51 224 VAL A CA 1
ATOM 1649 C C . VAL A 1 244 ? -6.552 122.468 11.548 1.00 34.46 224 VAL A C 1
ATOM 1650 O O . VAL A 1 244 ? -7.640 121.967 11.272 1.00 33.77 224 VAL A O 1
ATOM 1654 N N . GLY A 1 245 ? -6.285 122.959 12.754 1.00 35.92 225 GLY A N 1
ATOM 1655 C CA . GLY A 1 245 ? -7.332 122.966 13.766 1.00 38.92 225 GLY A CA 1
ATOM 1656 C C . GLY A 1 245 ? -7.317 121.926 14.872 1.00 40.27 225 GLY A C 1
ATOM 1657 O O . GLY A 1 245 ? -8.157 121.972 15.774 1.00 40.45 225 GLY A O 1
ATOM 1658 N N . HIS A 1 246 ? -6.390 120.978 14.804 1.00 40.78 226 HIS A N 1
ATOM 1659 C CA . HIS A 1 246 ? -6.284 119.957 15.839 1.00 41.08 226 HIS A CA 1
ATOM 1660 C C . HIS A 1 246 ? -4.861 119.449 15.883 1.00 40.93 226 HIS A C 1
ATOM 1661 O O . HIS A 1 246 ? -4.103 119.623 14.929 1.00 40.63 226 HIS A O 1
ATOM 1668 N N . CYS A 1 247 ? -4.488 118.836 16.997 1.0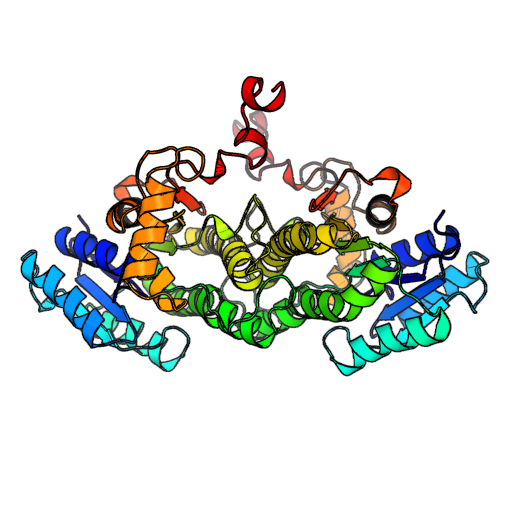0 40.74 227 CYS A N 1
ATOM 1669 C CA . CYS A 1 247 ? -3.151 118.292 17.109 1.00 41.32 227 CYS A CA 1
ATOM 1670 C C . CYS A 1 247 ? -3.186 116.975 16.352 1.00 40.92 227 CYS A C 1
ATOM 1671 O O . CYS A 1 247 ? -4.201 116.283 16.351 1.00 41.65 227 CYS A O 1
ATOM 1674 N N . GLY A 1 248 ? -2.089 116.637 15.690 1.00 41.02 228 GLY A N 1
ATOM 1675 C CA . GLY A 1 248 ? -2.058 115.392 14.949 1.00 40.98 228 GLY A CA 1
ATOM 1676 C C . GLY A 1 248 ? -2.263 114.169 15.828 1.00 41.63 228 GLY A C 1
ATOM 1677 O O . GLY A 1 248 ? -1.872 114.156 16.997 1.00 40.63 228 GLY A O 1
ATOM 1678 N N . LYS A 1 249 ? -2.890 113.146 15.257 1.00 40.90 229 LYS A N 1
ATOM 1679 C CA . LYS A 1 249 ? -3.142 111.890 15.944 1.00 41.22 229 LYS A CA 1
ATOM 1680 C C . LYS A 1 249 ? -2.288 110.827 15.257 1.00 39.59 229 LYS A C 1
ATOM 1681 O O . LYS A 1 249 ? -2.068 110.891 14.053 1.00 37.97 229 LYS A O 1
ATOM 1687 N N . PRO A 1 250 ? -1.797 109.836 16.016 1.00 39.26 230 PRO A N 1
ATOM 1688 C CA . PRO A 1 250 ? -0.958 108.760 15.467 1.00 38.64 230 PRO A CA 1
ATOM 1689 C C . PRO A 1 250 ? -1.458 108.207 14.130 1.00 39.00 230 PRO A C 1
ATOM 1690 O O . PRO A 1 250 ? -0.678 108.003 13.197 1.00 37.37 230 PRO A O 1
ATOM 1694 N N . GLU A 1 251 ? -2.762 107.970 14.044 1.00 39.76 231 GLU A N 1
ATOM 1695 C CA . GLU A 1 251 ? -3.356 107.418 12.836 1.00 41.85 231 GLU A CA 1
ATOM 1696 C C . GLU A 1 251 ? -3.111 108.269 11.585 1.00 40.19 231 GLU A C 1
ATOM 1697 O O . GLU A 1 251 ? -2.900 107.735 10.488 1.00 38.05 231 GLU A O 1
ATOM 1703 N N . GLU A 1 252 ? -3.132 109.588 11.750 1.00 38.23 232 GLU A N 1
ATOM 1704 C CA . GLU A 1 252 ? -2.911 110.491 10.626 1.00 38.05 232 GLU A CA 1
ATOM 1705 C C . GLU A 1 252 ? -1.520 110.323 10.005 1.00 37.51 232 GLU A C 1
ATOM 1706 O O . GLU A 1 252 ? -1.346 110.512 8.799 1.00 36.71 232 GLU A O 1
ATOM 1712 N N . ILE A 1 253 ? -0.536 109.961 10.825 1.00 36.12 233 ILE A N 1
ATOM 1713 C CA . ILE A 1 253 ? 0.818 109.745 10.326 1.00 35.29 233 ILE A CA 1
ATOM 1714 C C . ILE A 1 253 ? 0.928 108.308 9.823 1.00 34.40 233 ILE A C 1
ATOM 1715 O O . ILE A 1 253 ? 1.597 108.039 8.829 1.00 34.76 233 ILE A O 1
ATOM 1720 N N . ALA A 1 254 ? 0.257 107.389 10.510 1.00 35.54 234 ALA A N 1
ATOM 1721 C CA . ALA A 1 254 ? 0.272 105.976 10.128 1.00 36.84 234 ALA A CA 1
ATOM 1722 C C . ALA A 1 254 ? -0.293 105.809 8.716 1.00 37.08 234 ALA A C 1
ATOM 1723 O O . ALA A 1 254 ? 0.238 105.046 7.903 1.00 37.51 234 ALA A O 1
ATOM 1725 N N . ASN A 1 255 ? -1.374 106.528 8.433 1.00 36.68 235 ASN A N 1
ATOM 1726 C CA . ASN A 1 255 ? -2.006 106.476 7.121 1.00 36.06 235 ASN A CA 1
ATOM 1727 C C . ASN A 1 255 ? -1.015 106.792 6.007 1.00 35.87 235 ASN A C 1
ATOM 1728 O O . ASN A 1 255 ? -0.961 106.082 4.998 1.00 34.98 235 ASN A O 1
ATOM 1733 N N . ILE A 1 256 ? -0.230 107.853 6.176 1.00 35.11 236 ILE A N 1
ATOM 1734 C CA . ILE A 1 256 ? 0.711 108.209 5.128 1.00 35.67 236 ILE A CA 1
ATOM 1735 C C . ILE A 1 256 ? 1.898 107.243 5.094 1.00 35.47 236 ILE A C 1
ATOM 1736 O O . ILE A 1 256 ? 2.492 107.025 4.031 1.00 34.70 236 ILE A O 1
ATOM 1741 N N . ILE A 1 257 ? 2.229 106.636 6.233 1.00 35.09 237 ILE A N 1
ATOM 1742 C CA . ILE A 1 257 ? 3.322 105.659 6.251 1.00 34.95 237 ILE A CA 1
ATOM 1743 C C . ILE A 1 257 ? 2.868 104.452 5.421 1.00 35.82 237 ILE A C 1
ATOM 1744 O O . ILE A 1 257 ? 3.634 103.891 4.626 1.00 35.23 237 ILE A O 1
ATOM 1749 N N . VAL A 1 258 ? 1.610 104.068 5.617 1.00 35.43 238 VAL A N 1
ATOM 1750 C CA . VAL A 1 258 ? 1.021 102.936 4.911 1.00 37.12 238 VAL A CA 1
ATOM 1751 C C . VAL A 1 258 ? 0.897 103.213 3.412 1.00 36.74 238 VAL A C 1
ATOM 1752 O O . VAL A 1 258 ? 1.086 102.316 2.594 1.00 37.78 238 VAL A O 1
ATOM 1756 N N . PHE A 1 259 ? 0.577 104.450 3.052 1.00 37.01 239 PHE A N 1
ATOM 1757 C CA . PHE A 1 259 ? 0.460 104.812 1.646 1.00 36.05 239 PHE A CA 1
ATOM 1758 C C . PHE A 1 259 ? 1.830 104.649 0.984 1.00 36.18 239 PHE A C 1
ATOM 1759 O O . PHE A 1 259 ? 1.943 104.065 -0.100 1.00 36.03 239 PHE A O 1
ATOM 1767 N N . LEU A 1 260 ? 2.867 105.158 1.650 1.00 33.74 240 LEU A N 1
ATOM 1768 C CA . LEU A 1 260 ? 4.230 105.089 1.132 1.00 34.64 240 LEU A CA 1
ATOM 1769 C C . LEU A 1 260 ? 4.782 103.674 1.100 1.00 35.97 240 LEU A C 1
ATOM 1770 O O . LEU A 1 260 ? 5.726 103.390 0.362 1.00 35.37 240 LEU A O 1
ATOM 1775 N N . ALA A 1 261 ? 4.203 102.797 1.916 1.00 36.73 241 ALA A N 1
ATOM 1776 C CA . ALA A 1 261 ? 4.643 101.409 1.990 1.00 38.05 241 ALA A CA 1
ATOM 1777 C C . ALA A 1 261 ? 3.910 100.556 0.962 1.00 39.39 241 ALA A C 1
ATOM 1778 O O . ALA A 1 261 ? 4.257 99.392 0.745 1.00 39.75 241 ALA A O 1
ATOM 1780 N N . ASP A 1 262 ? 2.895 101.145 0.336 1.00 38.47 242 ASP A N 1
ATOM 1781 C CA . ASP A 1 262 ? 2.087 100.458 -0.665 1.00 38.21 242 ASP A CA 1
ATOM 1782 C C . ASP A 1 262 ? 2.598 100.769 -2.074 1.00 38.60 242 ASP A C 1
ATOM 1783 O O . ASP A 1 262 ? 2.152 101.728 -2.712 1.00 39.00 242 ASP A O 1
ATOM 1788 N N . ARG A 1 263 ? 3.528 99.957 -2.562 1.00 38.28 243 ARG A N 1
ATOM 1789 C CA . ARG A 1 263 ? 4.097 100.168 -3.890 1.00 38.79 243 ARG A CA 1
ATOM 1790 C C . ARG A 1 263 ? 3.026 100.321 -4.968 1.00 39.55 243 ARG A C 1
ATOM 1791 O O . ARG A 1 263 ? 3.179 101.106 -5.903 1.00 38.66 243 ARG A O 1
ATOM 1799 N N . ASN A 1 264 ? 1.939 99.576 -4.833 1.00 42.01 244 ASN A N 1
ATOM 1800 C CA . ASN A 1 264 ? 0.853 99.642 -5.807 1.00 44.66 244 ASN A CA 1
ATOM 1801 C C . ASN A 1 264 ? 0.272 101.057 -5.963 1.00 43.67 244 ASN A C 1
ATOM 1802 O O . ASN A 1 264 ? -0.236 101.414 -7.026 1.00 42.99 244 ASN A O 1
ATOM 1807 N N . LEU A 1 265 ? 0.364 101.862 -4.909 1.00 41.58 245 LEU A N 1
ATOM 1808 C CA . LEU A 1 265 ? -0.169 103.219 -4.935 1.00 40.94 245 LEU A CA 1
ATOM 1809 C C . LEU A 1 265 ? 0.863 104.349 -5.058 1.00 41.84 245 LEU A C 1
ATOM 1810 O O . LEU A 1 265 ? 0.632 105.326 -5.767 1.00 42.57 245 LEU A O 1
ATOM 1815 N N . SER A 1 266 ? 1.998 104.217 -4.377 1.00 40.87 246 SER A N 1
ATOM 1816 C CA . SER A 1 266 ? 3.027 105.258 -4.380 1.00 37.83 246 SER A CA 1
ATOM 1817 C C . SER A 1 266 ? 4.297 104.923 -5.157 1.00 36.09 246 SER A C 1
ATOM 1818 O O . SER A 1 266 ? 5.309 105.604 -5.022 1.00 34.45 246 SER A O 1
ATOM 1821 N N . SER A 1 267 ? 4.231 103.886 -5.980 1.00 35.54 247 SER A N 1
ATOM 1822 C CA . SER A 1 267 ? 5.374 103.427 -6.765 1.00 35.26 247 SER A CA 1
ATOM 1823 C C . SER A 1 267 ? 6.269 104.497 -7.390 1.00 36.16 247 SER A C 1
ATOM 1824 O O . SER A 1 267 ? 7.474 104.288 -7.530 1.00 35.87 247 SER A O 1
ATOM 1827 N N . TYR A 1 268 ? 5.698 105.635 -7.774 1.00 36.34 248 TYR A N 1
ATOM 1828 C CA . TYR A 1 268 ? 6.503 106.667 -8.419 1.00 33.90 248 TYR A CA 1
ATOM 1829 C C . TYR A 1 268 ? 7.130 107.692 -7.478 1.00 32.46 248 TYR A C 1
ATOM 1830 O O . TYR A 1 268 ? 7.839 108.591 -7.929 1.00 32.05 248 TYR A O 1
ATOM 1839 N N . ILE A 1 269 ? 6.864 107.563 -6.180 1.00 31.93 249 ILE A N 1
ATOM 1840 C CA . ILE A 1 269 ? 7.457 108.460 -5.185 1.00 32.71 249 ILE A CA 1
ATOM 1841 C C . ILE A 1 269 ? 8.750 107.796 -4.701 1.00 32.95 249 ILE A C 1
ATOM 1842 O O . ILE A 1 269 ? 8.718 106.687 -4.174 1.00 31.86 249 ILE A O 1
ATOM 1847 N N . ILE A 1 270 ? 9.883 108.469 -4.885 1.00 34.07 250 ILE A N 1
ATOM 1848 C CA . ILE A 1 270 ? 11.177 107.917 -4.483 1.00 34.78 250 ILE A CA 1
ATOM 1849 C C . ILE A 1 270 ? 12.054 108.919 -3.718 1.00 34.56 250 ILE A C 1
ATOM 1850 O O . ILE A 1 270 ? 12.209 110.061 -4.140 1.00 34.55 250 ILE A O 1
ATOM 1855 N N . GLY A 1 271 ? 12.627 108.480 -2.599 1.00 34.50 251 GLY A N 1
ATOM 1856 C CA . GLY A 1 271 ? 13.504 109.333 -1.809 1.00 33.06 251 GLY A CA 1
ATOM 1857 C C . GLY A 1 271 ? 12.923 110.649 -1.326 1.00 34.05 251 GLY A C 1
ATOM 1858 O O . GLY A 1 271 ? 13.639 111.643 -1.184 1.00 35.09 251 GLY A O 1
ATOM 1859 N N . GLN A 1 272 ? 11.626 110.658 -1.052 1.00 32.79 252 GLN A N 1
ATOM 1860 C CA . GLN A 1 272 ? 10.960 111.864 -0.587 1.00 32.66 252 GLN A CA 1
ATOM 1861 C C . GLN A 1 272 ? 10.440 111.699 0.834 1.00 33.49 252 GLN A C 1
ATOM 1862 O O . GLN A 1 272 ? 10.161 110.583 1.284 1.00 33.45 252 GLN A O 1
ATOM 1868 N N . SER A 1 273 ? 10.320 112.815 1.544 1.00 33.01 253 SER A N 1
ATOM 1869 C CA . SER A 1 273 ? 9.776 112.790 2.890 1.00 33.92 253 SER A CA 1
ATOM 1870 C C . SER A 1 273 ? 8.615 113.769 2.905 1.00 34.64 253 SER A C 1
ATOM 1871 O O . SER A 1 273 ? 8.824 114.985 2.917 1.00 35.04 253 SER A O 1
ATOM 1874 N N . ILE A 1 274 ? 7.391 113.250 2.886 1.00 34.10 254 ILE A N 1
ATOM 1875 C CA . ILE A 1 274 ? 6.238 114.136 2.886 1.00 34.69 254 ILE A CA 1
ATOM 1876 C C . ILE A 1 274 ? 5.971 114.694 4.285 1.00 33.88 254 ILE A C 1
ATOM 1877 O O . ILE A 1 274 ? 5.944 113.962 5.279 1.00 33.40 254 ILE A O 1
ATOM 1882 N N . VAL A 1 275 ? 5.809 116.014 4.338 1.00 32.52 255 VAL A N 1
ATOM 1883 C CA . VAL A 1 275 ? 5.565 116.752 5.567 1.00 31.82 255 VAL A CA 1
ATOM 1884 C C . VAL A 1 275 ? 4.097 116.729 5.965 1.00 33.46 255 VAL A C 1
ATOM 1885 O O . VAL A 1 275 ? 3.227 117.156 5.204 1.00 32.67 255 VAL A O 1
ATOM 1889 N N . ALA A 1 276 ? 3.837 116.226 7.169 1.00 33.89 256 ALA A N 1
ATOM 1890 C CA . ALA A 1 276 ? 2.484 116.134 7.706 1.00 34.08 256 ALA A CA 1
ATOM 1891 C C . ALA A 1 276 ? 2.492 116.829 9.058 1.00 35.65 256 ALA A C 1
ATOM 1892 O O . ALA A 1 276 ? 2.711 116.195 10.096 1.00 36.29 256 ALA A O 1
ATOM 1894 N N . ASP A 1 277 ? 2.256 118.136 9.043 1.00 34.60 257 ASP A N 1
ATOM 1895 C CA . ASP A 1 277 ? 2.274 118.928 10.267 1.00 34.04 257 ASP A CA 1
ATOM 1896 C C . ASP A 1 277 ? 1.039 119.809 10.396 1.00 32.64 257 ASP A C 1
ATOM 1897 O O . ASP A 1 277 ? 1.067 120.804 11.118 1.00 31.55 257 ASP A O 1
ATOM 1902 N N . GLY A 1 278 ? -0.030 119.460 9.688 1.00 32.03 258 GLY A N 1
ATOM 1903 C CA . GLY A 1 278 ? -1.238 120.261 9.754 1.00 31.76 258 GLY A CA 1
ATOM 1904 C C . GLY A 1 278 ? -0.992 121.714 9.374 1.00 32.86 258 GLY A C 1
ATOM 1905 O O . GLY A 1 278 ? -1.784 122.596 9.728 1.00 32.84 258 GLY A O 1
ATOM 1906 N N . GLY A 1 279 ? 0.113 121.960 8.667 1.00 32.78 259 GLY A N 1
ATOM 1907 C CA . GLY A 1 279 ? 0.460 123.303 8.226 1.00 31.97 259 GLY A CA 1
ATOM 1908 C C . GLY A 1 279 ? 1.368 124.135 9.127 1.00 33.25 259 GLY A C 1
ATOM 1909 O O . GLY A 1 279 ? 1.603 125.314 8.848 1.00 33.07 259 GLY A O 1
ATOM 1910 N N . SER A 1 280 ? 1.902 123.541 10.189 1.00 32.16 260 SER A N 1
ATOM 1911 C CA . SER A 1 280 ? 2.750 124.290 11.110 1.00 32.16 260 SER A CA 1
ATOM 1912 C C . SER A 1 280 ? 3.947 125.013 10.494 1.00 32.71 260 SER A C 1
ATOM 1913 O O . SER A 1 280 ? 4.205 126.181 10.812 1.00 31.99 260 SER A O 1
ATOM 1916 N N . THR A 1 281 ? 4.685 124.333 9.623 1.00 31.88 261 THR A N 1
ATOM 1917 C CA . THR A 1 281 ? 5.862 124.948 9.018 1.00 33.06 261 THR A CA 1
ATOM 1918 C C . THR A 1 281 ? 5.527 126.051 8.025 1.00 33.91 261 THR A C 1
ATOM 1919 O O . THR A 1 281 ? 6.429 126.714 7.513 1.00 36.38 261 THR A O 1
ATOM 1923 N N . LEU A 1 282 ? 4.240 126.251 7.751 1.00 33.61 262 LEU A N 1
ATOM 1924 C CA . LEU A 1 282 ? 3.824 127.289 6.811 1.00 34.17 262 LEU A CA 1
ATOM 1925 C C . LEU A 1 282 ? 3.587 128.634 7.504 1.00 34.58 262 LEU A C 1
ATOM 1926 O O . LEU A 1 282 ? 3.200 129.609 6.858 1.00 35.40 262 LEU A O 1
ATOM 1931 N N . VAL A 1 283 ? 3.838 128.693 8.810 1.00 32.64 263 VAL A N 1
ATOM 1932 C CA . VAL A 1 283 ? 3.641 129.930 9.561 1.00 32.89 263 VAL A CA 1
ATOM 1933 C C . VAL A 1 283 ? 4.937 130.476 10.166 1.00 33.13 263 VAL A C 1
ATOM 1934 O O . VAL A 1 283 ? 5.670 129.744 10.831 1.00 32.70 263 VAL A O 1
ATOM 1938 N N . MET A 1 284 ? 5.213 131.758 9.931 1.00 33.09 264 MET A N 1
ATOM 1939 C CA . MET A 1 284 ? 6.404 132.417 10.475 1.00 35.67 264 MET A CA 1
ATOM 1940 C C . MET A 1 284 ? 6.086 132.982 11.845 1.00 36.31 264 MET A C 1
ATOM 1941 O O . MET A 1 284 ? 4.934 133.314 12.130 1.00 36.18 264 MET A O 1
ATOM 1946 N N . GLY A 1 285 ? 7.108 133.129 12.679 1.00 36.49 265 GLY A N 1
ATOM 1947 C CA . GLY A 1 285 ? 6.884 133.702 13.993 1.00 37.41 265 GLY A CA 1
ATOM 1948 C C . GLY A 1 285 ? 6.373 135.130 13.852 1.00 37.97 265 GLY A C 1
ATOM 1949 O O . GLY A 1 285 ? 5.576 135.599 14.663 1.00 38.02 265 GLY A O 1
ATOM 1950 N N . MET A 1 286 ? 6.823 135.824 12.810 1.00 36.78 266 MET A N 1
ATOM 1951 C CA . MET A 1 286 ? 6.408 137.204 12.574 1.00 37.95 266 MET A CA 1
ATOM 1952 C C . MET A 1 286 ? 4.924 137.323 12.205 1.00 37.39 266 MET A C 1
ATOM 1953 O O . MET A 1 286 ? 4.291 138.344 12.464 1.00 36.67 266 MET A O 1
ATOM 1958 N N . GLN A 1 287 ? 4.373 136.275 11.609 1.00 36.64 267 GLN A N 1
ATOM 1959 C CA . GLN A 1 287 ? 2.976 136.288 11.207 1.00 38.56 267 GLN A CA 1
ATOM 1960 C C . GLN A 1 287 ? 1.995 136.112 12.369 1.00 40.39 267 GLN A C 1
ATOM 1961 O O . GLN A 1 287 ? 0.785 136.229 12.181 1.00 41.19 267 GLN A O 1
ATOM 1967 N N . THR A 1 288 ? 2.505 135.838 13.568 1.00 42.09 268 THR A N 1
ATOM 1968 C CA . THR A 1 288 ? 1.629 135.663 14.723 1.00 44.08 268 THR A CA 1
ATOM 1969 C C . THR A 1 288 ? 1.040 137.002 15.178 1.00 46.72 268 THR A C 1
ATOM 1970 O O . THR A 1 288 ? 0.145 137.041 16.020 1.00 46.86 268 THR A O 1
ATOM 1974 N N . HIS A 1 289 ? 1.546 138.097 14.616 1.00 49.74 269 HIS A N 1
ATOM 1975 C CA . HIS A 1 289 ? 1.055 139.432 14.954 1.00 52.54 269 HIS A CA 1
ATOM 1976 C C . HIS A 1 289 ? 0.366 140.041 13.735 1.00 54.22 269 HIS A C 1
ATOM 1977 O O . HIS A 1 289 ? 0.971 140.141 12.667 1.00 54.96 269 HIS A O 1
ATOM 1984 N N . ASP A 1 290 ? -0.893 140.444 13.881 1.00 55.86 270 ASP A N 1
ATOM 1985 C CA . ASP A 1 290 ? -1.593 141.052 12.754 1.00 58.06 270 ASP A CA 1
ATOM 1986 C C . ASP A 1 290 ? -1.332 142.558 12.766 1.00 58.51 270 ASP A C 1
ATOM 1987 O O . ASP A 1 29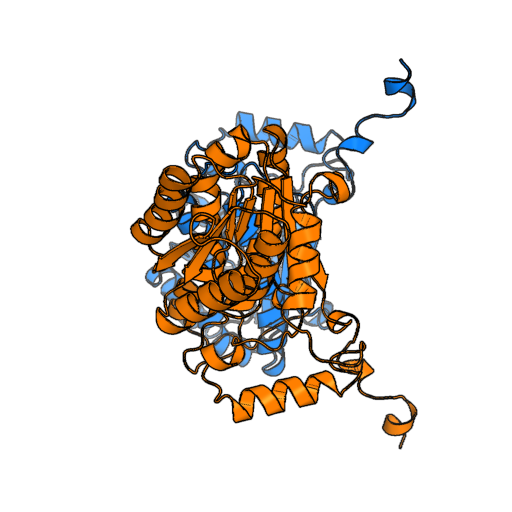0 ? -1.097 143.150 13.824 1.00 57.95 270 ASP A O 1
ATOM 1992 N N . LEU A 1 291 ? -1.363 143.164 11.583 1.00 59.14 271 LEU A N 1
ATOM 1993 C CA . LEU A 1 291 ? -1.104 144.593 11.423 1.00 60.31 271 LEU A CA 1
ATOM 1994 C C . LEU A 1 291 ? -1.793 145.509 12.438 1.00 61.65 271 LEU A C 1
ATOM 1995 O O . LEU A 1 291 ? -1.127 146.262 13.151 1.00 61.10 271 LEU A O 1
ATOM 2000 N N . MET A 1 292 ? -3.120 145.449 12.500 1.00 63.75 272 MET A N 1
ATOM 2001 C CA . MET A 1 292 ? -3.879 146.297 13.418 1.00 66.27 272 MET A CA 1
ATOM 2002 C C . MET A 1 292 ? -3.467 146.216 14.885 1.00 65.70 272 MET A C 1
ATOM 2003 O O . MET A 1 292 ? -3.474 147.224 15.593 1.00 65.50 272 MET A O 1
ATOM 2008 N N . SER A 1 293 ? -3.115 145.021 15.343 1.00 65.17 273 SER A N 1
ATOM 2009 C CA . SER A 1 293 ? -2.693 144.836 16.726 1.00 64.67 273 SER A CA 1
ATOM 2010 C C . SER A 1 293 ? -1.412 145.624 16.983 1.00 63.61 273 SER A C 1
ATOM 2011 O O . SER A 1 293 ? -1.240 146.233 18.037 1.00 62.26 273 SER A O 1
ATOM 2014 N N . VAL A 1 294 ? -0.513 145.606 16.005 1.00 62.08 274 VAL A N 1
ATOM 2015 C CA . VAL A 1 294 ? 0.760 146.303 16.123 1.00 62.10 274 VAL A CA 1
ATOM 2016 C C . VAL A 1 294 ? 0.593 147.824 16.133 1.00 62.18 274 VAL A C 1
ATOM 2017 O O . VAL A 1 294 ? 1.247 148.529 16.908 1.00 61.66 274 VAL A O 1
ATOM 2021 N N . LEU A 1 295 ? -0.290 148.324 15.272 1.00 62.31 275 LEU A N 1
ATOM 2022 C CA . LEU A 1 295 ? -0.557 149.755 15.176 1.00 63.60 275 LEU A CA 1
ATOM 2023 C C . LEU A 1 295 ? -1.222 150.331 16.422 1.00 65.46 275 LEU A C 1
ATOM 2024 O O . LEU A 1 295 ? -1.432 151.536 16.526 1.00 66.09 275 LEU A O 1
ATOM 2029 N N . SER A 1 296 ? -1.574 149.455 17.358 1.00 67.41 276 SER A N 1
ATOM 2030 C CA . SER A 1 296 ? -2.160 149.865 18.634 1.00 68.16 276 SER A CA 1
ATOM 2031 C C . SER A 1 296 ? -1.276 149.299 19.757 1.00 68.85 276 SER A C 1
ATOM 2032 O O . SER A 1 296 ? -0.570 150.077 20.373 1.00 68.11 276 SER A O 1
ATOM 2035 N N . ARG B 1 23 ? 38.024 145.214 5.739 1.00 48.41 3 ARG B N 1
ATOM 2036 C CA . ARG B 1 23 ? 39.145 144.996 6.700 1.00 49.13 3 ARG B CA 1
ATOM 2037 C C . ARG B 1 23 ? 38.710 144.283 7.974 1.00 48.38 3 ARG B C 1
ATOM 2038 O O . ARG B 1 23 ? 37.570 144.401 8.427 1.00 47.46 3 ARG B O 1
ATOM 2046 N N . PHE B 1 24 ? 39.648 143.530 8.534 1.00 47.05 4 PHE B N 1
ATOM 2047 C CA . PHE B 1 24 ? 39.437 142.765 9.750 1.00 45.37 4 PHE B CA 1
ATOM 2048 C C . PHE B 1 24 ? 40.573 143.128 10.686 1.00 45.73 4 PHE B C 1
ATOM 2049 O O . PHE B 1 24 ? 41.073 142.293 11.442 1.00 46.01 4 PHE B O 1
ATOM 2057 N N . SER B 1 25 ? 40.976 144.392 10.609 1.00 45.77 5 SER B N 1
ATOM 2058 C CA . SER B 1 25 ? 42.059 144.932 11.417 1.00 45.99 5 SER B CA 1
ATOM 2059 C C . SER B 1 25 ? 41.863 144.673 12.909 1.00 45.56 5 SER B C 1
ATOM 2060 O O . SER B 1 25 ? 40.884 145.124 13.504 1.00 46.12 5 SER B O 1
ATOM 2063 N N . GLY B 1 26 ? 42.798 143.937 13.505 1.00 45.56 6 GLY B N 1
ATOM 2064 C CA . GLY B 1 26 ? 42.719 143.634 14.925 1.00 44.33 6 GLY B CA 1
ATOM 2065 C C . GLY B 1 26 ? 41.885 142.415 15.283 1.00 43.90 6 GLY B C 1
ATOM 2066 O O . GLY B 1 26 ? 42.002 141.883 16.389 1.00 42.75 6 GLY B O 1
ATOM 2067 N N . LYS B 1 27 ? 41.041 141.970 14.355 1.00 43.35 7 LYS B N 1
ATOM 2068 C CA . LYS B 1 27 ? 40.185 140.814 14.596 1.00 41.99 7 LYS B CA 1
ATOM 2069 C C . LYS B 1 27 ? 40.989 139.539 14.820 1.00 41.31 7 LYS B C 1
ATOM 2070 O O . LYS B 1 27 ? 41.991 139.295 14.149 1.00 41.01 7 LYS B O 1
ATOM 2076 N N . SER B 1 28 ? 40.546 138.735 15.780 1.00 40.48 8 SER B N 1
ATOM 2077 C CA . SER B 1 28 ? 41.197 137.471 16.086 1.00 38.70 8 SER B CA 1
ATOM 2078 C C . SER B 1 28 ? 40.390 136.398 15.366 1.00 37.00 8 SER B C 1
ATOM 2079 O O . SER B 1 28 ? 39.218 136.176 15.683 1.00 34.25 8 SER B O 1
ATOM 2082 N N . VAL B 1 29 ? 41.023 135.731 14.406 1.00 35.53 9 VAL B N 1
ATOM 2083 C CA . VAL B 1 29 ? 40.342 134.721 13.610 1.00 34.90 9 VAL B CA 1
ATOM 2084 C C . VAL B 1 29 ? 40.923 133.318 13.664 1.00 34.65 9 VAL B C 1
ATOM 2085 O O . VAL B 1 29 ? 42.107 133.110 13.411 1.00 34.08 9 VAL B O 1
ATOM 2089 N N . ILE B 1 30 ? 40.069 132.354 13.977 1.00 34.09 10 ILE B N 1
ATOM 2090 C CA . ILE B 1 30 ? 40.477 130.961 14.027 1.00 34.37 10 ILE B CA 1
ATOM 2091 C C . ILE B 1 30 ? 39.945 130.239 12.782 1.00 35.01 10 ILE B C 1
ATOM 2092 O O . ILE B 1 30 ? 38.733 130.185 12.565 1.00 36.39 10 ILE B O 1
ATOM 2097 N N . ILE B 1 31 ? 40.840 129.705 11.954 1.00 33.67 11 ILE B N 1
ATOM 2098 C CA . ILE B 1 31 ? 40.405 128.973 10.768 1.00 33.47 11 ILE B CA 1
ATOM 2099 C C . ILE B 1 31 ? 40.862 127.521 10.854 1.00 34.38 11 ILE B C 1
ATOM 2100 O O . ILE B 1 31 ? 42.032 127.212 10.614 1.00 34.95 11 ILE B O 1
ATOM 2105 N N . THR B 1 32 ? 39.945 126.627 11.202 1.00 34.17 12 THR B N 1
ATOM 2106 C CA . THR B 1 32 ? 40.303 125.222 11.293 1.00 35.24 12 THR B CA 1
ATOM 2107 C C . THR B 1 32 ? 40.531 124.728 9.873 1.00 36.21 12 THR B C 1
ATOM 2108 O O . THR B 1 32 ? 39.960 125.268 8.924 1.00 36.62 12 THR B O 1
ATOM 2112 N N . GLY B 1 33 ? 41.381 123.716 9.730 1.00 37.18 13 GLY B N 1
ATOM 2113 C CA . GLY B 1 33 ? 41.674 123.173 8.417 1.00 36.89 13 GLY B CA 1
ATOM 2114 C C . GLY B 1 33 ? 42.285 124.200 7.480 1.00 37.28 13 GLY B C 1
ATOM 2115 O O . GLY B 1 33 ? 41.920 124.267 6.303 1.00 37.63 13 GLY B O 1
ATOM 2116 N N . SER B 1 34 ? 43.216 125.006 7.984 1.00 37.39 14 SER B N 1
ATOM 2117 C CA . SER B 1 34 ? 43.850 126.019 7.140 1.00 37.80 14 SER B CA 1
ATOM 2118 C C . SER B 1 34 ? 45.259 125.629 6.690 1.00 37.95 14 SER B C 1
ATOM 2119 O O . SER B 1 34 ? 46.053 126.473 6.283 1.00 36.20 14 SER B O 1
ATOM 2122 N N . SER B 1 35 ? 45.556 124.335 6.753 1.00 39.49 15 SER B N 1
ATOM 2123 C CA . SER B 1 35 ? 46.852 123.838 6.316 1.00 41.29 15 SER B CA 1
ATOM 2124 C C . SER B 1 35 ? 46.742 123.422 4.848 1.00 42.83 15 SER B C 1
ATOM 2125 O O . SER B 1 35 ? 47.685 122.867 4.277 1.00 45.26 15 SER B O 1
ATOM 2128 N N . ASN B 1 36 ? 45.591 123.693 4.236 1.00 41.24 16 ASN B N 1
ATOM 2129 C CA . ASN B 1 36 ? 45.384 123.340 2.835 1.00 40.24 16 ASN B CA 1
ATOM 2130 C C . ASN B 1 36 ? 44.056 123.907 2.323 1.00 39.19 16 ASN B C 1
ATOM 2131 O O . ASN B 1 36 ? 43.231 124.381 3.103 1.00 37.37 16 ASN B O 1
ATOM 2136 N N . GLY B 1 37 ? 43.880 123.858 1.005 1.00 39.12 17 GLY B N 1
ATOM 2137 C CA . GLY B 1 37 ? 42.665 124.317 0.353 1.00 38.96 17 GLY B CA 1
ATOM 2138 C C . GLY B 1 37 ? 41.974 125.596 0.800 1.00 39.67 17 GLY B C 1
ATOM 2139 O O . GLY B 1 37 ? 42.606 126.638 0.994 1.00 40.19 17 GLY B O 1
ATOM 2140 N N . ILE B 1 38 ? 40.652 125.500 0.946 1.00 37.96 18 ILE B N 1
ATOM 2141 C CA . ILE B 1 38 ? 39.804 126.616 1.342 1.00 35.02 18 ILE B CA 1
ATOM 2142 C C . ILE B 1 38 ? 40.260 127.303 2.624 1.00 34.65 18 ILE B C 1
ATOM 2143 O O . ILE B 1 38 ? 40.361 128.531 2.670 1.00 34.60 18 ILE B O 1
ATOM 2148 N N . GLY B 1 39 ? 40.529 126.513 3.658 1.00 34.87 19 GLY B N 1
ATOM 2149 C CA . GLY B 1 39 ? 40.978 127.072 4.922 1.00 34.84 19 GLY B CA 1
ATOM 2150 C C . GLY B 1 39 ? 42.207 127.948 4.742 1.00 36.91 19 GLY B C 1
ATOM 2151 O O . GLY B 1 39 ? 42.310 129.023 5.336 1.00 35.75 19 GLY B O 1
ATOM 2152 N N . ARG B 1 40 ? 43.140 127.488 3.912 1.00 36.75 20 ARG B N 1
ATOM 2153 C CA . ARG B 1 40 ? 44.363 128.227 3.644 1.00 37.78 20 ARG B CA 1
ATOM 2154 C C . ARG B 1 40 ? 44.079 129.575 2.987 1.00 38.45 20 ARG B C 1
ATOM 2155 O O . ARG B 1 40 ? 44.558 130.613 3.456 1.00 37.66 20 ARG B O 1
ATOM 2163 N N . SER B 1 41 ? 43.303 129.555 1.903 1.00 37.64 21 SER B N 1
ATOM 2164 C CA . SER B 1 41 ? 42.964 130.781 1.185 1.00 38.31 21 SER B CA 1
ATOM 2165 C C . SER B 1 41 ? 42.281 131.772 2.105 1.00 36.68 21 SER B C 1
ATOM 2166 O O . SER B 1 41 ? 42.614 132.958 2.117 1.00 35.82 21 SER B O 1
ATOM 2169 N N . ALA B 1 42 ? 41.315 131.279 2.870 1.00 35.80 22 ALA B N 1
ATOM 2170 C CA . ALA B 1 42 ? 40.569 132.129 3.786 1.00 36.71 22 ALA B CA 1
ATOM 2171 C C . ALA B 1 42 ? 41.521 132.793 4.778 1.00 36.27 22 ALA B C 1
ATOM 2172 O O . ALA B 1 42 ? 41.431 133.995 5.027 1.00 34.31 22 ALA B O 1
ATOM 2174 N N . ALA B 1 43 ? 42.438 132.002 5.325 1.00 34.98 23 ALA B N 1
ATOM 2175 C CA . ALA B 1 43 ? 43.408 132.504 6.279 1.00 35.47 23 ALA B CA 1
ATOM 2176 C C . ALA B 1 43 ? 44.252 133.629 5.681 1.00 36.37 23 ALA B C 1
ATOM 2177 O O . ALA B 1 43 ? 44.426 134.672 6.320 1.00 36.12 23 ALA B O 1
ATOM 2179 N N . VAL B 1 44 ? 44.769 133.442 4.465 1.00 35.39 24 VAL B N 1
ATOM 2180 C CA . VAL B 1 44 ? 45.576 134.502 3.864 1.00 37.82 24 VAL B CA 1
ATOM 2181 C C . VAL B 1 44 ? 44.723 135.749 3.598 1.00 37.77 24 VAL B C 1
ATOM 2182 O O . VAL B 1 44 ? 45.201 136.870 3.779 1.00 38.37 24 VAL B O 1
ATOM 2186 N N . ILE B 1 45 ? 43.469 135.568 3.181 1.00 36.28 25 ILE B N 1
ATOM 2187 C CA . ILE B 1 45 ? 42.606 136.721 2.940 1.00 36.57 25 ILE B CA 1
ATOM 2188 C C . ILE B 1 45 ? 42.418 137.474 4.257 1.00 36.16 25 ILE B C 1
ATOM 2189 O O . ILE B 1 45 ? 42.686 138.672 4.331 1.00 35.49 25 ILE B O 1
ATOM 2194 N N . PHE B 1 46 ? 41.969 136.775 5.296 1.00 36.54 26 PHE B N 1
ATOM 2195 C CA . PHE B 1 46 ? 41.781 137.412 6.599 1.00 37.32 26 PHE B CA 1
ATOM 2196 C C . PHE B 1 46 ? 43.048 138.167 7.000 1.00 37.44 26 PHE B C 1
ATOM 2197 O O . PHE B 1 46 ? 42.979 139.316 7.428 1.00 37.85 26 PHE B O 1
ATOM 2205 N N . ALA B 1 47 ? 44.203 137.518 6.860 1.00 36.95 27 ALA B N 1
ATOM 2206 C CA . ALA B 1 47 ? 45.477 138.137 7.221 1.00 37.34 27 ALA B CA 1
ATOM 2207 C C . ALA B 1 47 ? 45.750 139.392 6.395 1.00 38.27 27 ALA B C 1
ATOM 2208 O O . ALA B 1 47 ? 46.153 140.425 6.937 1.00 38.54 27 ALA B O 1
ATOM 2210 N N . LYS B 1 48 ? 45.536 139.302 5.085 1.00 38.16 28 LYS B N 1
ATOM 2211 C CA . LYS B 1 48 ? 45.756 140.444 4.209 1.00 38.31 28 LYS B CA 1
ATOM 2212 C C . LYS B 1 48 ? 44.829 141.579 4.615 1.00 38.75 28 LYS B C 1
ATOM 2213 O O . LYS B 1 48 ? 45.132 142.749 4.381 1.00 37.53 28 LYS B O 1
ATOM 2219 N N . GLU B 1 49 ? 43.701 141.223 5.228 1.00 39.50 29 GLU B N 1
ATOM 2220 C CA . GLU B 1 49 ? 42.715 142.203 5.675 1.00 39.13 29 GLU B CA 1
ATOM 2221 C C . GLU B 1 49 ? 43.039 142.732 7.073 1.00 39.52 29 GLU B C 1
A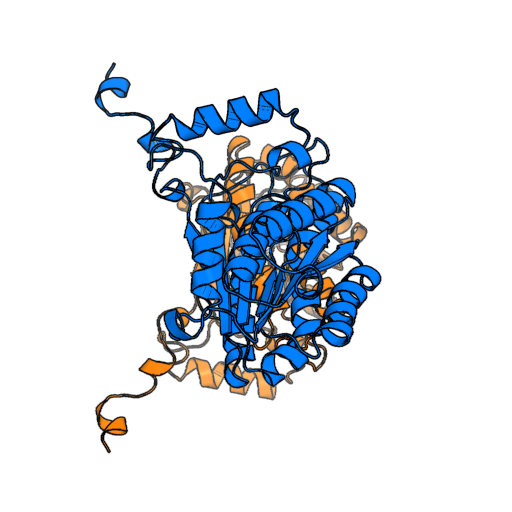TOM 2222 O O . GLU B 1 49 ? 42.211 143.393 7.704 1.00 36.31 29 GLU B O 1
ATOM 2228 N N . GLY B 1 50 ? 44.241 142.418 7.555 1.00 38.85 30 GLY B N 1
ATOM 2229 C CA . GLY B 1 50 ? 44.670 142.892 8.860 1.00 39.05 30 GLY B CA 1
ATOM 2230 C C . GLY B 1 50 ? 44.249 142.092 10.076 1.00 38.76 30 GLY B C 1
ATOM 2231 O O . GLY B 1 50 ? 44.256 142.613 11.187 1.00 39.68 30 GLY B O 1
ATOM 2232 N N . ALA B 1 51 ? 43.892 140.830 9.886 1.00 39.42 31 ALA B N 1
ATOM 2233 C CA . ALA B 1 51 ? 43.481 140.001 11.011 1.00 39.29 31 ALA B CA 1
ATOM 2234 C C . ALA B 1 51 ? 44.637 139.226 11.631 1.00 39.39 31 ALA B C 1
ATOM 2235 O O . ALA B 1 51 ? 45.663 138.990 10.990 1.00 40.43 31 ALA B O 1
ATOM 2237 N N . GLN B 1 52 ? 44.474 138.865 12.899 1.00 38.68 32 GLN B N 1
ATOM 2238 C CA . GLN B 1 52 ? 45.460 138.050 13.592 1.00 39.25 32 GLN B CA 1
ATOM 2239 C C . GLN B 1 52 ? 44.830 136.683 13.371 1.00 39.69 32 GLN B C 1
ATOM 2240 O O . GLN B 1 52 ? 43.691 136.449 13.790 1.00 39.36 32 GLN B O 1
ATOM 2246 N N . VAL B 1 53 ? 45.542 135.784 12.702 1.00 37.96 33 VAL B N 1
ATOM 2247 C CA . VAL B 1 53 ? 44.956 134.486 12.401 1.00 36.60 33 VAL B CA 1
ATOM 2248 C C . VAL B 1 53 ? 45.605 133.263 13.013 1.00 36.86 33 VAL B C 1
ATOM 2249 O O . VAL B 1 53 ? 46.833 133.152 13.090 1.00 37.40 33 VAL B O 1
ATOM 2253 N N . THR B 1 54 ? 44.759 132.345 13.459 1.00 36.27 34 THR B N 1
ATOM 2254 C CA . THR B 1 54 ? 45.224 131.093 14.018 1.00 36.31 34 THR B CA 1
ATOM 2255 C C . THR B 1 54 ? 45.027 130.090 12.893 1.00 36.39 34 THR B C 1
ATOM 2256 O O . THR B 1 54 ? 43.897 129.797 12.508 1.00 37.35 34 THR B O 1
ATOM 2260 N N . ILE B 1 55 ? 46.127 129.606 12.330 1.00 37.01 35 ILE B N 1
ATOM 2261 C CA . ILE B 1 55 ? 46.047 128.624 11.262 1.00 36.54 35 ILE B CA 1
ATOM 2262 C C . ILE B 1 55 ? 46.367 127.285 11.892 1.00 38.13 35 ILE B C 1
ATOM 2263 O O . ILE B 1 55 ? 47.259 127.188 12.734 1.00 38.65 35 ILE B O 1
ATOM 2268 N N . THR B 1 56 ? 45.641 126.247 11.502 1.00 38.25 36 THR B N 1
ATOM 2269 C CA . THR B 1 56 ? 45.881 124.949 12.099 1.00 37.59 36 THR B CA 1
ATOM 2270 C C . THR B 1 56 ? 45.598 123.772 11.172 1.00 38.32 36 THR B C 1
ATOM 2271 O O . THR B 1 56 ? 44.869 123.893 10.182 1.00 36.21 36 THR B O 1
ATOM 2275 N N . GLY B 1 57 ? 46.199 122.635 11.517 1.00 39.32 37 GLY B N 1
ATOM 2276 C CA . GLY B 1 57 ? 46.050 121.407 10.757 1.00 40.91 37 GLY B CA 1
ATOM 2277 C C . GLY B 1 57 ? 46.872 120.311 11.415 1.00 41.84 37 GLY B C 1
ATOM 2278 O O . GLY B 1 57 ? 47.349 120.486 12.540 1.00 41.75 37 GLY B O 1
ATOM 2279 N N . ARG B 1 58 ? 47.041 119.182 10.729 1.00 42.16 38 ARG B N 1
ATOM 2280 C CA . ARG B 1 58 ? 47.824 118.069 11.268 1.00 42.61 38 ARG B CA 1
ATOM 2281 C C . ARG B 1 58 ? 49.158 117.935 10.545 1.00 43.58 38 ARG B C 1
ATOM 2282 O O . ARG B 1 58 ? 50.164 117.550 11.137 1.00 45.46 38 ARG B O 1
ATOM 2290 N N . ASN B 1 59 ? 49.159 118.263 9.261 1.00 43.90 39 ASN B N 1
ATOM 2291 C CA . ASN B 1 59 ? 50.356 118.172 8.448 1.00 45.51 39 ASN B CA 1
ATOM 2292 C C . ASN B 1 59 ? 51.260 119.381 8.670 1.00 47.57 39 ASN B C 1
ATOM 2293 O O . ASN B 1 59 ? 51.007 120.476 8.148 1.00 45.87 39 ASN B O 1
ATOM 2298 N N . GLU B 1 60 ? 52.322 119.161 9.444 1.00 49.07 40 GLU B N 1
ATOM 2299 C CA . GLU B 1 60 ? 53.286 120.204 9.774 1.00 49.89 40 GLU B CA 1
ATOM 2300 C C . GLU B 1 60 ? 53.881 120.926 8.579 1.00 49.05 40 GLU B C 1
ATOM 2301 O O . GLU B 1 60 ? 54.058 122.140 8.616 1.00 49.80 40 GLU B O 1
ATOM 2307 N N . ASP B 1 61 ? 54.200 120.189 7.523 1.00 48.62 41 ASP B N 1
ATOM 2308 C CA . ASP B 1 61 ? 54.787 120.815 6.349 1.00 48.62 41 ASP B CA 1
ATOM 2309 C C . ASP B 1 61 ? 53.818 121.751 5.641 1.00 46.98 41 ASP B C 1
ATOM 2310 O O . ASP B 1 61 ? 54.174 122.880 5.302 1.00 46.35 41 ASP B O 1
ATOM 2315 N N . ARG B 1 62 ? 52.591 121.290 5.422 1.00 46.31 42 ARG B N 1
ATOM 2316 C CA . ARG B 1 62 ? 51.596 122.121 4.754 1.00 44.73 42 ARG B CA 1
ATOM 2317 C C . ARG B 1 62 ? 51.167 123.305 5.621 1.00 43.14 42 ARG B C 1
ATOM 2318 O O . ARG B 1 62 ? 50.883 124.384 5.100 1.00 42.01 42 ARG B O 1
ATOM 2326 N N . LEU B 1 63 ? 51.133 123.115 6.938 1.00 41.64 43 LEU B N 1
ATOM 2327 C CA . LEU B 1 63 ? 50.764 124.204 7.832 1.00 42.35 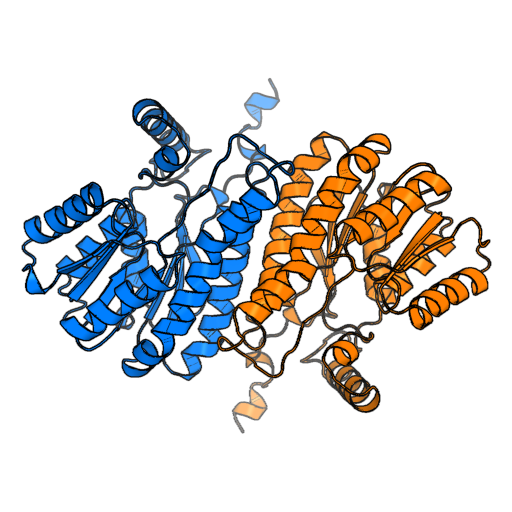43 LEU B CA 1
ATOM 2328 C C . LEU B 1 63 ? 51.812 125.302 7.692 1.00 43.15 43 LEU B C 1
ATOM 2329 O O . LEU B 1 63 ? 51.488 126.488 7.653 1.00 42.50 43 LEU B O 1
ATOM 2334 N N . GLU B 1 64 ? 53.072 124.888 7.599 1.00 43.97 44 GLU B N 1
ATOM 2335 C CA . GLU B 1 64 ? 54.191 125.811 7.453 1.00 45.00 44 GLU B CA 1
ATOM 2336 C C . GLU B 1 64 ? 54.072 126.557 6.128 1.00 45.11 44 GLU B C 1
ATOM 2337 O O . GLU B 1 64 ? 54.366 127.751 6.046 1.00 44.95 44 GLU B O 1
ATOM 2343 N N . GLU B 1 65 ? 53.640 125.846 5.092 1.00 45.98 45 GLU B N 1
ATOM 2344 C CA . GLU B 1 65 ? 53.473 126.445 3.773 1.00 48.26 45 GLU B CA 1
ATOM 2345 C C . GLU B 1 65 ? 52.433 127.574 3.832 1.00 48.04 45 GLU B C 1
ATOM 2346 O O . GLU B 1 65 ? 52.599 128.622 3.198 1.00 46.68 45 GLU B O 1
ATOM 2352 N N . THR B 1 66 ? 51.366 127.354 4.598 1.00 46.53 46 THR B N 1
ATOM 2353 C CA . THR B 1 66 ? 50.314 128.355 4.748 1.00 45.58 46 THR B CA 1
ATOM 2354 C C . THR B 1 66 ? 50.912 129.573 5.444 1.00 45.10 46 THR B C 1
ATOM 2355 O O . THR B 1 66 ? 50.714 130.708 5.013 1.00 45.19 46 THR B O 1
ATOM 2359 N N . LYS B 1 67 ? 51.651 129.319 6.519 1.00 44.36 47 LYS B N 1
ATOM 2360 C CA . LYS B 1 67 ? 52.298 130.374 7.283 1.00 46.11 47 LYS B CA 1
ATOM 2361 C C . LYS B 1 67 ? 53.196 131.226 6.386 1.00 46.85 47 LYS B C 1
ATOM 2362 O O . LYS B 1 67 ? 53.174 132.456 6.459 1.00 47.25 47 LYS B O 1
ATOM 2368 N N . GLN B 1 68 ? 53.980 130.560 5.541 1.00 46.36 48 GLN B N 1
ATOM 2369 C CA . GLN B 1 68 ? 54.892 131.244 4.635 1.00 46.56 48 GLN B CA 1
ATOM 2370 C C . GLN B 1 68 ? 54.158 132.103 3.617 1.00 47.11 48 GLN B C 1
ATOM 2371 O O . GLN B 1 68 ? 54.638 133.179 3.252 1.00 46.73 48 GLN B O 1
ATOM 2377 N N . GLN B 1 69 ? 53.001 131.636 3.156 1.00 47.64 49 GLN B N 1
ATOM 2378 C CA . GLN B 1 69 ? 52.226 132.405 2.188 1.00 48.01 49 GLN B CA 1
ATOM 2379 C C . GLN B 1 69 ? 51.740 133.677 2.859 1.00 46.14 49 GLN B C 1
ATOM 2380 O O . GLN B 1 69 ? 51.709 134.740 2.241 1.00 47.22 49 GLN B O 1
ATOM 2386 N N . ILE B 1 70 ? 51.366 133.569 4.129 1.00 44.12 50 ILE B N 1
ATOM 2387 C CA . ILE B 1 70 ? 50.895 134.731 4.864 1.00 42.71 50 ILE B CA 1
ATOM 2388 C C . ILE B 1 70 ? 52.060 135.695 5.068 1.00 44.36 50 ILE B C 1
ATOM 2389 O O . ILE B 1 70 ? 51.923 136.902 4.851 1.00 44.05 50 ILE B O 1
ATOM 2394 N N . LEU B 1 71 ? 53.210 135.161 5.470 1.00 44.22 51 LEU B N 1
ATOM 2395 C CA . LEU B 1 71 ? 54.391 135.991 5.676 1.00 44.59 51 LEU B CA 1
ATOM 2396 C C . LEU B 1 71 ? 54.770 136.675 4.366 1.00 45.44 51 LEU B C 1
ATOM 2397 O O . LEU B 1 71 ? 55.074 137.872 4.344 1.00 44.56 51 LEU B O 1
ATOM 2402 N N . LYS B 1 72 ? 54.742 135.911 3.276 1.00 46.77 52 LYS B N 1
ATOM 2403 C CA . LYS B 1 72 ? 55.073 136.444 1.961 1.00 48.56 52 LYS B CA 1
ATOM 2404 C C . LYS B 1 72 ? 54.118 137.561 1.558 1.00 48.42 52 LYS B C 1
ATOM 2405 O O . LYS B 1 72 ? 54.422 138.355 0.669 1.00 48.23 52 LYS B O 1
ATOM 2411 N N . ALA B 1 73 ? 52.964 137.621 2.215 1.00 48.46 53 ALA B N 1
ATOM 2412 C CA . ALA B 1 73 ? 51.974 138.650 1.921 1.00 47.99 53 ALA B CA 1
ATOM 2413 C C . ALA B 1 73 ? 52.320 139.941 2.660 1.00 48.13 53 ALA B C 1
ATOM 2414 O O . ALA B 1 73 ? 51.644 140.960 2.500 1.00 47.52 53 ALA B O 1
ATOM 2416 N N . GLY B 1 74 ? 53.378 139.886 3.468 1.00 48.66 54 GLY B N 1
ATOM 2417 C CA . GLY B 1 74 ? 53.810 141.050 4.224 1.00 47.20 54 GLY B CA 1
ATOM 2418 C C . GLY B 1 74 ? 53.227 141.116 5.622 1.00 46.86 54 GLY B C 1
ATOM 2419 O O . GLY B 1 74 ? 53.318 142.142 6.288 1.00 46.56 54 GLY B O 1
ATOM 2420 N N . VAL B 1 75 ? 52.627 140.021 6.072 1.00 46.77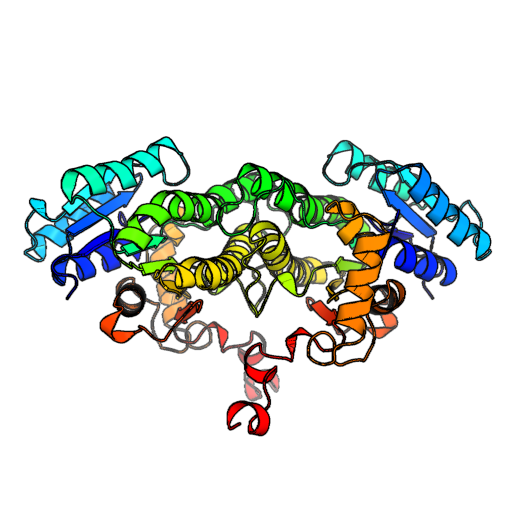 55 VAL B N 1
ATOM 2421 C CA . VAL B 1 75 ? 52.028 139.978 7.400 1.00 46.74 55 VAL B CA 1
ATOM 2422 C C . VAL B 1 75 ? 53.085 139.568 8.417 1.00 47.73 55 VAL B C 1
ATOM 2423 O O . VAL B 1 75 ? 53.759 138.552 8.250 1.00 47.86 55 VAL B O 1
ATOM 2427 N N . PRO B 1 76 ? 53.249 140.363 9.485 1.00 48.97 56 PRO B N 1
ATOM 2428 C CA . PRO B 1 76 ? 54.240 140.056 10.520 1.00 48.82 56 PRO B CA 1
ATOM 2429 C C . PRO B 1 76 ? 53.926 138.751 11.237 1.00 50.12 56 PRO B C 1
ATOM 2430 O O . PRO B 1 76 ? 52.762 138.423 11.476 1.00 51.74 56 PRO B O 1
ATOM 2434 N N . ALA B 1 77 ? 54.976 138.012 11.579 1.00 50.04 57 ALA B N 1
ATOM 2435 C CA . ALA B 1 77 ? 54.833 136.725 12.247 1.00 49.79 57 ALA B CA 1
ATOM 2436 C C . ALA B 1 77 ? 54.021 136.753 13.536 1.00 49.06 57 ALA B C 1
ATOM 2437 O O . ALA B 1 77 ? 53.364 135.770 13.872 1.00 48.93 57 ALA B O 1
ATOM 2439 N N . GLU B 1 78 ? 54.062 137.863 14.266 1.00 48.54 58 GLU B N 1
ATOM 2440 C CA . GLU B 1 78 ? 53.320 137.935 15.520 1.00 49.50 58 GLU B CA 1
ATOM 2441 C C . GLU B 1 78 ? 51.810 137.923 15.329 1.00 47.46 58 GLU B C 1
ATOM 2442 O O . GLU B 1 78 ? 51.067 137.684 16.277 1.00 46.72 58 GLU B O 1
ATOM 2448 N N . LYS B 1 79 ? 51.364 138.166 14.100 1.00 46.73 59 LYS B N 1
ATOM 2449 C CA . LYS B 1 79 ? 49.939 138.178 13.783 1.00 45.96 59 LYS B CA 1
ATOM 2450 C C . LYS B 1 79 ? 49.476 136.805 13.284 1.00 45.68 59 LYS B C 1
ATOM 2451 O O . LYS B 1 79 ? 48.354 136.653 12.796 1.00 44.83 59 LYS B O 1
ATOM 2457 N N . ILE B 1 80 ? 50.351 135.812 13.421 1.00 45.18 60 ILE B N 1
ATOM 2458 C CA . ILE B 1 80 ? 50.065 134.448 12.988 1.00 43.62 60 ILE B CA 1
ATOM 2459 C C . ILE B 1 80 ? 50.294 133.442 14.117 1.00 44.25 60 ILE B C 1
ATOM 2460 O O . ILE B 1 80 ? 51.361 133.420 14.739 1.00 45.19 60 ILE B O 1
ATOM 2465 N N . ASN B 1 81 ? 49.290 132.612 14.379 1.00 43.71 61 ASN B N 1
ATOM 2466 C CA . ASN B 1 81 ? 49.403 131.584 15.404 1.00 42.88 61 ASN B CA 1
ATOM 2467 C C . ASN B 1 81 ? 49.172 130.226 14.756 1.00 43.34 61 ASN B C 1
ATOM 2468 O O . ASN B 1 81 ? 48.033 129.811 14.567 1.00 44.00 61 ASN B O 1
ATOM 2473 N N . ALA B 1 82 ? 50.256 129.543 14.405 1.00 43.96 62 ALA B N 1
ATOM 2474 C CA . ALA B 1 82 ? 50.160 128.232 13.767 1.00 44.23 62 ALA B CA 1
ATOM 2475 C C . ALA B 1 82 ? 50.147 127.116 14.810 1.00 43.71 62 ALA B C 1
ATOM 2476 O O . ALA B 1 82 ? 51.072 126.983 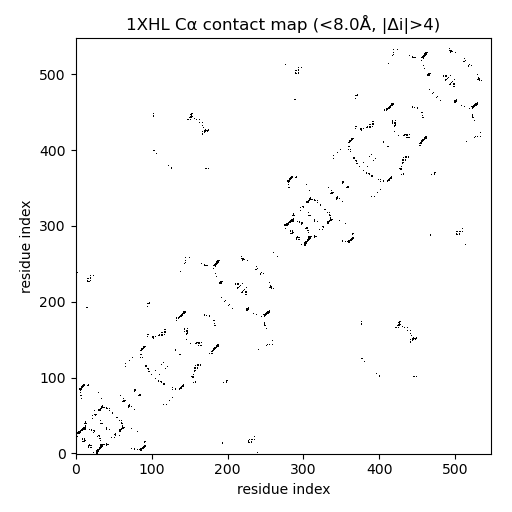15.610 1.00 45.22 62 ALA B O 1
ATOM 2478 N N . VAL B 1 83 ? 49.093 126.310 14.784 1.00 42.96 63 VAL B N 1
ATOM 2479 C CA . VAL B 1 83 ? 48.933 125.221 15.736 1.00 42.40 63 VAL B CA 1
ATOM 2480 C C . VAL B 1 83 ? 48.775 123.855 15.074 1.00 42.21 63 VAL B C 1
ATOM 2481 O O . VAL B 1 83 ? 47.881 123.654 14.255 1.00 42.35 63 VAL B O 1
ATOM 2485 N N . VAL B 1 84 ? 49.644 122.917 15.437 1.00 41.87 64 VAL B N 1
ATOM 2486 C CA . VAL B 1 84 ? 49.565 121.562 14.903 1.00 39.71 64 VAL B CA 1
ATOM 2487 C C . VAL B 1 84 ? 48.627 120.794 15.829 1.00 40.04 64 VAL B C 1
ATOM 2488 O O . VAL B 1 84 ? 48.941 120.573 17.001 1.00 39.74 64 VAL B O 1
ATOM 2492 N N . ALA B 1 85 ? 47.468 120.403 15.309 1.00 39.68 65 ALA B N 1
ATOM 2493 C CA . ALA B 1 85 ? 46.500 119.680 16.118 1.00 38.86 65 ALA B CA 1
ATOM 2494 C C . ALA B 1 85 ? 45.473 118.917 15.299 1.00 39.84 65 ALA B C 1
ATOM 2495 O O . ALA B 1 85 ? 45.288 119.167 14.104 1.00 38.83 65 ALA B O 1
ATOM 2497 N N . ASP B 1 86 ? 44.813 117.976 15.965 1.00 40.01 66 ASP B N 1
ATOM 2498 C CA . ASP B 1 86 ? 43.765 117.171 15.360 1.00 41.20 66 ASP B CA 1
ATOM 2499 C C . ASP B 1 86 ? 42.490 117.789 15.921 1.00 40.83 66 ASP B C 1
ATOM 2500 O O . ASP B 1 86 ? 42.229 117.709 17.126 1.00 40.15 66 ASP B O 1
ATOM 2505 N N . VAL B 1 87 ? 41.706 118.411 15.045 1.00 40.09 67 VAL B N 1
ATOM 2506 C CA . VAL B 1 87 ? 40.486 119.093 15.460 1.00 38.78 67 VAL B CA 1
ATOM 2507 C C . VAL B 1 87 ? 39.444 118.207 16.147 1.00 38.13 67 VAL B C 1
ATOM 2508 O O . VAL B 1 87 ? 38.514 118.719 16.774 1.00 36.77 67 VAL B O 1
ATOM 2512 N N . THR B 1 88 ? 39.606 116.889 16.048 1.00 39.31 68 THR B N 1
ATOM 2513 C CA . THR B 1 88 ? 38.672 115.956 16.681 1.00 40.96 68 THR B CA 1
ATOM 2514 C C . THR B 1 88 ? 39.126 115.560 18.085 1.00 41.70 68 THR B C 1
ATOM 2515 O O . THR B 1 88 ? 38.387 114.909 18.824 1.00 40.78 68 THR B O 1
ATOM 2519 N N . GLU B 1 89 ? 40.348 115.940 18.442 1.00 43.26 69 GLU B N 1
ATOM 2520 C CA . GLU B 1 89 ? 40.883 115.641 19.769 1.00 45.46 69 GLU B CA 1
ATOM 2521 C C . GLU B 1 89 ? 40.606 116.808 20.712 1.00 43.29 69 GLU B C 1
ATOM 2522 O O . GLU B 1 89 ? 40.814 117.967 20.351 1.00 42.20 69 GLU B O 1
ATOM 2528 N N . ALA B 1 90 ? 40.136 116.500 21.915 1.00 41.78 70 ALA B N 1
ATOM 2529 C CA . ALA B 1 90 ? 39.839 117.533 22.903 1.00 41.69 70 ALA B CA 1
ATOM 2530 C C . ALA B 1 90 ? 41.049 118.433 23.158 1.00 41.83 70 ALA B C 1
ATOM 2531 O O . ALA B 1 90 ? 40.942 119.656 23.094 1.00 42.17 70 ALA B O 1
ATOM 2533 N N . SER B 1 91 ? 42.196 117.824 23.439 1.00 41.35 71 SER B N 1
ATOM 2534 C CA . SER B 1 91 ? 43.409 118.584 23.710 1.00 41.88 71 SER B CA 1
ATOM 2535 C C . SER B 1 91 ? 43.824 119.413 22.498 1.00 41.62 71 SER B C 1
ATOM 2536 O O . SER B 1 91 ? 44.382 120.504 22.648 1.00 41.78 71 SER B O 1
ATOM 2539 N N . GLY B 1 92 ? 43.554 118.898 21.300 1.00 39.96 72 GLY B N 1
ATOM 2540 C CA . GLY B 1 92 ? 43.898 119.629 20.089 1.00 39.12 72 GLY B CA 1
ATOM 2541 C C . GLY B 1 92 ? 43.055 120.888 19.963 1.00 38.76 72 GLY B C 1
ATOM 2542 O O . GLY B 1 92 ? 43.549 121.960 19.606 1.00 37.45 72 GLY B O 1
ATOM 2543 N N . GLN B 1 93 ? 41.768 120.745 20.260 1.00 39.09 73 GLN B N 1
ATOM 2544 C CA . GLN B 1 93 ? 40.823 121.855 20.212 1.00 38.77 73 GLN B CA 1
ATOM 2545 C C . GLN B 1 93 ? 41.232 122.899 21.244 1.00 39.64 73 GLN B C 1
ATOM 2546 O O . GLN B 1 93 ? 41.306 124.092 20.942 1.00 37.76 73 GLN B O 1
ATOM 2552 N N . ASP B 1 94 ? 41.498 122.430 22.462 1.00 40.75 74 ASP B N 1
ATOM 2553 C CA . ASP B 1 94 ? 41.907 123.295 23.563 1.00 41.69 74 ASP B CA 1
ATOM 2554 C C . ASP B 1 94 ? 43.169 124.057 23.193 1.00 42.13 74 ASP B C 1
ATOM 2555 O O . ASP B 1 94 ? 43.274 125.262 23.431 1.00 42.66 74 ASP B O 1
ATOM 2560 N N . ASP B 1 95 ? 44.123 123.345 22.604 1.00 42.41 75 ASP B N 1
ATOM 2561 C CA . ASP B 1 95 ? 45.387 123.942 22.188 1.00 42.79 75 ASP B CA 1
ATOM 2562 C C . ASP B 1 95 ? 45.129 125.075 21.187 1.00 41.90 75 ASP B C 1
ATOM 2563 O O . ASP B 1 95 ? 45.701 126.159 21.301 1.00 41.40 75 ASP B O 1
ATOM 2568 N N . ILE B 1 96 ? 44.264 124.815 20.209 1.00 40.80 76 ILE B N 1
ATOM 2569 C CA . ILE B 1 96 ? 43.923 125.807 19.192 1.00 39.73 76 ILE B CA 1
ATOM 2570 C C . ILE B 1 96 ? 43.353 127.064 19.829 1.00 39.36 76 ILE B C 1
ATOM 2571 O O . ILE B 1 96 ? 43.782 128.173 19.529 1.00 40.10 76 ILE B O 1
ATOM 2576 N N . ILE B 1 97 ? 42.376 126.866 20.704 1.00 38.86 77 ILE B N 1
ATOM 2577 C CA . ILE B 1 97 ? 41.693 127.953 21.390 1.00 38.49 77 ILE B CA 1
ATOM 2578 C C . ILE B 1 97 ? 42.556 128.668 22.424 1.00 38.86 77 ILE B C 1
ATOM 2579 O O . ILE B 1 97 ? 42.616 129.897 22.443 1.00 38.61 77 ILE B O 1
ATOM 2584 N N . ASN B 1 98 ? 43.229 127.907 23.279 1.00 38.78 78 ASN B N 1
ATOM 2585 C CA . ASN B 1 98 ? 44.069 128.509 24.308 1.00 38.89 78 ASN B CA 1
ATOM 2586 C C . ASN B 1 98 ? 45.228 129.334 23.744 1.00 38.62 78 ASN B C 1
ATOM 2587 O O . ASN B 1 98 ? 45.476 130.451 24.207 1.00 39.09 78 ASN B O 1
ATOM 2592 N N . THR B 1 99 ? 45.925 128.806 22.740 1.00 37.54 79 THR B N 1
ATOM 2593 C CA . THR B 1 99 ? 47.040 129.539 22.158 1.00 37.62 79 THR B CA 1
ATOM 2594 C C . THR B 1 99 ? 46.585 130.821 21.474 1.00 39.07 79 THR B C 1
ATOM 2595 O O . THR B 1 99 ? 47.309 131.815 21.478 1.00 40.44 79 THR B O 1
ATOM 2599 N N . THR B 1 100 ? 45.397 130.812 20.882 1.00 39.57 80 THR B N 1
ATOM 2600 C CA . THR B 1 100 ? 44.914 132.019 20.239 1.00 39.37 80 THR B CA 1
ATOM 2601 C C . THR B 1 100 ? 44.518 133.044 21.304 1.00 38.29 80 THR B C 1
ATOM 2602 O O . THR B 1 100 ? 44.735 134.242 21.120 1.00 36.90 80 THR B O 1
ATOM 2606 N N . LEU B 1 101 ? 43.971 132.576 22.424 1.00 37.28 81 LEU B N 1
ATOM 2607 C CA . LEU B 1 101 ? 43.572 133.487 23.499 1.00 38.28 81 LEU B CA 1
ATOM 2608 C C . LEU B 1 101 ? 44.845 134.066 24.143 1.00 40.03 81 LEU B C 1
ATOM 2609 O O . LEU B 1 101 ? 44.950 135.265 24.364 1.00 39.20 81 LEU B O 1
ATOM 2614 N N . ALA B 1 102 ? 45.827 133.205 24.409 1.00 41.18 82 ALA B N 1
ATOM 2615 C CA . ALA B 1 102 ? 47.057 133.630 25.059 1.00 40.76 82 ALA B CA 1
ATOM 2616 C C . ALA B 1 102 ? 47.757 134.645 24.179 1.00 41.46 82 ALA B C 1
ATOM 2617 O O . ALA B 1 102 ? 48.240 135.682 24.646 1.00 44.02 82 ALA B O 1
ATOM 2619 N N . LYS B 1 103 ? 47.819 134.373 22.891 1.00 41.14 83 LYS B N 1
ATOM 2620 C CA . LYS B 1 103 ? 48.536 135.292 22.030 1.00 42.03 83 LYS B CA 1
ATOM 2621 C C . LYS B 1 103 ? 47.782 136.536 21.539 1.00 42.86 83 LYS B C 1
ATOM 2622 O O . LYS B 1 103 ? 48.363 137.627 21.442 1.00 42.62 83 LYS B O 1
ATOM 2628 N N . PHE B 1 104 ? 46.496 136.398 21.231 1.00 41.67 84 PHE B N 1
ATOM 2629 C CA . PHE B 1 104 ? 45.716 137.531 20.743 1.00 40.58 84 PHE B CA 1
ATOM 2630 C C . PHE B 1 104 ? 44.810 138.102 21.824 1.00 40.01 84 PHE B C 1
ATOM 2631 O O . PHE B 1 104 ? 44.300 139.210 21.681 1.00 39.30 84 PHE B O 1
ATOM 2639 N N . GLY B 1 105 ? 44.599 137.332 22.889 1.00 39.13 85 GLY B N 1
ATOM 2640 C CA . GLY B 1 105 ? 43.778 137.779 24.003 1.00 39.32 85 GLY B CA 1
ATOM 2641 C C . GLY B 1 105 ? 42.276 137.846 23.788 1.00 39.40 85 GLY B C 1
ATOM 2642 O O . GLY B 1 105 ? 41.555 138.403 24.620 1.00 37.55 85 GLY B O 1
ATOM 2643 N N . LYS B 1 106 ? 41.799 137.273 22.686 1.00 39.36 86 LYS B N 1
ATOM 2644 C CA . LYS B 1 106 ? 40.376 137.291 22.362 1.00 38.10 86 LYS B CA 1
ATOM 2645 C C . LYS B 1 106 ? 40.149 136.493 21.090 1.00 38.27 86 LYS B C 1
ATOM 2646 O O . LYS B 1 106 ? 41.103 136.140 20.396 1.00 38.12 86 LYS B O 1
ATOM 2652 N N . ILE B 1 107 ? 38.881 136.228 20.789 1.00 37.75 87 ILE B N 1
ATOM 2653 C CA . ILE B 1 107 ? 38.494 135.496 19.585 1.00 37.34 87 ILE B CA 1
ATOM 2654 C C . ILE B 1 107 ? 37.286 136.201 18.980 1.00 37.09 87 ILE B C 1
ATOM 2655 O O . ILE B 1 107 ? 36.260 136.364 19.645 1.00 36.86 87 ILE B O 1
ATOM 2660 N N . ASP B 1 108 ? 37.410 136.613 17.721 1.00 36.49 88 ASP B N 1
ATOM 2661 C CA . ASP B 1 108 ? 36.334 137.318 17.030 1.00 35.61 88 ASP B CA 1
ATOM 2662 C C . ASP B 1 108 ? 35.559 136.446 16.053 1.00 34.59 88 ASP B C 1
ATOM 2663 O O . ASP B 1 108 ? 34.337 136.538 15.957 1.00 33.13 88 ASP B O 1
ATOM 2668 N N . ILE B 1 109 ? 36.277 135.604 15.321 1.00 34.08 89 ILE B N 1
ATOM 2669 C CA . ILE B 1 109 ? 35.649 134.766 14.316 1.00 33.92 89 ILE B CA 1
ATOM 2670 C C . ILE B 1 109 ? 36.121 133.323 14.356 1.00 34.99 89 ILE B C 1
ATOM 2671 O O . ILE B 1 109 ? 37.311 133.049 14.518 1.00 36.75 89 ILE B O 1
ATOM 2676 N N . LEU B 1 110 ? 35.178 132.400 14.214 1.00 34.96 90 LEU B N 1
ATOM 2677 C CA . LEU B 1 110 ? 35.504 130.981 14.181 1.00 34.72 90 LEU B CA 1
ATOM 2678 C C . LEU B 1 110 ? 35.061 130.448 12.831 1.00 34.68 90 LEU B C 1
ATOM 2679 O O . LEU B 1 110 ? 33.893 130.573 12.464 1.00 34.92 90 LEU B O 1
ATOM 2684 N N . VAL B 1 111 ? 35.993 129.874 12.083 1.00 34.54 91 VAL B N 1
ATOM 2685 C CA . VAL B 1 111 ? 35.650 129.304 10.788 1.00 34.78 91 VAL B CA 1
ATOM 2686 C C . VAL B 1 111 ? 35.819 127.789 10.850 1.00 35.97 91 VAL B C 1
ATOM 2687 O O . VAL B 1 111 ? 36.937 127.281 10.774 1.00 35.67 91 VAL B O 1
ATOM 2691 N N . ASN B 1 112 ? 34.706 127.078 11.020 1.00 36.55 92 ASN B N 1
ATOM 2692 C CA . ASN B 1 112 ? 34.716 125.621 11.073 1.00 36.38 92 ASN B CA 1
ATOM 2693 C C . ASN B 1 112 ? 34.834 125.113 9.646 1.00 36.90 92 ASN B C 1
ATOM 2694 O O . ASN B 1 112 ? 33.840 124.730 9.027 1.00 38.25 92 ASN B O 1
ATOM 2699 N N . ASN B 1 113 ? 36.059 125.115 9.132 1.00 36.27 93 ASN B N 1
ATOM 2700 C CA . ASN B 1 113 ? 36.331 124.695 7.765 1.00 36.02 93 ASN B CA 1
ATOM 2701 C C . ASN B 1 113 ? 36.859 123.271 7.633 1.00 37.00 93 ASN B C 1
ATOM 2702 O O . ASN B 1 113 ? 36.617 122.614 6.629 1.00 36.03 93 ASN B O 1
ATOM 2707 N N . ALA B 1 114 ? 37.590 122.798 8.636 1.00 38.63 94 ALA B N 1
ATOM 2708 C CA . ALA B 1 114 ? 38.147 121.446 8.599 1.00 37.92 94 ALA B CA 1
ATOM 2709 C C . ALA B 1 114 ? 37.072 120.408 8.263 1.00 37.38 94 ALA B C 1
ATOM 2710 O O . ALA B 1 114 ? 35.984 120.419 8.841 1.00 37.26 94 ALA B O 1
ATOM 2712 N N . GLY B 1 115 ? 37.383 119.519 7.324 1.00 36.44 95 GLY B N 1
ATOM 2713 C CA . GLY B 1 115 ? 36.438 118.487 6.929 1.00 36.36 95 GLY B CA 1
ATOM 2714 C C . GLY B 1 115 ? 36.985 117.618 5.809 1.00 37.05 95 GLY B C 1
ATOM 2715 O O . GLY B 1 115 ? 37.959 117.984 5.148 1.00 36.86 95 GLY B O 1
ATOM 2716 N N . ALA B 1 116 ? 36.367 116.465 5.588 1.00 36.43 96 ALA B N 1
ATOM 2717 C CA . ALA B 1 116 ? 36.830 115.565 4.538 1.00 37.63 96 ALA B CA 1
ATOM 2718 C C . ALA B 1 116 ? 35.866 114.411 4.313 1.00 37.94 96 ALA B C 1
ATOM 2719 O O . ALA B 1 116 ? 35.119 114.025 5.213 1.00 38.19 96 ALA B O 1
ATOM 2721 N N . ASN B 1 117 ? 35.880 113.873 3.100 1.00 37.27 97 ASN B N 1
ATOM 2722 C CA . ASN B 1 117 ? 35.032 112.741 2.772 1.00 38.57 97 ASN B CA 1
ATOM 2723 C C . ASN B 1 117 ? 35.901 111.512 3.023 1.00 38.74 97 ASN B C 1
ATOM 2724 O O . ASN B 1 117 ? 36.561 111.011 2.113 1.00 39.76 97 ASN B O 1
ATOM 2729 N N . LEU B 1 118 ? 35.910 111.047 4.267 1.00 38.01 98 LEU B N 1
ATOM 2730 C CA . LEU B 1 118 ? 36.716 109.899 4.648 1.00 38.22 98 LEU B CA 1
ATOM 2731 C C . LEU B 1 118 ? 36.395 108.672 3.809 1.00 39.29 98 LEU B C 1
ATOM 2732 O O . LEU B 1 118 ? 35.233 108.273 3.686 1.00 39.08 98 LEU B O 1
ATOM 2737 N N . ALA B 1 119 ? 37.441 108.082 3.235 1.00 39.48 99 ALA B N 1
ATOM 2738 C CA . ALA B 1 119 ? 37.309 106.897 2.392 1.00 40.18 99 ALA B CA 1
ATOM 2739 C C . ALA B 1 119 ? 38.071 105.698 2.965 1.00 41.29 99 ALA B C 1
ATOM 2740 O O . ALA B 1 119 ? 39.202 105.838 3.427 1.00 41.57 99 ALA B O 1
ATOM 2742 N N . ASP B 1 120 ? 37.448 104.523 2.940 1.00 41.57 100 ASP B N 1
ATOM 2743 C CA . ASP B 1 120 ? 38.098 103.313 3.434 1.00 42.11 100 ASP B CA 1
ATOM 2744 C C . ASP B 1 120 ? 38.056 102.214 2.371 1.00 42.72 100 ASP B C 1
ATOM 2745 O O . ASP B 1 120 ? 38.415 101.065 2.632 1.00 43.14 100 ASP B O 1
ATOM 2750 N N . GLY B 1 121 ? 37.619 102.576 1.167 1.00 42.65 101 GLY B N 1
ATOM 2751 C CA . GLY B 1 121 ? 37.542 101.610 0.088 1.00 40.75 101 GLY B CA 1
ATOM 2752 C C . GLY B 1 121 ? 36.126 101.155 -0.214 1.00 40.65 101 GLY B C 1
ATOM 2753 O O . GLY B 1 121 ? 35.843 100.687 -1.315 1.00 40.28 101 GLY B O 1
ATOM 2754 N N . THR B 1 122 ? 35.228 101.279 0.756 1.00 39.41 102 THR B N 1
ATOM 2755 C CA . THR B 1 122 ? 33.846 100.871 0.532 1.00 38.94 102 THR B CA 1
ATOM 2756 C C . THR B 1 122 ? 33.024 102.053 0.020 1.00 40.03 102 THR B C 1
ATOM 2757 O O . THR B 1 122 ? 33.459 103.207 0.094 1.00 39.66 102 THR B O 1
ATOM 2761 N N . ALA B 1 123 ? 31.836 101.763 -0.498 1.00 39.15 103 ALA B N 1
ATOM 2762 C CA . ALA B 1 123 ? 30.971 102.809 -1.021 1.00 39.59 103 ALA B CA 1
ATOM 2763 C C . ALA B 1 123 ? 29.501 102.467 -0.836 1.00 39.16 103 ALA B C 1
ATOM 2764 O O . ALA B 1 123 ? 29.158 101.368 -0.397 1.00 38.50 103 ALA B O 1
ATOM 2766 N N . ASN B 1 124 ? 28.641 103.430 -1.160 1.00 39.09 104 ASN B N 1
ATOM 2767 C CA . ASN B 1 124 ? 27.195 103.250 -1.068 1.00 39.29 104 ASN B CA 1
ATOM 2768 C C . ASN B 1 124 ? 26.691 102.949 0.348 1.00 39.05 104 ASN B C 1
ATOM 2769 O O . ASN B 1 124 ? 27.399 103.182 1.326 1.00 38.51 104 ASN B O 1
ATOM 2774 N N . THR B 1 125 ? 25.470 102.435 0.461 1.00 38.95 105 THR B N 1
ATOM 2775 C CA . THR B 1 125 ? 24.909 102.156 1.773 1.00 40.39 105 THR B CA 1
ATOM 2776 C C . THR B 1 125 ? 25.676 101.051 2.492 1.00 40.38 105 THR B C 1
ATOM 2777 O O . THR B 1 125 ? 25.383 100.733 3.648 1.00 39.75 105 THR B O 1
ATOM 2781 N N . ASP B 1 126 ? 26.668 100.476 1.820 1.00 40.00 106 ASP B N 1
ATOM 2782 C CA . ASP B 1 126 ? 27.452 99.410 2.430 1.00 40.09 106 ASP B CA 1
ATOM 2783 C C . ASP B 1 126 ? 28.616 99.909 3.277 1.00 40.33 106 ASP B C 1
ATOM 2784 O O . ASP B 1 126 ? 29.256 99.115 3.971 1.00 39.86 106 ASP B O 1
ATOM 2789 N N . GLN B 1 127 ? 28.904 101.208 3.219 1.00 38.87 107 GLN B N 1
ATOM 2790 C CA . GLN B 1 127 ? 29.996 101.752 4.022 1.00 39.32 107 GLN B CA 1
ATOM 2791 C C . GLN B 1 127 ? 29.708 101.399 5.482 1.00 37.93 107 GLN B C 1
ATOM 2792 O O . GLN B 1 127 ? 28.583 101.555 5.957 1.00 38.10 107 GLN B O 1
ATOM 2798 N N . PRO B 1 128 ? 30.721 100.895 6.204 1.00 37.42 108 PRO B N 1
ATOM 2799 C CA . PRO B 1 128 ? 30.605 100.498 7.616 1.00 38.19 108 PRO B CA 1
ATOM 2800 C C . PRO B 1 128 ? 30.250 101.632 8.581 1.00 38.41 108 PRO B C 1
ATOM 2801 O O . PRO B 1 128 ? 30.566 102.797 8.323 1.00 36.23 108 PRO B O 1
ATOM 2805 N N . VAL B 1 129 ? 29.595 101.290 9.692 1.00 39.34 109 VAL B N 1
ATOM 2806 C CA . VAL B 1 129 ? 29.219 102.304 10.675 1.00 42.30 109 VAL B CA 1
ATOM 2807 C C . VAL B 1 129 ? 30.474 102.923 11.278 1.00 43.30 109 VAL B C 1
ATOM 2808 O O . VAL B 1 129 ? 30.452 104.067 11.734 1.00 44.65 109 VAL B O 1
ATOM 2812 N N . GLU B 1 130 ? 31.571 102.172 11.279 1.00 42.47 110 GLU B N 1
ATOM 2813 C CA . GLU B 1 130 ? 32.809 102.695 11.830 1.00 43.59 110 GLU B CA 1
ATOM 2814 C C . GLU B 1 130 ? 33.223 103.905 10.996 1.00 41.31 110 GLU B C 1
ATOM 2815 O O . GLU B 1 130 ? 33.743 104.884 11.532 1.00 42.48 110 GLU B O 1
ATOM 2821 N N . LEU B 1 131 ? 32.985 103.838 9.688 1.00 37.67 111 LEU B N 1
ATOM 2822 C CA . LEU B 1 131 ? 33.326 104.947 8.802 1.00 35.18 111 LEU B CA 1
ATOM 2823 C C . LEU B 1 131 ? 32.356 106.090 9.087 1.00 35.50 111 LEU B C 1
ATOM 2824 O O . LEU B 1 131 ? 32.702 107.263 8.970 1.00 35.51 111 LEU B O 1
ATOM 2829 N N . TYR B 1 132 ? 31.132 105.733 9.459 1.00 34.57 112 TYR B N 1
ATOM 2830 C CA . TYR B 1 132 ? 30.124 106.723 9.788 1.00 35.38 112 TYR B CA 1
ATOM 2831 C C . TYR B 1 132 ? 30.560 107.482 11.043 1.00 36.65 112 TYR B C 1
ATOM 2832 O O . TYR B 1 132 ? 30.464 108.711 11.102 1.00 37.66 112 TYR B O 1
ATOM 2841 N N . GLN B 1 133 ? 31.043 106.743 12.040 1.00 37.47 113 GLN B N 1
ATOM 2842 C CA . GLN B 1 133 ? 31.473 107.342 13.298 1.00 39.00 113 GLN B CA 1
ATOM 2843 C C . GLN B 1 133 ? 32.633 108.313 13.110 1.00 38.51 113 GLN B C 1
ATOM 2844 O O . GLN B 1 133 ? 32.620 109.419 13.653 1.00 35.67 113 GLN B O 1
ATOM 2850 N N . LYS B 1 134 ? 33.631 107.901 12.335 1.00 39.19 114 LYS B N 1
ATOM 2851 C CA . LYS B 1 134 ? 34.789 108.749 12.092 1.00 40.94 114 LYS B CA 1
ATOM 2852 C C . LYS B 1 134 ? 34.391 109.954 11.251 1.00 41.24 114 LYS B C 1
ATOM 2853 O O . LYS B 1 134 ? 34.816 111.079 11.517 1.00 42.08 114 LYS B O 1
ATOM 2859 N N . THR B 1 135 ? 33.562 109.716 10.240 1.00 39.12 115 THR B N 1
ATOM 2860 C CA . THR B 1 135 ? 33.109 110.789 9.368 1.00 35.71 115 THR B CA 1
ATOM 2861 C C . THR B 1 135 ? 32.377 111.868 10.171 1.00 34.12 115 THR B C 1
ATOM 2862 O O . THR B 1 135 ? 32.647 113.057 10.017 1.00 30.33 115 THR B O 1
ATOM 2866 N N . PHE B 1 136 ? 31.455 111.455 11.031 1.00 32.63 116 PHE B N 1
ATOM 2867 C CA . PHE B 1 136 ? 30.721 112.421 11.826 1.00 34.08 116 PHE B CA 1
ATOM 2868 C C . PHE B 1 136 ? 31.592 113.044 12.902 1.00 36.18 116 PHE B C 1
ATOM 2869 O O . PHE B 1 136 ? 31.397 114.204 13.282 1.00 36.40 116 PHE B O 1
ATOM 2877 N N . LYS B 1 137 ? 32.562 112.274 13.383 1.00 36.77 117 LYS B N 1
ATOM 2878 C CA . LYS B 1 137 ? 33.463 112.753 14.419 1.00 37.73 117 LYS B CA 1
ATOM 2879 C C . LYS B 1 137 ? 34.155 114.028 13.934 1.00 37.27 117 LYS B C 1
ATOM 2880 O O . LYS B 1 137 ? 34.241 115.015 14.667 1.00 36.30 117 LYS B O 1
ATOM 2886 N N . LEU B 1 138 ? 34.624 114.004 12.687 1.00 36.59 118 LEU B N 1
ATOM 2887 C CA . LEU B 1 138 ? 35.318 115.138 12.083 1.00 36.15 118 LEU B CA 1
ATOM 2888 C C . LEU B 1 138 ? 34.419 116.240 11.514 1.00 37.07 118 LEU B C 1
ATOM 2889 O O . LEU B 1 138 ? 34.539 117.409 11.884 1.00 37.36 118 LEU B O 1
ATOM 2894 N N . ASN B 1 139 ? 33.528 115.858 10.606 1.00 35.92 119 ASN B N 1
ATOM 2895 C CA . ASN B 1 139 ? 32.646 116.807 9.934 1.00 34.80 119 ASN B CA 1
ATOM 2896 C C . ASN B 1 139 ? 31.491 117.354 10.755 1.00 34.47 119 ASN B C 1
ATOM 2897 O O . ASN B 1 139 ? 30.859 118.329 10.352 1.00 35.15 119 ASN B O 1
ATOM 2902 N N . PHE B 1 140 ? 31.201 116.746 11.898 1.00 34.10 120 PHE B N 1
ATOM 2903 C CA . PHE B 1 140 ? 30.090 117.243 12.697 1.00 34.33 120 PHE B CA 1
ATOM 2904 C C . PHE B 1 140 ? 30.387 117.447 14.181 1.00 34.58 120 PHE B C 1
ATOM 2905 O O . PHE B 1 140 ? 30.269 118.562 14.688 1.00 34.97 120 PHE B O 1
ATOM 2913 N N . GLN B 1 141 ? 30.770 116.382 14.881 1.00 35.48 121 GLN B N 1
ATOM 2914 C CA . GLN B 1 141 ? 31.048 116.494 16.312 1.00 36.36 121 GLN B CA 1
ATOM 2915 C C . GLN B 1 141 ? 32.121 117.545 16.627 1.00 36.49 121 GLN B C 1
ATOM 2916 O O . GLN B 1 141 ? 32.018 118.269 17.620 1.00 36.94 121 GLN B O 1
ATOM 2922 N N . ALA B 1 142 ? 33.144 117.633 15.782 1.00 35.40 122 ALA B N 1
ATOM 2923 C CA . ALA B 1 142 ? 34.211 118.607 15.986 1.00 34.76 122 ALA B CA 1
ATOM 2924 C C . ALA B 1 142 ? 33.672 120.030 15.839 1.00 36.16 122 ALA B C 1
ATOM 2925 O O . ALA B 1 142 ? 34.179 120.961 16.471 1.00 36.65 122 ALA B O 1
ATOM 2927 N N . VAL B 1 143 ? 32.651 120.199 14.999 1.00 35.35 123 VAL B N 1
ATOM 2928 C CA . VAL B 1 143 ? 32.052 121.515 14.804 1.00 34.27 123 VAL B CA 1
ATOM 2929 C C . VAL B 1 143 ? 31.270 121.895 16.063 1.00 34.79 123 VAL B C 1
ATOM 2930 O O . VAL B 1 143 ? 31.292 123.049 16.501 1.00 33.27 123 VAL B O 1
ATOM 2934 N N . ILE B 1 144 ? 30.582 120.915 16.639 1.00 34.36 124 ILE B N 1
ATOM 2935 C CA . ILE B 1 144 ? 29.817 121.131 17.859 1.00 34.45 124 ILE B CA 1
ATOM 2936 C C . ILE B 1 144 ? 30.771 121.566 18.962 1.00 35.39 124 ILE B C 1
ATOM 2937 O O . ILE B 1 144 ? 30.548 122.564 19.640 1.00 36.63 124 ILE B O 1
ATOM 2942 N N . GLU B 1 145 ? 31.843 120.801 19.127 1.00 36.30 125 GLU B N 1
ATOM 2943 C CA . GLU B 1 145 ? 32.834 121.069 20.158 1.00 36.00 125 GLU B CA 1
ATOM 2944 C C . GLU B 1 145 ? 33.530 122.423 20.026 1.00 36.04 125 GLU B C 1
ATOM 2945 O O . GLU B 1 145 ? 33.652 123.152 21.014 1.00 35.36 125 GLU B O 1
ATOM 2951 N N . MET B 1 146 ? 33.974 122.771 18.821 1.00 34.67 126 MET B N 1
ATOM 2952 C CA . MET B 1 146 ? 34.634 124.055 18.622 1.00 34.88 126 MET B CA 1
ATOM 2953 C C . MET B 1 146 ? 33.644 125.178 18.899 1.00 35.50 126 MET B C 1
ATOM 2954 O O . MET B 1 146 ? 33.996 126.203 19.479 1.00 35.75 126 MET B O 1
ATOM 2959 N N . THR B 1 147 ? 32.398 124.975 18.488 1.00 35.66 127 THR B N 1
ATOM 2960 C CA . THR B 1 147 ? 31.363 125.972 18.705 1.00 34.19 127 THR B CA 1
ATOM 2961 C C . THR B 1 147 ? 31.139 126.167 20.202 1.00 34.35 127 THR B C 1
ATOM 2962 O O . THR B 1 147 ? 31.104 127.300 20.676 1.00 33.86 127 THR B O 1
ATOM 2966 N N . GLN B 1 148 ? 31.001 125.071 20.945 1.00 34.25 128 GLN B N 1
ATOM 2967 C CA . GLN B 1 148 ? 30.770 125.157 22.392 1.00 35.05 128 GLN B CA 1
ATOM 2968 C C . GLN B 1 148 ? 31.941 125.772 23.156 1.00 36.04 128 GLN B C 1
ATOM 2969 O O . GLN B 1 148 ? 31.741 126.533 24.104 1.00 35.21 128 GLN B O 1
ATOM 2975 N N . LYS B 1 149 ? 33.161 125.431 22.748 1.00 37.32 129 LYS B N 1
ATOM 2976 C CA . LYS B 1 149 ? 34.356 125.940 23.411 1.00 39.59 129 LYS B CA 1
ATOM 2977 C C . LYS B 1 149 ? 34.721 127.365 22.996 1.00 40.75 129 LYS B C 1
ATOM 2978 O O . LYS B 1 149 ? 35.501 128.034 23.677 1.00 41.00 129 LYS B O 1
ATOM 2984 N N . THR B 1 150 ? 34.165 127.828 21.881 1.00 39.58 130 THR B N 1
ATOM 2985 C CA . THR B 1 150 ? 34.462 129.172 21.407 1.00 39.48 130 THR B CA 1
ATOM 2986 C C . THR B 1 150 ? 33.367 130.174 21.770 1.00 38.92 130 THR B C 1
ATOM 2987 O O . THR B 1 150 ? 33.644 131.365 21.927 1.00 37.75 130 THR B O 1
ATOM 2991 N N . LYS B 1 151 ? 32.137 129.680 21.916 1.00 38.33 131 LYS B N 1
ATOM 2992 C CA . LYS B 1 151 ? 30.969 130.497 22.261 1.00 39.08 131 LYS B CA 1
ATOM 2993 C C . LYS B 1 151 ? 31.239 131.704 23.154 1.00 39.50 131 LYS B C 1
ATOM 2994 O O . LYS B 1 151 ? 31.152 132.849 22.715 1.00 38.62 131 LYS B O 1
ATOM 3000 N N . GLU B 1 152 ? 31.539 131.423 24.422 1.00 39.36 132 GLU B N 1
ATOM 3001 C CA . GLU B 1 152 ? 31.761 132.465 25.412 1.00 40.62 132 GLU B CA 1
ATOM 3002 C C . GLU B 1 152 ? 32.697 133.568 24.944 1.00 38.52 132 GLU B C 1
ATOM 3003 O O . GLU B 1 152 ? 32.464 134.739 25.237 1.00 39.38 132 GLU B O 1
ATOM 3009 N N . HIS B 1 153 ? 33.742 133.211 24.207 1.00 36.56 133 HIS B N 1
ATOM 3010 C CA . HIS B 1 153 ? 34.676 134.221 23.727 1.00 37.21 133 HIS B CA 1
ATOM 3011 C C . HIS B 1 153 ? 34.083 135.039 22.579 1.00 37.42 133 HIS B C 1
ATOM 3012 O O . HIS B 1 153 ? 34.315 136.246 22.476 1.00 37.62 133 HIS B O 1
ATOM 3019 N N . LEU B 1 154 ? 33.304 134.382 21.728 1.00 35.83 134 LEU B N 1
ATOM 3020 C CA . LEU B 1 154 ? 32.667 135.055 20.612 1.00 35.78 134 LEU B CA 1
ATOM 3021 C C . LEU B 1 154 ? 31.618 136.034 21.128 1.00 36.00 134 LEU B C 1
ATOM 3022 O O . LEU B 1 154 ? 31.402 137.089 20.532 1.00 34.37 134 LEU B O 1
ATOM 3027 N N . ILE B 1 155 ? 30.960 135.697 22.234 1.00 36.80 135 ILE B N 1
ATOM 3028 C CA . ILE B 1 155 ? 29.944 136.609 22.733 1.00 39.24 135 ILE B CA 1
ATOM 3029 C C . ILE B 1 155 ? 30.573 137.825 23.416 1.00 38.75 135 ILE B C 1
ATOM 3030 O O . ILE B 1 155 ? 29.957 138.888 23.473 1.00 39.08 135 ILE B O 1
ATOM 3035 N N . LYS B 1 156 ? 31.802 137.687 23.909 1.00 37.89 136 LYS B N 1
ATOM 3036 C CA . LYS B 1 156 ? 32.466 138.824 24.546 1.00 38.38 136 LYS B CA 1
ATOM 3037 C C . LYS B 1 156 ? 32.886 139.844 23.492 1.00 38.11 136 LYS B C 1
ATOM 3038 O O . LYS B 1 156 ? 33.095 141.018 23.798 1.00 37.83 136 LYS B O 1
ATOM 3044 N N . THR B 1 157 ? 33.006 139.393 22.246 1.00 36.61 137 THR B N 1
ATOM 3045 C CA . THR B 1 157 ? 33.388 140.283 21.156 1.00 35.62 137 THR B CA 1
ATOM 3046 C C . THR B 1 157 ? 32.242 140.464 20.168 1.00 34.81 137 THR B C 1
ATOM 3047 O O . THR B 1 157 ? 32.378 141.192 19.186 1.00 34.18 137 THR B O 1
ATOM 3051 N N . LYS B 1 158 ? 31.112 139.812 20.440 1.00 35.17 138 LYS B N 1
ATOM 3052 C CA . LYS B 1 158 ? 29.957 139.858 19.543 1.00 36.12 138 LYS B CA 1
ATOM 3053 C C . LYS B 1 158 ? 30.485 139.491 18.158 1.00 36.10 138 LYS B C 1
ATOM 3054 O O . LYS B 1 158 ? 30.318 140.228 17.180 1.00 35.78 138 LYS B O 1
ATOM 3060 N N . GLY B 1 159 ? 31.129 138.328 18.102 1.00 35.58 139 GLY B N 1
ATOM 3061 C CA . GLY B 1 159 ? 31.733 137.850 16.876 1.00 35.21 139 GLY B CA 1
ATOM 3062 C C . GLY B 1 159 ? 30.908 137.036 15.898 1.00 35.30 139 GLY B C 1
ATOM 3063 O O . GLY B 1 159 ? 29.672 137.079 15.877 1.00 33.40 139 GLY B O 1
ATOM 3064 N N . GLU B 1 160 ? 31.630 136.263 15.097 1.00 34.66 140 GLU B N 1
ATOM 3065 C CA . GLU B 1 160 ? 31.044 135.453 14.042 1.00 35.82 140 GLU B CA 1
ATOM 3066 C C . GLU B 1 160 ? 31.500 133.997 13.995 1.00 35.95 140 GLU B C 1
ATOM 3067 O O . GLU B 1 160 ? 32.574 133.628 14.484 1.00 35.77 140 GLU B O 1
ATOM 3073 N N . ILE B 1 161 ? 30.663 133.183 13.368 1.00 34.79 141 ILE B N 1
ATOM 3074 C CA . ILE B 1 161 ? 30.966 131.782 13.133 1.00 34.32 141 ILE B CA 1
ATOM 3075 C C . ILE B 1 161 ? 30.578 131.537 11.687 1.00 34.42 141 ILE B C 1
ATOM 3076 O O . ILE B 1 161 ? 29.491 131.914 11.257 1.00 34.15 141 ILE B O 1
ATOM 3081 N N . VAL B 1 162 ? 31.482 130.935 10.929 1.00 34.96 142 VAL B N 1
ATOM 3082 C CA . VAL B 1 162 ? 31.188 130.598 9.550 1.00 35.07 142 VAL B CA 1
ATOM 3083 C C . VAL B 1 162 ? 31.558 129.137 9.380 1.00 34.72 142 VAL B C 1
ATOM 3084 O O . VAL B 1 162 ? 32.719 128.760 9.525 1.00 35.52 142 VAL B O 1
ATOM 3088 N N . ASN B 1 163 ? 30.556 128.314 9.106 1.00 34.16 143 ASN B N 1
ATOM 3089 C CA . ASN B 1 163 ? 30.776 126.896 8.894 1.00 34.06 143 ASN B CA 1
ATOM 3090 C C . ASN B 1 163 ? 30.903 126.642 7.393 1.00 35.16 143 ASN B C 1
ATOM 3091 O O . ASN B 1 163 ? 30.349 127.393 6.572 1.00 34.75 143 ASN B O 1
ATOM 3096 N N . VAL B 1 164 ? 31.649 125.602 7.036 1.00 32.83 144 VAL B N 1
ATOM 3097 C CA . VAL B 1 164 ? 31.825 125.247 5.635 1.00 33.02 144 VAL B CA 1
ATOM 3098 C C . VAL B 1 164 ? 31.155 123.890 5.417 1.00 33.23 144 VAL B C 1
ATOM 3099 O O . VAL B 1 164 ? 31.693 122.849 5.803 1.00 33.39 144 VAL B O 1
ATOM 3103 N N . SER B 1 165 ? 29.967 123.918 4.819 1.00 32.41 145 SER B N 1
ATOM 3104 C CA . SER B 1 165 ? 29.208 122.700 4.560 1.00 32.72 145 SER B CA 1
ATOM 3105 C C . SER B 1 165 ? 29.535 122.152 3.169 1.00 31.95 145 SER B C 1
ATOM 3106 O O . SER B 1 165 ? 30.702 122.106 2.785 1.00 31.66 145 SER B O 1
ATOM 3109 N N . SER B 1 166 ? 28.510 121.742 2.424 1.00 31.26 146 SER B N 1
ATOM 3110 C CA . SER B 1 166 ? 28.699 121.191 1.081 1.00 31.31 146 SER B CA 1
ATOM 3111 C C . SER B 1 166 ? 27.372 120.854 0.403 1.00 30.63 146 SER B C 1
ATOM 3112 O O . SER B 1 166 ? 26.380 120.554 1.066 1.00 29.90 146 SER B O 1
ATOM 3115 N N . ILE B 1 167 ? 27.357 120.895 -0.924 1.00 31.21 147 ILE B N 1
ATOM 3116 C CA . ILE B 1 167 ? 26.142 120.565 -1.662 1.00 30.55 147 ILE B CA 1
ATOM 3117 C C . ILE B 1 167 ? 25.824 119.080 -1.498 1.00 31.12 147 ILE B C 1
ATOM 3118 O O . ILE B 1 167 ? 24.724 118.630 -1.830 1.00 29.92 147 ILE B O 1
ATOM 3123 N N . VAL B 1 168 ? 26.789 118.324 -0.980 1.00 31.20 148 VAL B N 1
ATOM 3124 C CA . VAL B 1 168 ? 26.602 116.894 -0.764 1.00 32.63 148 VAL B CA 1
ATOM 3125 C C . VAL B 1 168 ? 25.503 116.660 0.287 1.00 32.18 148 VAL B C 1
ATOM 3126 O O . VAL B 1 168 ? 25.012 115.540 0.459 1.00 31.70 148 VAL B O 1
ATOM 3130 N N . ALA B 1 169 ? 25.107 117.724 0.980 1.00 30.40 149 ALA B N 1
ATOM 3131 C CA . ALA B 1 169 ? 24.056 117.620 1.989 1.00 30.68 149 ALA B CA 1
ATOM 3132 C C . ALA B 1 169 ? 22.668 117.474 1.349 1.00 30.78 149 ALA B C 1
ATOM 3133 O O . ALA B 1 169 ? 21.729 116.977 1.986 1.00 28.33 149 ALA B O 1
ATOM 3135 N N . GLY B 1 170 ? 22.556 117.905 0.090 1.00 29.88 150 GLY B N 1
ATOM 3136 C CA . GLY B 1 170 ? 21.294 117.851 -0.632 1.00 30.50 150 GLY B CA 1
ATOM 3137 C C . GLY B 1 170 ? 21.182 119.064 -1.545 1.00 32.42 150 GLY B C 1
ATOM 3138 O O . GLY B 1 170 ? 22.127 119.852 -1.625 1.00 33.48 150 GLY B O 1
ATOM 3139 N N . PRO B 1 171 ? 20.045 119.269 -2.233 1.00 32.67 151 PRO B N 1
ATOM 3140 C CA . PRO B 1 171 ? 18.837 118.437 -2.217 1.00 32.79 151 PRO B CA 1
ATOM 3141 C C . PRO B 1 171 ? 18.929 117.141 -3.023 1.00 32.19 151 PRO B C 1
ATOM 3142 O O . PRO B 1 171 ? 18.002 116.336 -2.995 1.00 32.03 151 PRO B O 1
ATOM 3146 N N . GLN B 1 172 ? 20.026 116.940 -3.750 1.00 32.70 152 GLN B N 1
ATOM 3147 C CA . GLN B 1 172 ? 20.177 115.699 -4.511 1.00 33.44 152 GLN B CA 1
ATOM 3148 C C . GLN B 1 172 ? 20.737 114.617 -3.600 1.00 33.94 152 GLN B C 1
ATOM 3149 O O . GLN B 1 172 ? 21.227 114.891 -2.499 1.00 34.60 152 GLN B O 1
ATOM 3155 N N . ALA B 1 173 ? 20.663 113.379 -4.065 1.00 33.54 153 ALA B N 1
ATOM 3156 C CA . ALA B 1 173 ? 21.189 112.265 -3.301 1.00 32.60 153 ALA B CA 1
ATOM 3157 C C . ALA B 1 173 ? 22.671 112.125 -3.629 1.00 31.11 153 ALA B C 1
ATOM 3158 O O . ALA B 1 173 ? 23.113 112.476 -4.727 1.00 28.03 153 ALA B O 1
ATOM 3160 N N . HIS B 1 174 ? 23.429 111.639 -2.651 1.00 31.37 154 HIS B N 1
ATOM 3161 C CA . HIS B 1 174 ? 24.864 111.402 -2.789 1.00 32.01 154 HIS B CA 1
ATOM 3162 C C . HIS B 1 174 ? 25.064 110.036 -2.139 1.00 33.51 154 HIS B C 1
ATOM 3163 O O . HIS B 1 174 ? 25.758 109.881 -1.119 1.00 32.23 154 HIS B O 1
ATOM 3170 N N . SER B 1 175 ? 24.421 109.049 -2.760 1.00 32.59 155 SER B N 1
ATOM 3171 C CA . SER B 1 175 ? 24.421 107.672 -2.296 1.00 34.84 155 SER B CA 1
ATOM 3172 C C . SER B 1 175 ? 25.767 106.953 -2.207 1.00 34.73 155 SER B C 1
ATOM 3173 O O . SER B 1 175 ? 25.906 106.002 -1.436 1.00 34.64 155 SER B O 1
ATOM 3176 N N . GLY B 1 176 ? 26.756 107.390 -2.977 1.00 35.23 156 GLY B N 1
ATOM 3177 C CA . GLY B 1 176 ? 28.055 106.737 -2.915 1.00 36.44 156 GLY B CA 1
ATOM 3178 C C . GLY B 1 176 ? 28.790 106.889 -1.585 1.00 37.11 156 GLY B C 1
ATOM 3179 O O . GLY B 1 176 ? 29.620 106.054 -1.228 1.00 40.20 156 GLY B O 1
ATOM 3180 N N . TYR B 1 177 ? 28.480 107.950 -0.846 1.00 36.31 157 TYR B N 1
ATOM 3181 C CA . TYR B 1 177 ? 29.117 108.240 0.439 1.00 35.00 157 TYR B CA 1
ATOM 3182 C C . TYR B 1 177 ? 28.098 108.918 1.359 1.00 34.61 157 TYR B C 1
ATOM 3183 O O . TYR B 1 177 ? 28.225 110.097 1.695 1.00 33.96 157 TYR B O 1
ATOM 3192 N N . PRO B 1 178 ? 27.080 108.164 1.797 1.00 34.13 158 PRO B N 1
ATOM 3193 C CA . PRO B 1 178 ? 26.008 108.653 2.671 1.00 32.70 158 PRO B CA 1
ATOM 3194 C C . PRO B 1 178 ? 26.397 109.319 3.984 1.00 31.98 158 PRO B C 1
ATOM 3195 O O . PRO B 1 178 ? 25.742 110.266 4.418 1.00 31.65 158 PRO B O 1
ATOM 3199 N N . TYR B 1 179 ? 27.455 108.839 4.622 1.00 32.61 159 TYR B N 1
ATOM 3200 C CA . TYR B 1 179 ? 27.847 109.406 5.905 1.00 33.80 159 TYR B CA 1
ATOM 3201 C C . TYR B 1 179 ? 28.397 110.820 5.798 1.00 33.17 159 TYR B C 1
ATOM 3202 O O . TYR B 1 179 ? 28.067 111.688 6.612 1.00 32.87 159 TYR B O 1
ATOM 3211 N N . TYR B 1 180 ? 29.224 111.051 4.786 1.00 33.03 160 TYR B N 1
ATOM 3212 C CA . TYR B 1 180 ? 29.797 112.365 4.550 1.00 32.38 160 TYR B CA 1
ATOM 3213 C C . TYR B 1 180 ? 28.662 113.320 4.166 1.00 33.73 160 TYR B C 1
ATOM 3214 O O . TYR B 1 180 ? 28.586 114.450 4.648 1.00 34.42 160 TYR B O 1
ATOM 3223 N N . ALA B 1 181 ? 27.772 112.847 3.301 1.00 34.77 161 ALA B N 1
ATOM 3224 C CA . ALA B 1 181 ? 26.635 113.640 2.848 1.00 34.53 161 ALA B CA 1
ATOM 3225 C C . ALA B 1 181 ? 25.727 114.007 4.014 1.00 34.91 161 ALA B C 1
ATOM 3226 O O . ALA B 1 181 ? 25.296 115.157 4.139 1.00 35.81 161 ALA B O 1
ATOM 3228 N N . CYS B 1 182 ? 25.432 113.025 4.863 1.00 33.60 162 CYS B N 1
ATOM 3229 C CA . CYS B 1 182 ? 24.552 113.255 6.002 1.00 32.96 162 CYS B CA 1
ATOM 3230 C C . CYS B 1 182 ? 25.185 114.103 7.097 1.00 32.39 162 CYS B C 1
ATOM 3231 O O . CYS B 1 182 ? 24.483 114.794 7.833 1.00 31.71 162 CYS B O 1
ATOM 3234 N N . ALA B 1 183 ? 26.506 114.056 7.209 1.00 31.74 163 ALA B N 1
ATOM 3235 C CA . ALA B 1 183 ? 27.187 114.856 8.219 1.00 32.99 163 ALA B CA 1
ATOM 3236 C C . ALA B 1 183 ? 26.984 116.328 7.855 1.00 33.42 163 ALA B C 1
ATOM 3237 O O . ALA B 1 183 ? 26.709 117.169 8.717 1.00 33.08 163 ALA B O 1
ATOM 3239 N N . LYS B 1 184 ? 27.115 116.626 6.566 1.00 32.14 164 LYS B N 1
ATOM 3240 C CA . LYS B 1 184 ? 26.938 117.985 6.083 1.00 32.91 164 LYS B CA 1
ATOM 3241 C C . LYS B 1 184 ? 25.483 118.425 6.248 1.00 33.25 164 LYS B C 1
ATOM 3242 O O . LYS B 1 184 ? 25.209 119.583 6.581 1.00 33.08 164 LYS B O 1
ATOM 3248 N N . ALA B 1 185 ? 24.554 117.502 6.015 1.00 31.81 165 ALA B N 1
ATOM 3249 C CA . ALA B 1 185 ? 23.143 117.820 6.160 1.00 32.13 165 ALA B CA 1
ATOM 3250 C C . ALA B 1 185 ? 22.886 118.176 7.622 1.00 32.94 165 ALA B C 1
ATOM 3251 O O . ALA B 1 185 ? 22.116 119.096 7.928 1.00 33.06 165 ALA B O 1
ATOM 3253 N N . ALA B 1 186 ? 23.531 117.443 8.524 1.00 32.79 166 ALA B N 1
ATOM 3254 C CA . ALA B 1 186 ? 23.379 117.706 9.952 1.00 33.33 166 ALA B CA 1
ATOM 3255 C C . ALA B 1 186 ? 23.971 119.082 10.243 1.00 32.28 166 ALA B C 1
ATOM 3256 O O . ALA B 1 186 ? 23.393 119.876 10.988 1.00 31.42 166 ALA B O 1
ATOM 3258 N N . LEU B 1 187 ? 25.122 119.357 9.636 1.00 31.72 167 LEU B N 1
ATOM 3259 C CA . LEU B 1 187 ? 25.803 120.636 9.812 1.00 32.44 167 LEU B CA 1
ATOM 3260 C C . LEU B 1 187 ? 24.875 121.809 9.488 1.00 32.09 167 LEU B C 1
ATOM 3261 O O . LEU B 1 187 ? 24.821 122.791 10.232 1.00 32.52 167 LEU B O 1
ATOM 3266 N N . ASP B 1 188 ? 24.158 121.710 8.370 1.00 29.98 168 ASP B N 1
ATOM 3267 C CA . ASP B 1 188 ? 23.254 122.776 7.956 1.00 30.69 168 ASP B CA 1
ATOM 3268 C C . ASP B 1 188 ? 22.192 123.117 9.001 1.00 30.60 168 ASP B C 1
ATOM 3269 O O . ASP B 1 188 ? 21.945 124.288 9.281 1.00 30.59 168 ASP B O 1
ATOM 3274 N N . GLN B 1 189 ? 21.561 122.103 9.578 1.00 29.33 169 GLN B N 1
ATOM 3275 C CA . GLN B 1 189 ? 20.555 122.364 10.587 1.00 29.47 169 GLN B CA 1
ATOM 3276 C C . GLN B 1 189 ? 21.239 122.862 11.859 1.00 29.54 169 GLN B C 1
ATOM 3277 O O . GLN B 1 189 ? 20.630 123.575 12.652 1.00 30.38 169 GLN B O 1
ATOM 3283 N N . TYR B 1 190 ? 22.507 122.501 12.054 1.00 29.52 170 TYR B N 1
ATOM 3284 C CA . TYR B 1 190 ? 23.232 122.958 13.240 1.00 30.07 170 TYR B CA 1
ATOM 3285 C C . TYR B 1 190 ? 23.515 124.447 13.078 1.00 30.26 170 TYR B C 1
ATOM 3286 O O . TYR B 1 190 ? 23.470 125.215 14.044 1.00 31.03 170 TYR B O 1
ATOM 3295 N N . THR B 1 191 ? 23.808 124.844 11.845 1.00 30.07 171 THR B N 1
ATOM 3296 C CA . THR B 1 191 ? 24.063 126.241 11.528 1.00 30.54 171 THR B CA 1
ATOM 3297 C C . THR B 1 191 ? 22.810 127.049 11.855 1.00 31.22 171 THR B C 1
ATOM 3298 O O . THR B 1 191 ? 22.890 128.120 12.453 1.00 31.25 171 THR B O 1
ATOM 3302 N N . ARG B 1 192 ? 21.648 126.530 11.475 1.00 31.23 172 ARG B N 1
ATOM 3303 C CA . ARG B 1 192 ? 20.405 127.235 11.758 1.00 31.87 172 ARG B CA 1
ATOM 3304 C C . ARG B 1 192 ? 20.105 127.264 13.256 1.00 32.19 172 ARG B C 1
ATOM 3305 O O . ARG B 1 192 ? 19.744 128.309 13.796 1.00 31.24 172 ARG B O 1
ATOM 3313 N N . CYS B 1 193 ? 20.269 126.126 13.930 1.00 32.04 173 CYS B N 1
ATOM 3314 C CA . CYS B 1 193 ? 19.998 126.052 15.365 1.00 32.96 173 CYS B CA 1
ATOM 3315 C C . CYS B 1 193 ? 20.885 126.987 16.178 1.00 33.42 173 CYS B C 1
ATOM 3316 O O . CYS B 1 193 ? 20.392 127.793 16.969 1.00 32.98 173 CYS B O 1
ATOM 3319 N N . THR B 1 194 ? 22.193 126.883 15.982 1.00 33.41 174 THR B N 1
ATOM 3320 C CA . THR B 1 194 ? 23.112 127.723 16.728 1.00 33.73 174 THR B CA 1
ATOM 3321 C C . THR B 1 194 ? 22.999 129.197 16.334 1.00 34.89 174 THR B C 1
ATOM 3322 O O . THR B 1 194 ? 23.297 130.080 17.141 1.00 34.93 174 THR B O 1
ATOM 3326 N N . ALA B 1 195 ? 22.546 129.468 15.111 1.00 34.01 175 ALA B N 1
ATOM 3327 C CA . ALA B 1 195 ? 22.407 130.851 14.662 1.00 34.30 175 ALA B CA 1
ATOM 3328 C C . ALA B 1 195 ? 21.295 131.545 15.440 1.00 34.90 175 ALA B C 1
ATOM 3329 O O . ALA B 1 195 ? 21.464 132.672 15.914 1.00 33.36 175 ALA B O 1
ATOM 3331 N N . ILE B 1 196 ? 20.161 130.867 15.575 1.00 34.36 176 ILE B N 1
ATOM 3332 C CA . ILE B 1 196 ? 19.033 131.432 16.297 1.00 35.97 176 ILE B CA 1
ATOM 3333 C C . ILE B 1 196 ? 19.278 131.484 17.807 1.00 36.16 176 ILE B C 1
ATOM 3334 O O . ILE B 1 196 ? 18.806 132.397 18.486 1.00 37.14 176 ILE B O 1
ATOM 3339 N N . ASP B 1 197 ? 20.023 130.518 18.331 1.00 35.03 177 ASP B N 1
ATOM 3340 C CA . ASP B 1 197 ? 20.300 130.496 19.757 1.00 35.12 177 ASP B CA 1
ATOM 3341 C C . ASP B 1 197 ? 21.390 131.488 20.136 1.00 35.70 177 ASP B C 1
ATOM 3342 O O . ASP B 1 197 ? 21.281 132.193 21.138 1.00 34.09 177 ASP B O 1
ATOM 3347 N N . LEU B 1 198 ? 22.433 131.558 19.320 1.00 36.37 178 LEU B N 1
ATOM 3348 C CA . LEU B 1 198 ? 23.544 132.449 19.615 1.00 37.23 178 LEU B CA 1
ATOM 3349 C C . LEU B 1 198 ? 23.363 133.920 19.230 1.00 38.32 178 LEU B C 1
ATOM 3350 O O . LEU B 1 198 ? 24.076 134.785 19.756 1.00 38.58 178 LEU B O 1
ATOM 3355 N N . ILE B 1 199 ? 22.428 134.225 18.329 1.00 37.78 179 ILE B N 1
ATOM 3356 C CA . ILE B 1 199 ? 22.241 135.622 17.950 1.00 37.38 179 ILE B CA 1
ATOM 3357 C C . ILE B 1 199 ? 21.688 136.386 19.151 1.00 39.05 179 ILE B C 1
ATOM 3358 O O . ILE B 1 199 ? 21.818 137.607 19.231 1.00 38.62 179 ILE B O 1
ATOM 3363 N N . GLN B 1 200 ? 21.083 135.656 20.087 1.00 39.96 180 GLN B N 1
ATOM 3364 C CA . GLN B 1 200 ? 20.537 136.261 21.303 1.00 40.82 180 GLN B CA 1
ATOM 3365 C C . GLN B 1 200 ? 21.664 136.934 22.072 1.00 40.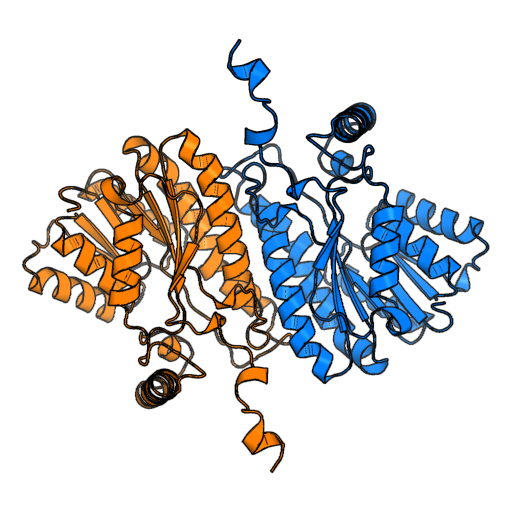26 180 GLN B C 1
ATOM 3366 O O . GLN B 1 200 ? 21.465 137.959 22.721 1.00 38.48 180 GLN B O 1
ATOM 3372 N N . HIS B 1 201 ? 22.846 136.331 22.004 1.00 39.89 181 HIS B N 1
ATOM 3373 C CA . HIS B 1 201 ? 24.003 136.846 22.714 1.00 40.34 181 HIS B CA 1
ATOM 3374 C C . HIS B 1 201 ? 24.945 137.622 21.807 1.00 39.62 181 HIS B C 1
ATOM 3375 O O . HIS B 1 201 ? 26.116 137.809 22.127 1.00 41.05 181 HIS B O 1
ATOM 3382 N N . GLY B 1 202 ? 24.428 138.060 20.664 1.00 38.39 182 GLY B N 1
ATOM 3383 C CA . GLY B 1 202 ? 25.228 138.858 19.755 1.00 36.58 182 GLY B CA 1
ATOM 3384 C C . GLY B 1 202 ? 26.174 138.199 18.768 1.00 36.48 182 GLY B C 1
ATOM 3385 O O . GLY B 1 202 ? 26.959 138.906 18.133 1.00 36.18 182 GLY B O 1
ATOM 3386 N N . VAL B 1 203 ? 26.138 136.877 18.619 1.00 34.65 183 VAL B N 1
ATOM 3387 C CA . VAL B 1 203 ? 27.034 136.263 17.650 1.00 33.50 183 VAL B CA 1
ATOM 3388 C C . VAL B 1 203 ? 26.246 135.751 16.447 1.00 33.05 183 VAL B C 1
ATOM 3389 O O . VAL B 1 203 ? 25.193 135.133 16.591 1.00 32.01 183 VAL B O 1
ATOM 3393 N N . ARG B 1 204 ? 26.750 136.043 15.254 1.00 32.94 184 ARG B N 1
ATOM 3394 C CA . ARG B 1 204 ? 26.092 135.616 14.032 1.00 33.47 184 ARG B CA 1
ATOM 3395 C C . ARG B 1 204 ? 26.684 134.304 13.544 1.00 33.17 184 ARG B C 1
ATOM 3396 O O . ARG B 1 204 ? 27.894 134.093 13.616 1.00 33.50 184 ARG B O 1
ATOM 3404 N N . VAL B 1 205 ? 25.822 133.435 13.031 1.00 32.13 185 VAL B N 1
ATOM 3405 C CA . VAL B 1 205 ? 26.254 132.146 12.521 1.00 31.33 185 VAL B CA 1
ATOM 3406 C C . VAL B 1 205 ? 25.701 131.918 11.123 1.00 31.59 185 VAL B C 1
ATOM 3407 O O . VAL B 1 205 ? 24.493 131.998 10.907 1.00 32.60 185 VAL B O 1
ATOM 3411 N N . ASN B 1 206 ? 26.592 131.657 10.174 1.00 31.44 186 ASN B N 1
ATOM 3412 C CA . ASN B 1 206 ? 26.196 131.379 8.800 1.00 32.74 186 ASN B CA 1
ATOM 3413 C C . ASN B 1 206 ? 27.101 130.312 8.233 1.00 34.08 186 ASN B C 1
ATOM 3414 O O . ASN B 1 206 ? 27.997 129.818 8.923 1.00 34.56 186 ASN B O 1
ATOM 3419 N N . SER B 1 207 ? 26.882 129.973 6.969 1.00 34.34 187 SER B N 1
ATOM 3420 C CA . SER B 1 207 ? 27.651 128.919 6.347 1.00 33.95 187 SER B CA 1
ATOM 3421 C C . SER B 1 207 ? 27.766 129.076 4.842 1.00 34.93 187 SER B C 1
ATOM 3422 O O . SER B 1 207 ? 27.068 129.891 4.228 1.00 34.74 187 SER B O 1
ATOM 3425 N N . VAL B 1 208 ? 28.663 128.283 4.262 1.00 34.56 188 VAL B N 1
ATOM 3426 C CA . VAL B 1 208 ? 28.868 128.250 2.821 1.00 34.52 188 VAL B CA 1
ATOM 3427 C C . VAL B 1 208 ? 28.828 126.780 2.406 1.00 34.37 188 VAL B C 1
ATOM 3428 O O . VAL B 1 208 ? 29.454 125.929 3.050 1.00 32.73 188 VAL B O 1
ATOM 3432 N N . SER B 1 209 ? 28.072 126.481 1.352 1.00 32.60 189 SER B N 1
ATOM 3433 C CA . SER B 1 209 ? 27.981 125.118 0.838 1.00 32.44 189 SER B CA 1
ATOM 3434 C C . SER B 1 209 ? 28.668 125.100 -0.530 1.00 32.54 189 SER B C 1
ATOM 3435 O O . SER B 1 209 ? 28.063 125.419 -1.554 1.00 32.58 189 SER B O 1
ATOM 3438 N N . PRO B 1 210 ? 29.957 124.748 -0.559 1.00 32.08 190 PRO B N 1
ATOM 3439 C CA . PRO B 1 210 ? 30.690 124.708 -1.824 1.00 32.38 190 PRO B CA 1
ATOM 3440 C C . PRO B 1 210 ? 30.306 123.538 -2.724 1.00 32.74 190 PRO B C 1
ATOM 3441 O O . PRO B 1 210 ? 29.806 122.509 -2.264 1.00 31.65 190 PRO B O 1
ATOM 3445 N N . GLY B 1 211 ? 30.533 123.726 -4.017 1.00 34.11 191 GLY B N 1
ATOM 3446 C CA . GLY B 1 211 ? 30.310 122.671 -4.983 1.00 34.55 191 GLY B CA 1
ATOM 3447 C C . GLY B 1 211 ? 31.724 122.130 -5.135 1.00 35.29 191 GLY B C 1
ATOM 3448 O O . GLY B 1 211 ? 32.474 122.121 -4.159 1.00 34.93 191 GLY B O 1
ATOM 3449 N N . ALA B 1 212 ? 32.121 121.713 -6.331 1.00 35.23 192 ALA B N 1
ATOM 3450 C CA . ALA B 1 212 ? 33.472 121.197 -6.520 1.00 34.72 192 ALA B CA 1
ATOM 3451 C C . ALA B 1 212 ? 34.529 122.302 -6.431 1.00 36.41 192 ALA B C 1
ATOM 3452 O O . ALA B 1 212 ? 34.401 123.366 -7.055 1.00 37.11 192 ALA B O 1
ATOM 3454 N N . VAL B 1 213 ? 35.574 122.048 -5.650 1.00 35.13 193 VAL B N 1
ATOM 3455 C CA . VAL B 1 213 ? 36.665 123.006 -5.492 1.00 35.35 193 VAL B CA 1
ATOM 3456 C C . VAL B 1 213 ? 37.993 122.266 -5.615 1.00 35.30 193 VAL B C 1
ATOM 3457 O O . VAL B 1 213 ? 38.231 121.285 -4.912 1.00 35.31 193 VAL B O 1
ATOM 3461 N N . ALA B 1 214 ? 38.856 122.740 -6.507 1.00 36.71 194 ALA B N 1
ATOM 3462 C CA . ALA B 1 214 ? 40.155 122.111 -6.722 1.00 37.85 194 ALA B CA 1
ATOM 3463 C C . ALA B 1 214 ? 41.104 122.379 -5.557 1.00 37.83 194 ALA B C 1
ATOM 3464 O O . ALA B 1 214 ? 41.831 123.376 -5.540 1.00 38.90 194 ALA B O 1
ATOM 3466 N N . THR B 1 215 ? 41.094 121.477 -4.585 1.00 37.26 195 THR B N 1
ATOM 3467 C CA . THR B 1 215 ? 41.947 121.605 -3.414 1.00 38.13 195 THR B CA 1
ATOM 3468 C C . THR B 1 215 ? 42.691 120.285 -3.196 1.00 38.92 195 THR B C 1
ATOM 3469 O O . THR B 1 215 ? 43.035 119.590 -4.155 1.00 39.11 195 THR B O 1
ATOM 3473 N N . GLY B 1 216 ? 42.947 119.946 -1.938 1.00 38.93 196 GLY B N 1
ATOM 3474 C CA . GLY B 1 216 ? 43.614 118.694 -1.642 1.00 39.85 196 GLY B CA 1
ATOM 3475 C C . GLY B 1 216 ? 42.562 117.681 -1.232 1.00 40.90 196 GLY B C 1
ATOM 3476 O O . GLY B 1 216 ? 42.879 116.587 -0.752 1.00 42.30 196 GLY B O 1
ATOM 3477 N N . PHE B 1 217 ? 41.301 118.050 -1.435 1.00 39.72 197 PHE B N 1
ATOM 3478 C CA . PHE B 1 217 ? 40.170 117.204 -1.070 1.00 40.23 197 PHE B CA 1
ATOM 3479 C C . PHE B 1 217 ? 40.215 115.796 -1.664 1.00 40.39 197 PHE B C 1
ATOM 3480 O O . PHE B 1 217 ? 40.075 114.814 -0.938 1.00 39.11 197 PHE B O 1
ATOM 3488 N N . MET B 1 218 ? 40.392 115.689 -2.979 1.00 40.77 198 MET B N 1
ATOM 3489 C CA . MET B 1 218 ? 40.436 114.368 -3.599 1.00 42.01 198 MET B CA 1
ATOM 3490 C C . MET B 1 218 ? 41.719 113.638 -3.222 1.00 42.41 198 MET B C 1
ATOM 3491 O O . MET B 1 218 ? 41.743 112.406 -3.150 1.00 41.57 198 MET B O 1
ATOM 3496 N N . GLY B 1 219 ? 42.779 114.408 -2.977 1.00 42.20 199 GLY B N 1
ATOM 3497 C CA . GLY B 1 219 ? 44.048 113.825 -2.588 1.00 41.07 199 GLY B CA 1
ATOM 3498 C C . GLY B 1 219 ? 43.880 113.121 -1.258 1.00 42.35 199 GLY B C 1
ATOM 3499 O O . GLY B 1 219 ? 44.386 112.016 -1.062 1.00 42.88 199 GLY B O 1
ATOM 3500 N N . ALA B 1 220 ? 43.155 113.756 -0.340 1.00 42.04 200 ALA B N 1
ATOM 3501 C CA . ALA B 1 220 ? 42.912 113.170 0.973 1.00 42.54 200 ALA B CA 1
ATOM 3502 C C . ALA B 1 220 ? 42.081 111.891 0.858 1.00 43.23 200 ALA B C 1
ATOM 3503 O O . ALA B 1 220 ? 42.090 111.058 1.760 1.00 44.24 200 ALA B O 1
ATOM 3505 N N . MET B 1 221 ? 41.353 111.743 -0.244 1.00 43.87 201 MET B N 1
ATOM 3506 C CA . MET B 1 221 ? 40.533 110.553 -0.452 1.00 45.64 201 MET B CA 1
ATOM 3507 C C . MET B 1 221 ? 41.349 109.411 -1.043 1.00 46.93 201 MET B C 1
ATOM 3508 O O . MET B 1 221 ? 40.860 108.287 -1.160 1.00 47.14 201 MET B O 1
ATOM 3513 N N . GLY B 1 222 ? 42.590 109.706 -1.419 1.00 47.64 202 GLY B N 1
ATOM 3514 C CA . GLY B 1 222 ? 43.451 108.685 -1.984 1.00 48.65 202 GLY B CA 1
ATOM 3515 C C . GLY B 1 222 ? 43.858 108.896 -3.432 1.00 50.43 202 GLY B C 1
ATOM 3516 O O . GLY B 1 222 ? 44.603 108.087 -3.984 1.00 52.27 202 GLY B O 1
ATOM 3517 N N . LEU B 1 223 ? 43.388 109.971 -4.058 1.00 50.07 203 LEU B N 1
ATOM 3518 C CA . LEU B 1 223 ? 43.742 110.221 -5.450 1.00 49.94 203 LEU B CA 1
ATOM 3519 C C . LEU B 1 223 ? 45.071 110.931 -5.642 1.00 50.31 203 LEU B C 1
ATOM 3520 O O . LEU B 1 223 ? 45.343 111.945 -4.999 1.00 50.22 203 LEU B O 1
ATOM 3525 N N . PRO B 1 224 ? 45.925 110.392 -6.526 1.00 50.56 204 PRO B N 1
ATOM 3526 C CA . PRO B 1 224 ? 47.227 110.998 -6.805 1.00 50.65 204 PRO B CA 1
ATOM 3527 C C . PRO B 1 224 ? 46.952 112.358 -7.443 1.00 51.61 204 PRO B C 1
ATOM 3528 O O . PRO B 1 224 ? 45.922 112.546 -8.094 1.00 51.00 204 PRO B O 1
ATOM 3532 N N . GLU B 1 225 ? 47.868 113.299 -7.258 1.00 52.91 205 GLU B N 1
ATOM 3533 C CA . GLU B 1 225 ? 47.701 114.634 -7.804 1.00 54.58 205 GLU B CA 1
ATOM 3534 C C . GLU B 1 225 ? 47.310 114.601 -9.277 1.00 54.80 205 GLU B C 1
ATOM 3535 O O . GLU B 1 225 ? 46.424 115.339 -9.703 1.00 55.08 205 GLU B O 1
ATOM 3541 N N . THR B 1 226 ? 47.970 113.744 -10.050 1.00 54.33 206 THR B N 1
ATOM 3542 C CA . THR B 1 226 ? 47.693 113.628 -11.478 1.00 53.26 206 THR B CA 1
ATOM 3543 C C . THR B 1 226 ? 46.239 113.263 -11.752 1.00 51.81 206 THR B C 1
ATOM 3544 O O . THR B 1 226 ? 45.629 113.777 -12.689 1.00 50.26 206 THR B O 1
ATOM 3548 N N . ALA B 1 227 ? 45.686 112.374 -10.933 1.00 50.82 207 ALA B N 1
ATOM 3549 C CA . ALA B 1 227 ? 44.303 111.948 -11.104 1.00 50.41 207 ALA B CA 1
ATOM 3550 C C . ALA B 1 227 ? 43.324 113.023 -10.633 1.00 50.55 207 ALA B C 1
ATOM 3551 O O . ALA B 1 227 ? 42.310 113.277 -11.292 1.00 50.04 207 ALA B O 1
ATOM 3553 N N . SER B 1 228 ? 43.621 113.657 -9.500 1.00 49.18 208 SER B N 1
ATOM 3554 C CA . SER B 1 228 ? 42.734 114.692 -8.993 1.00 49.41 208 SER B CA 1
ATOM 3555 C C . SER B 1 228 ? 42.681 115.835 -10.010 1.00 49.00 208 SER B C 1
ATOM 3556 O O . SER B 1 228 ? 41.618 116.405 -10.251 1.00 47.79 208 SER B O 1
ATOM 3559 N N . ASP B 1 229 ? 43.820 116.149 -10.623 1.00 48.51 209 ASP B N 1
ATOM 3560 C CA . ASP B 1 229 ? 43.878 117.214 -11.624 1.00 50.23 209 ASP B CA 1
ATOM 3561 C C . ASP B 1 229 ? 42.994 116.902 -12.824 1.00 50.97 209 ASP B C 1
ATOM 3562 O O . ASP B 1 229 ? 42.265 117.765 -13.316 1.00 51.28 209 ASP B O 1
ATOM 3567 N N . LYS B 1 230 ? 43.075 115.663 -13.295 1.00 51.26 210 LYS B N 1
ATOM 3568 C CA . LYS B 1 230 ? 42.292 115.215 -14.438 1.00 51.27 210 LYS B CA 1
ATOM 3569 C C . LYS B 1 230 ? 40.804 115.383 -14.126 1.00 50.61 210 LYS B C 1
ATOM 3570 O O . LYS B 1 230 ? 40.029 115.843 -14.965 1.00 50.84 210 LYS B O 1
ATOM 3576 N N . LEU B 1 231 ? 40.419 115.019 -12.906 1.00 49.17 211 LEU B N 1
ATOM 3577 C CA . LEU B 1 231 ? 39.029 115.107 -12.465 1.00 47.98 211 LEU B CA 1
ATOM 3578 C C . LEU B 1 231 ? 38.516 116.549 -12.431 1.00 46.54 211 LEU B C 1
ATOM 3579 O O . LEU B 1 231 ? 37.483 116.865 -13.026 1.00 45.42 211 LEU B O 1
ATOM 3584 N N . TYR B 1 232 ? 39.236 117.415 -11.721 1.00 44.84 212 TYR B N 1
ATOM 3585 C CA . TYR B 1 232 ? 38.850 118.818 -11.596 1.00 45.23 212 TYR B CA 1
ATOM 3586 C C . TYR B 1 232 ? 38.804 119.493 -12.955 1.00 46.31 212 TYR B C 1
ATOM 3587 O O . TYR B 1 232 ? 37.964 120.361 -13.203 1.00 46.03 212 TYR B O 1
ATOM 3596 N N . SER B 1 233 ? 39.711 119.083 -13.834 1.00 46.76 213 SER B N 1
ATOM 3597 C CA . SER B 1 233 ? 39.781 119.648 -15.169 1.00 47.03 213 SER B CA 1
ATOM 3598 C C . SER B 1 233 ? 38.586 119.217 -16.018 1.00 45.87 213 SER B C 1
ATOM 3599 O O . SER B 1 233 ? 38.036 120.009 -16.789 1.00 45.34 213 SER B O 1
ATOM 3602 N N . PHE B 1 234 ? 38.185 117.961 -15.869 1.00 44.21 214 PHE B N 1
ATOM 3603 C CA . PHE B 1 234 ? 37.065 117.426 -16.627 1.00 44.47 214 PHE B CA 1
ATOM 3604 C C . PHE B 1 234 ? 35.725 118.057 -16.248 1.00 43.66 214 PHE B C 1
ATOM 3605 O O . PHE B 1 234 ? 34.982 118.514 -17.118 1.00 43.44 214 PHE B O 1
ATOM 3613 N N . ILE B 1 235 ? 35.414 118.084 -14.957 1.00 42.27 215 ILE B N 1
ATOM 3614 C CA . ILE B 1 235 ? 34.151 118.659 -14.514 1.00 41.27 215 ILE B CA 1
ATOM 3615 C C . ILE B 1 235 ? 34.134 120.160 -14.747 1.00 40.67 215 ILE B C 1
ATOM 3616 O O . ILE B 1 235 ? 33.084 120.746 -15.008 1.00 38.90 215 ILE B O 1
ATOM 3621 N N . GLY B 1 236 ? 35.308 120.775 -14.667 1.00 40.91 216 GLY B N 1
ATOM 3622 C CA . GLY B 1 236 ? 35.405 122.204 -14.880 1.00 43.04 216 GLY B CA 1
ATOM 3623 C C . GLY B 1 236 ? 35.149 122.607 -16.324 1.00 45.20 216 GLY B C 1
ATOM 3624 O O . GLY B 1 236 ? 34.867 123.773 -16.593 1.00 46.29 216 GLY B O 1
ATOM 3625 N N . SER B 1 237 ? 35.229 121.654 -17.250 1.00 45.12 217 SER B N 1
ATOM 3626 C CA . SER B 1 237 ? 35.022 121.954 -18.666 1.00 46.54 217 SER B CA 1
ATOM 3627 C C . SER B 1 237 ? 33.685 121.463 -19.218 1.00 46.89 217 SER B C 1
ATOM 3628 O O . SER B 1 237 ? 33.353 121.742 -20.371 1.00 47.27 217 SER B O 1
ATOM 3631 N N . ARG B 1 238 ? 32.926 120.730 -18.407 1.00 45.73 218 ARG B N 1
ATOM 3632 C CA . ARG B 1 238 ? 31.630 120.211 -18.833 1.00 45.16 218 ARG B CA 1
ATOM 3633 C C . ARG B 1 238 ? 30.506 121.035 -18.212 1.00 44.53 218 ARG B C 1
ATOM 3634 O O . ARG B 1 238 ? 30.298 120.994 -17.001 1.00 43.38 218 ARG B O 1
ATOM 3642 N N . LYS B 1 239 ? 29.778 121.777 -19.043 1.00 44.03 219 LYS B N 1
ATOM 3643 C CA . LYS B 1 239 ? 28.694 122.630 -18.556 1.00 43.50 219 LYS B CA 1
ATOM 3644 C C . LYS B 1 239 ? 27.619 121.889 -17.752 1.00 42.42 219 LYS B C 1
ATOM 3645 O O . LYS B 1 239 ? 26.996 122.480 -16.869 1.00 40.95 219 LYS B O 1
ATOM 3651 N N . GLU B 1 240 ? 27.396 120.609 -18.047 1.00 40.41 220 GLU B N 1
ATOM 3652 C CA . GLU B 1 240 ? 26.385 119.852 -17.314 1.00 39.41 220 GLU B CA 1
ATOM 3653 C C . GLU B 1 240 ? 26.917 119.466 -15.942 1.00 38.98 220 GLU B C 1
ATOM 3654 O O . GLU B 1 240 ? 26.170 118.994 -15.082 1.00 39.15 220 GLU B O 1
ATOM 3660 N N . CYS B 1 241 ? 28.217 119.664 -15.744 1.00 38.88 221 CYS B N 1
ATOM 3661 C CA . CYS B 1 241 ? 28.855 119.373 -14.459 1.00 38.51 221 CYS B CA 1
ATOM 3662 C C . CYS B 1 241 ? 28.968 120.673 -13.667 1.00 37.58 221 CYS B C 1
ATOM 3663 O O . CYS B 1 241 ? 28.531 120.749 -12.519 1.00 39.10 221 CYS B O 1
ATOM 3666 N N . ILE B 1 242 ? 29.561 121.689 -14.289 1.00 35.43 222 ILE B N 1
ATOM 3667 C CA . ILE B 1 242 ? 29.723 122.993 -13.660 1.00 34.33 222 ILE B CA 1
ATOM 3668 C C . ILE B 1 242 ? 29.424 124.084 -14.688 1.00 34.39 222 ILE B C 1
ATOM 3669 O O . ILE B 1 242 ? 30.300 124.517 -15.440 1.00 34.86 222 ILE B O 1
ATOM 3674 N N . PRO B 1 243 ? 28.168 124.546 -14.727 1.00 34.18 223 PRO B N 1
ATOM 3675 C CA . PRO B 1 243 ? 27.731 125.583 -15.662 1.00 32.84 223 PRO B CA 1
ATOM 3676 C C . PRO B 1 243 ? 28.646 126.800 -15.787 1.00 33.36 223 PRO B C 1
ATOM 3677 O O . PRO B 1 243 ? 28.810 127.347 -16.878 1.00 33.31 223 PRO B O 1
ATOM 3681 N N . VAL B 1 244 ? 29.247 127.225 -14.683 1.00 32.93 224 VAL B N 1
ATOM 3682 C CA . VAL B 1 244 ? 30.078 128.418 -14.720 1.00 33.56 224 VAL B CA 1
ATOM 3683 C C . VAL B 1 244 ? 31.286 128.367 -15.653 1.00 35.92 224 VAL B C 1
ATOM 3684 O O . VAL B 1 244 ? 31.866 129.407 -15.971 1.00 35.92 224 VAL B O 1
ATOM 3688 N N . GLY B 1 245 ? 31.680 127.175 -16.085 1.00 36.61 225 GLY B N 1
ATOM 3689 C CA . GLY B 1 245 ? 32.804 127.089 -17.002 1.00 38.86 225 GLY B CA 1
ATOM 3690 C C . GLY B 1 245 ? 34.183 126.819 -16.428 1.00 40.23 225 GLY B C 1
ATOM 3691 O O . GLY B 1 245 ? 35.168 126.826 -17.167 1.00 41.18 225 GLY B O 1
ATOM 3692 N N . HIS B 1 246 ? 34.273 126.599 -15.122 1.00 39.65 226 HIS B N 1
ATOM 3693 C CA . HIS B 1 246 ? 35.554 126.297 -14.501 1.00 38.81 226 HIS B CA 1
ATOM 3694 C C . HIS B 1 246 ? 35.345 125.646 -13.148 1.00 38.82 226 HIS B C 1
ATOM 3695 O O . HIS B 1 246 ? 34.328 125.871 -12.493 1.00 39.95 226 HIS B O 1
ATOM 3702 N N . CYS B 1 247 ? 36.304 124.827 -12.736 1.00 38.02 227 CYS B N 1
ATOM 3703 C CA . CYS B 1 247 ? 36.210 124.173 -11.445 1.00 37.35 227 CYS B CA 1
ATOM 3704 C C . CYS B 1 247 ? 36.471 125.226 -10.374 1.00 37.43 227 CYS B C 1
ATOM 3705 O O . CYS B 1 247 ? 37.269 126.145 -10.571 1.00 35.89 227 CYS B O 1
ATOM 3708 N N . GLY B 1 248 ? 35.786 125.095 -9.245 1.00 38.80 228 GLY B N 1
ATOM 3709 C CA . GLY B 1 248 ? 35.956 126.055 -8.175 1.00 39.83 228 GLY B CA 1
ATOM 3710 C C . GLY B 1 248 ? 37.378 126.160 -7.660 1.00 40.77 228 GLY B C 1
ATOM 3711 O O . GLY B 1 248 ? 38.119 125.177 -7.649 1.00 41.20 228 GLY B O 1
ATOM 3712 N N . LYS B 1 249 ? 37.752 127.365 -7.242 1.00 41.40 229 LYS B N 1
ATOM 3713 C CA . LYS B 1 249 ? 39.075 127.635 -6.693 1.00 42.65 229 LYS B CA 1
ATOM 3714 C C . LYS B 1 249 ? 38.876 127.987 -5.227 1.00 40.14 229 LYS B C 1
ATOM 3715 O O . LYS B 1 249 ? 37.883 128.612 -4.872 1.00 38.99 229 LYS B O 1
ATOM 3721 N N . PRO B 1 250 ? 39.823 127.600 -4.358 1.00 39.47 230 PRO B N 1
ATOM 3722 C CA . PRO B 1 250 ? 39.731 127.885 -2.921 1.00 37.90 230 PRO B CA 1
ATOM 3723 C C . PRO B 1 250 ? 39.403 129.348 -2.619 1.00 37.16 230 PRO B C 1
ATOM 3724 O O . PRO B 1 250 ? 38.605 129.649 -1.729 1.00 34.76 230 PRO B O 1
ATOM 3728 N N . GLU B 1 251 ? 40.016 130.259 -3.363 1.00 37.05 231 GLU B N 1
ATOM 3729 C CA . GLU B 1 251 ? 39.773 131.674 -3.135 1.00 41.00 231 GLU B CA 1
ATOM 3730 C C . GLU B 1 251 ? 38.310 132.066 -3.352 1.00 40.13 231 GLU B C 1
ATOM 3731 O O . GLU B 1 251 ? 37.783 132.938 -2.651 1.00 39.81 231 GLU B O 1
ATOM 3737 N N . GLU B 1 252 ? 37.658 131.422 -4.317 1.00 37.79 232 GLU B N 1
ATOM 3738 C CA . GLU B 1 252 ? 36.263 131.714 -4.616 1.00 36.51 232 GLU B CA 1
ATOM 3739 C C . GLU B 1 252 ? 35.354 131.417 -3.428 1.00 36.29 232 GLU B C 1
ATOM 3740 O O . GLU B 1 252 ? 34.399 132.146 -3.174 1.00 36.78 232 GLU B O 1
ATOM 3746 N N . ILE B 1 253 ? 35.658 130.353 -2.695 1.00 35.89 233 ILE B N 1
ATOM 3747 C CA . ILE B 1 253 ? 34.879 129.997 -1.517 1.00 34.82 233 ILE B CA 1
ATOM 3748 C C . ILE B 1 253 ? 35.342 130.877 -0.354 1.00 34.40 233 ILE B C 1
ATOM 3749 O O . ILE B 1 253 ? 34.539 131.324 0.466 1.00 35.90 233 ILE B O 1
ATOM 3754 N N . ALA B 1 254 ? 36.643 131.131 -0.293 1.00 34.07 234 ALA B N 1
ATOM 3755 C CA . ALA B 1 254 ? 37.205 131.961 0.773 1.00 36.94 234 ALA B CA 1
ATOM 3756 C C . ALA B 1 254 ? 36.570 133.360 0.783 1.00 36.30 234 ALA B C 1
ATOM 3757 O O . ALA B 1 254 ? 36.253 133.900 1.845 1.00 35.41 234 ALA B O 1
ATOM 3759 N N . ASN B 1 255 ? 36.388 133.940 -0.401 1.00 35.92 235 ASN B N 1
ATOM 3760 C CA . ASN B 1 255 ? 35.779 135.264 -0.519 1.00 36.37 235 ASN B CA 1
ATOM 3761 C C . ASN B 1 255 ? 34.406 135.317 0.137 1.00 36.05 235 ASN B C 1
ATOM 3762 O O . ASN B 1 255 ? 34.038 136.320 0.743 1.00 35.19 235 ASN B O 1
ATOM 3767 N N . ILE B 1 256 ? 33.641 134.240 0.007 1.00 35.87 236 ILE B N 1
ATOM 3768 C CA . ILE B 1 256 ? 32.317 134.233 0.590 1.00 37.56 236 ILE B CA 1
ATOM 3769 C C . ILE B 1 256 ? 32.371 133.968 2.096 1.00 37.07 236 ILE B C 1
ATOM 3770 O O . ILE B 1 256 ? 31.541 134.480 2.853 1.00 35.39 236 ILE B O 1
ATOM 3775 N N . ILE B 1 257 ? 33.361 133.203 2.543 1.00 37.09 237 ILE B N 1
ATOM 3776 C CA . ILE B 1 257 ? 33.507 132.957 3.973 1.00 36.48 237 ILE B CA 1
ATOM 3777 C C . ILE B 1 257 ? 33.829 134.316 4.618 1.00 37.54 237 ILE B C 1
ATOM 3778 O O . ILE B 1 257 ? 33.239 134.696 5.634 1.00 36.79 237 ILE B O 1
ATOM 3783 N N . VAL B 1 258 ? 34.757 135.047 4.003 1.00 36.92 238 VAL B N 1
ATOM 3784 C CA . VAL B 1 258 ? 35.164 136.361 4.491 1.00 37.57 238 VAL B CA 1
ATOM 3785 C C . VAL B 1 258 ? 33.988 137.344 4.506 1.00 37.58 238 VAL B C 1
ATOM 3786 O O . VAL B 1 258 ? 33.803 138.089 5.473 1.00 38.73 238 VAL B O 1
ATOM 3790 N N . PHE B 1 259 ? 33.197 137.345 3.438 1.00 35.03 239 PHE B N 1
ATOM 3791 C CA . PHE B 1 259 ? 32.037 138.220 3.350 1.00 33.65 239 PHE B CA 1
ATOM 3792 C C . PHE B 1 259 ? 31.070 137.917 4.508 1.00 33.16 239 PHE B C 1
ATOM 3793 O O . PHE B 1 259 ? 30.551 138.823 5.159 1.00 32.07 239 PHE B O 1
ATOM 3801 N N . LEU B 1 260 ? 30.833 136.638 4.765 1.00 32.75 240 LEU B N 1
ATOM 3802 C CA . LEU B 1 260 ? 29.926 136.250 5.838 1.00 33.52 240 LEU B CA 1
ATOM 3803 C C . LEU B 1 260 ? 30.515 136.530 7.212 1.00 34.27 240 LEU B C 1
ATOM 3804 O O . LEU B 1 260 ? 29.787 136.604 8.195 1.00 32.56 240 LEU B O 1
ATOM 3809 N N . ALA B 1 261 ? 31.834 136.680 7.282 1.00 36.01 241 ALA B N 1
ATOM 3810 C CA . ALA B 1 261 ? 32.497 136.942 8.557 1.00 37.81 241 ALA B CA 1
ATOM 3811 C C . ALA B 1 261 ? 32.569 138.441 8.815 1.00 39.47 241 ALA B C 1
ATOM 3812 O O . ALA B 1 261 ? 33.023 138.881 9.874 1.00 39.77 241 ALA B O 1
ATOM 3814 N N . ASP B 1 262 ? 32.106 139.217 7.839 1.00 39.94 242 ASP B N 1
ATOM 3815 C CA . ASP B 1 262 ? 32.131 140.672 7.921 1.00 40.80 242 ASP B CA 1
ATOM 3816 C C . ASP B 1 262 ? 30.790 141.271 8.338 1.00 40.76 242 ASP B C 1
ATOM 3817 O O . ASP B 1 262 ? 29.948 141.570 7.492 1.00 41.24 242 ASP B O 1
ATOM 3822 N N . ARG B 1 263 ? 30.607 141.448 9.641 1.00 41.25 243 ARG B N 1
ATOM 3823 C CA . ARG B 1 263 ? 29.384 142.025 10.203 1.00 40.93 243 ARG B CA 1
ATOM 3824 C C . ARG B 1 263 ? 28.919 143.250 9.415 1.00 40.65 243 ARG B C 1
ATOM 3825 O O . ARG B 1 263 ? 27.732 143.408 9.119 1.00 38.39 243 ARG B O 1
ATOM 3833 N N . ASN B 1 264 ? 29.870 144.118 9.091 1.00 39.28 244 ASN B N 1
ATOM 3834 C CA . ASN B 1 264 ? 29.577 145.354 8.387 1.00 41.67 244 ASN B CA 1
ATOM 3835 C C . ASN B 1 264 ? 28.860 145.200 7.050 1.00 40.17 244 ASN B C 1
ATOM 3836 O O . ASN B 1 264 ? 28.099 146.077 6.652 1.00 39.20 244 ASN B O 1
ATOM 3841 N N . LEU B 1 265 ? 29.091 144.086 6.364 1.00 38.53 245 LEU B N 1
ATOM 3842 C CA . LEU B 1 265 ? 28.477 143.862 5.062 1.00 37.94 245 LEU B CA 1
ATOM 3843 C C . LEU B 1 265 ? 27.326 142.857 5.022 1.00 37.90 245 LEU B C 1
ATOM 3844 O O . LEU B 1 265 ? 26.374 143.041 4.264 1.00 39.99 245 LEU B O 1
ATOM 3849 N N . SER B 1 266 ? 27.404 141.802 5.828 1.00 35.96 246 SER B N 1
ATOM 3850 C CA . SER B 1 266 ? 26.375 140.758 5.810 1.00 34.30 246 SER B CA 1
ATOM 3851 C C . SER B 1 266 ? 25.542 140.642 7.081 1.00 33.61 246 SER B C 1
ATOM 3852 O O . SER B 1 266 ? 24.896 139.617 7.314 1.00 33.24 246 SER B O 1
ATOM 3855 N N . SER B 1 267 ? 25.544 141.704 7.879 1.00 32.90 247 SER B N 1
ATOM 3856 C CA . SER B 1 267 ? 24.827 141.749 9.149 1.00 32.43 247 SER B CA 1
ATOM 3857 C C . SER B 1 267 ? 23.401 141.199 9.170 1.00 32.80 247 SER B C 1
ATOM 3858 O O . SER B 1 267 ? 22.972 140.634 10.177 1.00 33.58 247 SER B O 1
ATOM 3861 N N . TYR B 1 268 ? 22.666 141.357 8.074 1.00 31.96 248 TYR B N 1
ATOM 3862 C CA . TYR B 1 268 ? 21.284 140.900 8.047 1.00 31.57 248 TYR B CA 1
ATOM 3863 C C . TYR B 1 268 ? 21.092 139.447 7.601 1.00 33.00 248 TYR B C 1
ATOM 3864 O O . TYR B 1 268 ? 19.964 138.948 7.554 1.00 33.56 248 TYR B O 1
ATOM 3873 N N . ILE B 1 269 ? 22.191 138.770 7.280 1.00 33.17 249 ILE B N 1
ATOM 3874 C CA . ILE B 1 269 ? 22.134 137.360 6.893 1.00 32.81 249 ILE B CA 1
ATOM 3875 C C . ILE B 1 269 ? 22.394 136.554 8.169 1.00 32.51 249 ILE B C 1
ATOM 3876 O O . ILE B 1 269 ? 23.445 136.701 8.798 1.00 31.24 249 ILE B O 1
ATOM 3881 N N . ILE B 1 270 ? 21.441 135.704 8.543 1.00 32.89 250 ILE B N 1
ATOM 3882 C CA . ILE B 1 270 ? 21.549 134.896 9.760 1.00 32.09 250 ILE B CA 1
ATOM 3883 C C . ILE B 1 270 ? 21.108 133.447 9.535 1.00 32.80 250 ILE B C 1
ATOM 3884 O O . ILE B 1 270 ? 20.034 133.192 8.995 1.00 32.40 250 ILE B O 1
ATOM 3889 N N . GLY B 1 271 ? 21.937 132.500 9.959 1.00 33.21 251 GLY B N 1
ATOM 3890 C CA . GLY B 1 271 ? 21.592 131.095 9.819 1.00 33.82 251 GLY B CA 1
ATOM 3891 C C . GLY B 1 271 ? 21.357 130.580 8.409 1.00 34.23 251 GLY B C 1
ATOM 3892 O O . GLY B 1 271 ? 20.507 129.718 8.187 1.00 34.35 251 GLY B O 1
ATOM 3893 N N . GLN B 1 272 ? 22.118 131.094 7.454 1.00 33.12 252 GLN B N 1
ATOM 3894 C CA . GLN B 1 272 ? 21.986 130.666 6.071 1.00 32.84 252 GLN B CA 1
ATOM 3895 C C . GLN B 1 272 ? 23.299 130.065 5.599 1.00 34.03 252 GLN B C 1
ATOM 3896 O O . GLN B 1 272 ? 24.370 130.382 6.133 1.00 33.16 252 GLN B O 1
ATOM 3902 N N . SER B 1 273 ? 23.211 129.191 4.602 1.00 32.78 253 SER B N 1
ATOM 3903 C CA . SER B 1 273 ? 24.401 128.599 4.005 1.00 34.13 253 SER B CA 1
ATOM 3904 C C . SER B 1 273 ? 24.278 128.915 2.519 1.00 34.96 253 SER B C 1
ATOM 3905 O O . SER B 1 273 ? 23.434 128.343 1.826 1.00 34.94 253 SER B O 1
ATOM 3908 N N . ILE B 1 274 ? 25.086 129.843 2.022 1.00 35.36 254 ILE B N 1
ATOM 3909 C CA . ILE B 1 274 ? 24.978 130.176 0.612 1.00 35.53 254 ILE B CA 1
ATOM 3910 C C . ILE B 1 274 ? 25.730 129.172 -0.254 1.00 34.00 254 ILE B C 1
ATOM 3911 O O . ILE B 1 274 ? 26.894 128.864 -0.020 1.00 33.35 254 ILE B O 1
ATOM 3916 N N . VAL B 1 275 ? 25.012 128.631 -1.231 1.00 32.80 255 VAL B N 1
ATOM 3917 C CA . VAL B 1 275 ? 25.539 127.642 -2.155 1.00 31.83 255 VAL B CA 1
ATOM 3918 C C . VAL B 1 275 ? 26.460 128.271 -3.193 1.00 32.51 255 VAL B C 1
ATOM 3919 O O . VAL B 1 275 ? 26.068 129.202 -3.890 1.00 33.03 255 VAL B O 1
ATOM 3923 N N . ALA B 1 276 ? 27.682 127.758 -3.288 1.00 31.45 256 ALA B N 1
ATOM 3924 C CA . ALA B 1 276 ? 28.656 128.258 -4.254 1.00 32.63 256 ALA B CA 1
ATOM 3925 C C . ALA B 1 276 ? 29.184 127.044 -4.997 1.00 33.87 256 ALA B C 1
ATOM 3926 O O . ALA B 1 276 ? 30.199 126.454 -4.601 1.00 34.10 256 ALA B O 1
ATOM 3928 N N . ASP B 1 277 ? 28.495 126.673 -6.076 1.00 33.69 257 ASP B N 1
ATOM 3929 C CA . ASP B 1 277 ? 28.864 125.491 -6.854 1.00 32.79 257 ASP B CA 1
ATOM 3930 C C . ASP B 1 277 ? 28.956 125.715 -8.362 1.00 32.24 257 ASP B C 1
ATOM 3931 O O . ASP B 1 277 ? 28.848 124.759 -9.135 1.00 30.21 257 ASP B O 1
ATOM 3936 N N . GLY B 1 278 ? 29.156 126.961 -8.782 1.00 32.17 258 GLY B N 1
ATOM 3937 C CA . GLY B 1 278 ? 29.234 127.238 -10.207 1.00 33.33 258 GLY B CA 1
ATOM 3938 C C . GLY B 1 278 ? 27.969 126.810 -10.943 1.00 33.89 258 GLY B C 1
ATOM 3939 O O . GLY B 1 278 ? 27.961 126.691 -12.174 1.00 32.15 258 GLY B O 1
ATOM 3940 N N . GLY B 1 279 ? 26.903 126.555 -10.180 1.00 33.97 259 GLY B N 1
ATOM 3941 C CA . GLY B 1 279 ? 25.631 126.162 -10.763 1.00 31.94 259 GLY B CA 1
ATOM 3942 C C . GLY B 1 279 ? 25.368 124.672 -10.879 1.00 32.26 259 GLY B C 1
ATOM 3943 O O . GLY B 1 279 ? 24.351 124.272 -11.451 1.00 31.05 259 GLY B O 1
ATOM 3944 N N . SER B 1 280 ? 26.256 123.847 -10.328 1.00 31.60 260 SER B N 1
ATOM 3945 C CA . SER B 1 280 ? 26.100 122.392 -10.413 1.00 32.33 260 SER B CA 1
ATOM 3946 C C . SER B 1 280 ? 24.738 121.836 -9.982 1.00 32.41 260 SER B C 1
ATOM 3947 O O . SER B 1 280 ? 24.100 121.103 -10.734 1.00 32.68 260 SER B O 1
ATOM 3950 N N . THR B 1 281 ? 24.293 122.174 -8.776 1.00 32.78 261 THR B N 1
ATOM 3951 C CA . THR B 1 281 ? 23.016 121.668 -8.279 1.00 33.24 261 THR B CA 1
ATOM 3952 C C . THR B 1 281 ? 21.796 122.136 -9.073 1.00 33.61 261 THR B C 1
ATOM 3953 O O . THR B 1 281 ? 20.687 121.683 -8.808 1.00 33.78 261 THR B O 1
ATOM 3957 N N . LEU B 1 282 ? 21.990 123.031 -10.041 1.00 34.11 262 LEU B N 1
ATOM 3958 C CA . LEU B 1 282 ? 20.869 123.525 -10.851 1.00 35.02 262 LEU B CA 1
ATOM 3959 C C . LEU B 1 282 ? 20.622 122.656 -12.086 1.00 35.81 262 LEU B C 1
ATOM 3960 O O . LEU B 1 282 ? 19.712 122.925 -12.877 1.00 36.10 262 LEU B O 1
ATOM 3965 N N . VAL B 1 283 ? 21.430 121.611 -12.237 1.00 34.97 263 VAL B N 1
ATOM 3966 C CA . VAL B 1 283 ? 21.319 120.708 -13.373 1.00 33.68 263 VAL B CA 1
ATOM 3967 C C . VAL B 1 283 ? 20.898 119.297 -12.968 1.00 33.98 263 VAL B C 1
ATOM 3968 O O . VAL B 1 283 ? 21.504 118.694 -12.083 1.00 35.20 263 VAL B O 1
ATOM 3972 N N . MET B 1 284 ? 19.863 118.778 -13.626 1.00 33.66 264 MET B N 1
ATOM 3973 C CA . MET B 1 284 ? 19.363 117.427 -13.366 1.00 34.83 264 MET B CA 1
ATOM 3974 C C . MET B 1 284 ? 20.099 116.418 -14.227 1.00 35.63 264 MET B C 1
ATOM 3975 O O . MET B 1 284 ? 20.620 116.761 -15.291 1.00 34.66 264 MET B O 1
ATOM 3980 N N . GLY B 1 285 ? 20.104 115.165 -13.787 1.00 35.40 265 GLY B N 1
ATOM 3981 C CA . GLY B 1 285 ? 20.755 114.130 -14.566 1.00 37.23 265 GLY B CA 1
ATOM 3982 C C . GLY B 1 285 ? 20.056 113.957 -15.907 1.00 38.57 265 GLY B C 1
ATOM 3983 O O . GLY B 1 285 ? 20.696 113.707 -16.925 1.00 37.95 265 GLY B O 1
ATOM 3984 N N . MET B 1 286 ? 18.734 114.102 -15.904 1.00 39.38 266 MET B N 1
ATOM 3985 C CA . MET B 1 286 ? 17.931 113.961 -17.116 1.00 40.43 266 MET B CA 1
ATOM 3986 C C . MET B 1 286 ? 18.224 115.062 -18.139 1.00 40.90 266 MET B C 1
ATOM 3987 O O . MET B 1 286 ? 18.024 114.881 -19.342 1.00 40.34 266 MET B O 1
ATOM 3992 N N . GLN B 1 287 ? 18.699 116.202 -17.658 1.00 40.52 267 GLN B N 1
ATOM 3993 C CA . GLN B 1 287 ? 18.994 117.324 -18.534 1.00 40.01 267 GLN B CA 1
ATOM 3994 C C . GLN B 1 287 ? 20.308 117.182 -19.294 1.00 41.01 267 GLN B C 1
ATOM 3995 O O . GLN B 1 287 ? 20.626 118.017 -20.135 1.00 42.16 267 GLN B O 1
ATOM 4001 N N . THR B 1 288 ? 21.066 116.125 -19.018 1.00 43.09 268 THR B N 1
ATOM 4002 C CA . THR B 1 288 ? 22.339 115.930 -19.711 1.00 45.62 268 THR B CA 1
ATOM 4003 C C . THR B 1 288 ? 22.139 115.408 -21.134 1.00 46.84 268 THR B C 1
ATOM 4004 O O . THR B 1 288 ? 23.098 115.284 -21.893 1.00 48.16 268 THR B O 1
ATOM 4008 N N . HIS B 1 289 ? 20.893 115.100 -21.485 1.00 48.80 269 HIS B N 1
ATOM 4009 C CA . HIS B 1 289 ? 20.557 114.627 -22.829 1.00 51.62 269 HIS B CA 1
ATOM 4010 C C . HIS B 1 289 ? 19.654 115.674 -23.474 1.00 54.18 269 HIS B C 1
ATOM 4011 O O . HIS B 1 289 ? 18.688 116.118 -22.852 1.00 55.36 269 HIS B O 1
ATOM 4018 N N . ASP B 1 290 ? 19.954 116.078 -24.705 1.00 56.69 270 ASP B N 1
ATOM 4019 C CA . ASP B 1 290 ? 19.102 117.057 -25.373 1.00 59.65 270 ASP B CA 1
ATOM 4020 C C . ASP B 1 290 ? 18.074 116.283 -26.200 1.00 60.87 270 ASP B C 1
ATOM 4021 O O . ASP B 1 290 ? 18.346 115.164 -26.644 1.00 59.84 270 ASP B O 1
ATOM 4026 N N . LEU B 1 291 ? 16.894 116.871 -26.385 1.00 63.05 271 LEU B N 1
ATOM 4027 C CA . LEU B 1 291 ? 15.807 116.227 -27.127 1.00 65.29 271 LEU B CA 1
ATOM 4028 C C . LEU B 1 291 ? 16.196 115.614 -28.473 1.00 67.05 271 LEU B C 1
ATOM 4029 O O . LEU B 1 291 ? 15.936 114.434 -28.721 1.00 66.33 271 LEU B O 1
ATOM 4034 N N . MET B 1 292 ? 16.806 116.416 -29.341 1.00 69.15 272 MET B N 1
ATOM 4035 C CA . MET B 1 292 ? 17.215 115.944 -30.661 1.00 72.01 272 MET B CA 1
ATOM 4036 C C . MET B 1 292 ? 18.030 114.654 -30.646 1.00 72.39 272 MET B C 1
ATOM 4037 O O . MET B 1 292 ? 17.658 113.673 -31.289 1.00 73.15 272 MET B O 1
ATOM 4042 N N . SER B 1 293 ? 19.142 114.657 -29.918 1.00 72.37 273 SER B N 1
ATOM 4043 C CA . SER B 1 293 ? 20.004 113.482 -29.847 1.00 73.12 273 SER B CA 1
ATOM 4044 C C . SER B 1 293 ? 19.261 112.239 -29.356 1.00 73.05 273 SER B C 1
ATOM 4045 O O . SER B 1 293 ? 19.595 111.115 -29.740 1.00 73.54 273 SER B O 1
ATOM 4048 N N . VAL B 1 294 ? 18.254 112.439 -28.511 1.00 72.34 274 VAL B N 1
ATOM 4049 C CA . VAL B 1 294 ? 17.470 111.324 -27.988 1.00 71.19 274 VAL B CA 1
ATOM 4050 C C . VAL B 1 294 ? 16.558 110.772 -29.080 1.00 71.21 274 VAL B C 1
ATOM 4051 O O . VAL B 1 294 ? 16.308 109.570 -29.146 1.00 70.71 274 VAL B O 1
ATOM 4055 N N . LEU B 1 295 ? 16.069 111.660 -29.939 1.00 71.38 275 LEU B N 1
ATOM 4056 C CA . LEU B 1 295 ? 15.185 111.264 -31.026 1.00 71.93 275 LEU B CA 1
ATOM 4057 C C . LEU B 1 295 ? 15.950 110.724 -32.231 1.00 73.23 275 LEU B C 1
ATOM 4058 O O . LEU B 1 295 ? 15.354 110.422 -33.264 1.00 74.11 275 LEU B O 1
ATOM 4063 N N . SER B 1 296 ? 17.266 110.593 -32.098 1.00 74.52 276 SER B N 1
ATOM 4064 C CA . SER B 1 296 ? 18.088 110.088 -33.193 1.00 75.62 276 SER B CA 1
ATOM 4065 C C . SER B 1 296 ? 18.565 108.661 -32.922 1.00 76.75 276 SER B C 1
ATOM 4066 O O . SER B 1 296 ? 19.144 108.417 -31.843 1.00 76.70 276 SER B O 1
#

Radius of gyration: 24.89 Å; Cα contacts (8 Å, |Δi|>4): 1203; chains: 2; bounding box: 65×67×66 Å

Sequence (548 aa):
RFSGKSVIITGSSNGIGRSAAVIFAKEGAQVTITGRNEDRLEETKQQILKAGVPAEKINAVVADVTEASGQDDIINTTLAKFGKIDILVNNAGANLADGTANTDQPVELYQKTFKLNFQAVIEMTQKTKEHLIKTKGEIVNVSSIVAGPQAHSGYPYYACAKAALDQYTRCTAIDLIQHGVRVNSVSPGAVATGFMGAMGLPETASDKLYSFIGSRKECIPVGHCGKPEEIANIIVFLADRNLSSYIIGQSIVADGGSTLVMGMQTHDLMSVLSRFSGKSVIITGSSNGIGRSAAVIFAKEGAQVTITGRNEDRLEETKQQILKAGVPAEKINAVVADVTEASGQDDIINTTLAKFGKIDILVNNAGANLADGTANTDQPVELYQKTFKLNFQAVIEMTQKTKEHLIKTKGEIVNVSSIVAGPQAHSGYPYYACAKAALDQYTRCTAIDLIQHGVRVNSVSPGAVATGFMGAMGLPETASDKLYSFIGSRKECIPVGHCGKPEEIANIIVFLADRNLSSYIIGQSIVADGGSTLVMGMQTHDLMSVLS

Nearest PDB structures (foldseek):
  1xhl-assembly1_A  TM=1.003E+00  e=4.892E-57  Caenorhabditis elegans
  1xkq-assembly1_D  TM=9.970E-01  e=1.223E-44  Caenorhabditis elegans
  7o6p-assembly1_B  TM=8.849E-01  e=2.766E-21  Salvia officinalis
  7o6p-assembly1_C  TM=8.848E-01  e=4.761E-21  Salvia officinalis
  7o6p-assembly1_A  TM=8.785E-01  e=3.740E-21  Salvia officinalis

Secondary structure (DSSP, 8-state):
--TT-EEEETT-SSHHHHHHHHHHHHTT-EEEEEES-HHHHHHHHHHHHHTT--GGGEEEEE--TTSHHHHHHHHHHHHHHHS---EEEE--------S--GGGS-HHHHHHHHIIIIIHHHHHHHHHHHHHHHTT-EEEEE--GGGSSS--TTSHHHHHHHHHHHHHHHHHHHHHGGGT-EEEEEEE--B-SSHHHHTT--HHHHHHHHHHHHH-TTT-TTSS-B-HHHHHHHHHHHH-HHHHTT--S-EEEESTTGGG--GGGGS-HHHHT-/--TT-EEEETT-SSHHHHHHHHHHHHTT-EEEEEES-HHHHHHHHHHHHHTT--GGGEEEEE--TTSHHHHHHHHHHHHHHHS---EEEE--------S--GGGS-HHHHHHHHIIIIIHHHHHHHHHHHHHHHHT-EEEEE--GGGSSS--TTSHHHHHHHHHHHHHHHHHHHHHGGGT-EEEEEEE--B-SSHHHHTT--HHHHHHHHHHHHH-TTT-TTSS-B-HHHHHHHHHHHT-HHHHTT--S-EEEESTTGGG--GGGGS-HHHHT-

Foldseek 3Di:
DCALAEEEQEPCLWFLSLLLQLVCQLVRAQYEYEEADPVSLVVSLVSNVVSVGDPLSYHYAHADLLDPVRLCCSVVVSCVSSVAHAEYEAEFAALADDPAWFPPPDVVSLVVRLSGLPVSVVVNCVVRLVRNLVNLHEYEYEAACLCDPPDDRGRVSNNVSSVVVLVVQQVCQVVSVVSNYAGEYAHEYFEQMCRVVNRPDDPVVSVVVQQVLLCDCLRQVQRHGHYSNVRSVVSVQRRPCVRPVPDGSYYHYHYNCNVVHDPVNVDDDVNVVD/DCALAQEEQEPCLKFLSLLLQLVCQLVRAQYEYEEADPVSLVVSLVVNVVSVGDPLSYHYAHADLLDPVRLCRSVVSSCVSSVAHAEYEAEWAALAADPAWFPPPDVVSLVVRLSTLPVSLVVNCVVRLVRNLVNLHEYEYEAACLLDPDDPRGRVSNNVSSVVVLVVQQVCQVVSVVSRYAGEYAHEAFELMCRVVNRPDDPVRSVVVQQVLLCDCQNAVQNHGHYSNVRSVVSVQRRDCVRCVPDGSYYHYHYNCNVVHDPVNVDDPVVVVD

Organism: Caenorhabditis elegans (NCBI:txid6239)

InterPro domains:
  IPR002347 Short-chain dehydrogenase/reductase SDR [PF13561] (15-261)
  IPR002347 Short-chain dehydrogenase/reductase SDR [PR00080] (85-96)
  IPR002347 Short-chain dehydrogenase/reductase SDR [PR00080] (139-147)
  IPR002347 Short-chain dehydrogenase/reductase SDR [PR00080] (160-179)
  IPR002347 Short-chain dehydrogenase/reductase SDR [PR00081] (8-25)
  IPR002347 Short-chain dehydrogenase/reductase SDR [PR00081] (85-96)
  IPR002347 Short-chain dehydrogenase/reductase SDR [PR00081] (133-149)
  IPR002347 Short-chain dehydrogenase/reductase SDR [PR00081] (160-179)
  IPR002347 Short-chain dehydrogenase/reductase SDR [PR00081] (181-198)
  IPR002347 Short-chain dehydrogenase/reductase SDR [PR00081] (223-243)
  IPR020904 Short-chain dehydrogenase/reductase, conserved site [PS00061] (147-175)
  IPR036291 NAD(P)-binding domain superfamily [SSF51735] (4-266)